Protein 4JPB (pdb70)

GO terms:
  GO:0005515 protein binding (F, IPI)
  GO:0019904 protein domain specific binding (F, IPI)

Foldseek 3Di:
DDKFKWFWADAPHAIATEGPVFFDDKDKDFPVAWDCDPPFIWHADPNRTATEDEQCVLVVHDDDCPDRIWIWTWGDDPHHIHIYTGHDRPGMDMWDFDAPDDVCVPPLQFGGWTQDDVRDIYTYGPPVRSD/DDKFKWWWADQDPAIAIEGPVFFPDKDWPDDADCDPPDDPFWRHWDQDPNDTATEGEVCVLLVHDHDPVQQTMWTWGDDDPHIHTYTGRGTDGMDIDDCVLFAADPPDCRRPQQFPGWHADVNDTYTYGDVVVSVVVPPD/DVVVVVVVVVVVVVVVVVVVVVVVVVVVVVVVVVVVVVVVVVVVVVCVVVVVVVVVVVVVVVVVVVVVVVVVVVCVVVVVVVVD/DVVVVVVVVVVVVVVVVVVVVVVVVVVVVVVVVVVVVVVVVVVVVVVVVVVVVVVVVVVVVVVVVVVVVVVVVVVVVVVVVVVVD

CATH classification: 6.10.250.3200

Sequence (440 aa):
LAIIQALLVKVNNLVYAIPIANIDTILSISKEDIQRVQDRDVIVIRGEVIPVYRLWEVLQIEHKEELEEMEAVIVRVGNRKYGIVVDDLLGQDDIVIKSLGKVFSEVKEFSGAAILGDGSIALIINVSGIVLKEFEVLSFEIDEQALAFDVDNIEMVIEKSDITPVPKSRHFVEGVINLRGRIIPVVNLAKILGISFDEQKMKSIIVARTKDVEVGFLVDRVLGVLRITENQLDLTNVSDKFGKKSKGLVKTDGRLIIYLDIDKIIEEITVQIGETLENIRSIEKLIQNIMRIARETNILALNATIEAARAGEAGKGFMIVANEVQNLSNETNEVTKQIVEKAREILESSQRSLEQIGETLENIRSIEKLIQNIMRIARETNILALNATIEAARAGEAGKGFMIVANEVQNLSNETNEVTKQIVEKAREILESSQRSLEN

B-factor: mean 35.93, std 23.03, range [2.94, 146.17]

Nearest PDB structures (foldseek):
  4jpb-assembly1_W  TM=1.007E+00  e=4.941E-29  Thermotoga maritima MSB8
  3ja6-assembly1_F  TM=9.422E-01  e=1.366E-22  Escherichia coli
  1k0s-assembly1_A  TM=7.980E-01  e=1.127E-19  Thermotoga maritima
  2qdl-assembly2_B  TM=8.939E-01  e=4.971E-13  Caldanaerobacter subterraneus subsp. tengcongensis MB4
  2qdl-assembly1_A  TM=8.879E-01  e=7.482E-13  Caldanaerobacter subterraneus subsp. tengcongensis MB4

InterPro domains:
  IPR002545 CheW-like domain [PF01584] (545-670)
  IPR002545 CheW-like domain [PS50851] (543-671)
  IPR002545 CheW-like domain [SM00260] (533-671)
  IPR003594 Histidine kinase/HSP90-like ATPase domain [PF02518] (403-540)
  IPR003594 Histidine kinase/HSP90-like ATPase domain [SM00387] (398-541)
  IPR004105 Histidine kinase CheA-like, homodimeric domain [PF02895] (293-353)
  IPR004105 Histidine kinase CheA-like, homodimeric domain [SM01231] (293-353)
  IPR004358 Signal transduction histidine kinase-related protein, C-terminal [PR00344] (443-457)
  IPR004358 Signal transduction histidine kinase-related protein, C-terminal [PR00344] (485-495)
  IPR004358 Signal transduction histidine kinase-related protein, C-terminal [PR00344] (501-519)
  IPR004358 Signal transduction histidine kinase-related protein, C-terminal [PR00344] (525-538)
  IPR005467 Histidine kinase domain [PS50109] (291-541)
  IPR008207 Signal transduction histidine kinase, phosphotransfer (Hpt) domain [PF01627] (4-94)
  IPR008207 Signal transduction histidine kinase, phosphotransfer (Hpt) domain [PS50894] (1-102)
  IPR008207 Signal transduction histidine kinase, phosphotransfer (Hpt) domain [SM00073] (2-99)
  IPR008207 Signal transduction histidine kinase, phosphotransfer (Hpt) domain [cd00088] (2-100)
  IPR010808 Chemotaxis protein CheA, P2 response regulator-binding [PF07194] (179-259)
  IPR035891 CheY-binding domain of CheA [SSF55052] (175-259)
  IPR036061 CheW-like domain superfamily [SSF50341] (540-671)
  IPR036097 Signal transduction histidine kinase, dimerisation/phosphoacceptor domain superfamily [SSF47384] (294-354)

Secondary structure (DSSP, 8-state):
--EEEEEEEEETTEEEEEEGGGEEEEEEEEGGG-EE-SSSEEEEETTEEEEEEEHHHHHT-------SEEEEEEEEETTEEEEEEESEEEEEEEEE-B---TTSTT-TTEEEEEE-TTS-EEEEE-GGG--/-HHHHHHHHHHHHHHHHHHHHHHHHHHHHHHHHHHHHHHHHHHHHHHHHHHHHHHHHHHHHHHHHHHHHHHHHHHHHHHHHTT-/-HHHHHHHHHHHHHHHHHHHHHHHHHHHHHHHHHHHHHHHHHHHHHHHHHHHHHHHHHHHHHHHHHHHHHHHHHHHHHHHHHS--/--EEEEEEEESSS-EEEEEGGGEEEEEE----B--TT--TTEEEEEEETTEEEEEEEHHHHHT----GGG--EEEEEEETTEEEEEEESEEEEEEEEETTSEE-----STTGGGEEEEEEETTEEEEEE-HHHHHHHH--

Solvent-accessible surface area: 25467 Å² total; per-residue (Å²): 186,57,88,34,59,0,1,10,0,47,0,67,129,34,20,2,0,0,16,11,79,43,3,29,36,6,32,38,12,23,82,149,81,28,104,167,93,156,101,115,27,11,4,69,39,220,71,73,97,1,29,6,29,25,1,14,114,26,2,130,29,160,33,181,103,48,110,115,87,13,32,0,0,2,0,78,27,68,156,102,47,0,0,1,0,4,42,77,17,84,20,54,58,92,5,52,71,76,92,18,39,91,1,7,73,83,14,117,10,8,59,0,0,0,35,28,83,125,25,45,14,0,1,4,1,45,6,97,8,3,106,167,142,80,49,65,0,11,2,0,45,0,37,152,57,4,0,0,0,15,42,123,24,28,84,91,59,42,139,76,99,115,36,32,58,6,16,92,29,69,132,22,11,52,0,0,11,55,20,211,41,73,22,0,7,0,0,0,0,0,63,20,6,41,25,78,55,55,112,140,106,5,118,15,1,0,0,0,89,15,190,96,15,22,0,0,0,3,0,10,137,56,80,27,84,41,146,5,34,101,120,58,23,34,130,91,116,111,81,111,133,21,53,160,23,43,81,8,24,1,100,46,140,69,114,93,9,34,2,0,21,0,56,61,0,2,91,76,1,17,171,112,131,41,88,26,106,92,10,78,148,32,31,110,154,21,82,90,29,44,102,134,11,55,84,98,61,76,15,25,55,14,32,25,56,5,31,46,18,78,26,44,110,0,29,127,18,86,135,102,10,44,80,71,46,104,76,9,66,91,60,45,80,86,7,68,114,81,33,78,102,46,50,157,65,36,109,79,4,45,96,113,48,150,178,73,124,47,94,16,84,100,14,75,136,38,25,101,159,24,78,109,48,30,118,90,0,46,147,60,39,98,100,17,49,100,59,16,82,77,37,37,62,123,41,41,98,3,30,129,6,81,134,101,29,56,80,75,69,102,78,22,57,73,74,48,78,100,7,61,110,82,30,80,91,42,32,166,56,39,115,93,11,44,114,122,66,136,141,165

Radius of gyration: 34.7 Å; Cα contacts (8 Å, |Δi|>4): 686; chains: 4; bounding box: 84×49×130 Å

Organism: Thermotoga maritima (strain ATCC 43589 / DSM 3109 / JCM 10099 / NBRC 100826 / MSB8) (NCBI:txid243274)

Structure (mmCIF, N/CA/C/O backbone):
data_4JPB
#
_entry.id   4JPB
#
_cell.length_a   213.588
_cell.length_b   213.588
_cell.length_c   208.838
_cell.angle_alpha   90.00
_cell.angle_beta   90.00
_cell.angle_gamma   120.00
#
_symmetry.space_group_name_H-M   'H 3 2'
#
loop_
_entity.id
_entity.type
_entity.pdbx_description
1 polymer 'Chemotaxis protein CheA'
2 polymer 'Chemotaxis protein CheW'
3 polymer 'Methyl-accepting chemotaxis protein'
#
loop_
_atom_site.group_PDB
_atom_site.id
_atom_site.type_symbol
_atom_site.label_atom_id
_atom_site.label_alt_id
_atom_site.label_comp_id
_atom_site.label_asym_id
_atom_site.label_entity_id
_atom_site.label_seq_id
_atom_site.pdbx_PDB_ins_code
_atom_site.Cartn_x
_atom_site.Cartn_y
_atom_site.Cartn_z
_atom_site.occupancy
_atom_site.B_iso_or_equiv
_atom_site.auth_seq_id
_atom_site.auth_comp_id
_atom_site.auth_asym_id
_atom_site.auth_atom_id
_atom_site.pdbx_PDB_model_num
ATOM 1 N N . LEU A 1 189 ? 26.194 43.837 33.674 1.00 84.67 541 LEU A N 1
ATOM 2 C CA . LEU A 1 189 ? 25.923 42.805 32.672 1.00 92.45 541 LEU A CA 1
ATOM 3 C C . LEU A 1 189 ? 26.867 41.589 32.776 1.00 96.64 541 LEU A C 1
ATOM 4 O O . LEU A 1 189 ? 28.003 41.703 33.267 1.00 88.04 541 LEU A O 1
ATOM 9 N N . ALA A 1 190 ? 26.383 40.430 32.323 1.00 84.68 542 ALA A N 1
ATOM 10 C CA . ALA A 1 190 ? 27.174 39.199 32.328 1.00 66.58 542 ALA A CA 1
ATOM 11 C C . ALA A 1 190 ? 27.734 38.903 30.938 1.00 59.66 542 ALA A C 1
ATOM 12 O O . ALA A 1 190 ? 27.041 38.313 30.091 1.00 48.23 542 ALA A O 1
ATOM 14 N N . ILE A 1 191 ? 28.976 39.327 30.700 1.00 54.25 543 ILE A N 1
ATOM 15 C CA . ILE A 1 191 ? 29.664 38.996 29.458 1.00 35.03 543 ILE A CA 1
ATOM 16 C C . ILE A 1 191 ? 30.390 37.668 29.635 1.00 32.97 543 ILE A C 1
ATOM 17 O O . ILE A 1 191 ? 30.635 37.208 30.758 1.00 30.24 543 ILE A O 1
ATOM 22 N N . ILE A 1 192 ? 30.704 37.046 28.510 1.00 26.48 544 ILE A N 1
ATOM 23 C CA . ILE A 1 192 ? 31.280 35.726 28.477 1.00 19.65 544 ILE A CA 1
ATOM 24 C C . ILE A 1 192 ? 31.738 35.551 27.036 1.00 27.85 544 ILE A C 1
ATOM 25 O O . ILE A 1 192 ? 31.057 35.961 26.086 1.00 20.45 544 ILE A O 1
ATOM 30 N N . GLN A 1 193 ? 32.930 35.001 26.869 1.00 28.43 545 GLN A N 1
ATOM 31 C CA . GLN A 1 193 ? 33.413 34.725 25.534 1.00 28.37 545 GLN A CA 1
ATOM 32 C C . GLN A 1 193 ? 33.092 33.269 25.172 1.00 30.32 545 GLN A C 1
ATOM 33 O O . GLN A 1 193 ? 33.189 32.348 26.004 1.00 22.45 545 GLN A O 1
ATOM 39 N N . ALA A 1 194 ? 32.686 33.077 23.925 1.00 24.39 546 ALA A N 1
ATOM 40 C CA . ALA A 1 194 ? 32.102 31.821 23.517 1.00 17.36 546 ALA A CA 1
ATOM 41 C C . ALA A 1 194 ? 32.397 31.533 22.066 1.00 20.64 546 ALA A C 1
ATOM 42 O O . ALA A 1 194 ? 32.555 32.448 21.257 1.00 21.66 546 ALA A O 1
ATOM 44 N N . LEU A 1 195 ? 32.474 30.243 21.749 1.00 18.61 547 LEU A N 1
ATOM 45 C CA . LEU A 1 195 ? 32.598 29.778 20.383 1.00 10.44 547 LEU A CA 1
ATOM 46 C C . LEU A 1 195 ? 31.205 29.775 19.776 1.00 14.19 547 LEU A C 1
ATOM 47 O O . LEU A 1 195 ? 30.296 29.143 20.321 1.00 14.54 547 LEU A O 1
ATOM 52 N N . LEU A 1 196 ? 31.022 30.493 18.670 1.00 17.10 548 LEU A N 1
ATOM 53 C CA . LEU A 1 196 ? 29.770 30.420 17.926 1.00 10.52 548 LEU A CA 1
ATOM 54 C C . LEU A 1 196 ? 29.840 29.253 16.972 1.00 14.19 548 LEU A C 1
ATOM 55 O O . LEU A 1 196 ? 30.796 29.099 16.222 1.00 15.17 548 LEU A O 1
ATOM 60 N N . VAL A 1 197 ? 28.818 28.414 17.023 1.00 18.88 549 VAL A N 1
ATOM 61 C CA . VAL A 1 197 ? 28.801 27.193 16.249 1.00 12.89 549 VAL A CA 1
ATOM 62 C C . VAL A 1 197 ? 27.439 27.037 15.540 1.00 13.94 549 VAL A C 1
ATOM 63 O O . VAL A 1 197 ? 26.431 27.633 15.948 1.00 13.24 549 VAL A O 1
ATOM 67 N N . LYS A 1 198 ? 27.422 26.290 14.443 1.00 16.99 550 LYS A N 1
ATOM 68 C CA . LYS A 1 198 ? 26.208 26.150 13.637 1.00 17.76 550 LYS A CA 1
ATOM 69 C C . LYS A 1 198 ? 25.751 24.691 13.464 1.00 21.90 550 LYS A C 1
ATOM 70 O O . LYS A 1 198 ? 26.575 23.770 13.342 1.00 18.43 550 LYS A O 1
ATOM 76 N N . VAL A 1 199 ? 24.429 24.500 13.477 1.00 23.77 551 VAL A N 1
ATOM 77 C CA . VAL A 1 199 ? 23.779 23.283 12.984 1.00 18.89 551 VAL A CA 1
ATOM 78 C C . VAL A 1 199 ? 22.690 23.725 12.022 1.00 23.05 551 VAL A C 1
ATOM 79 O O . VAL A 1 199 ? 21.786 24.477 12.419 1.00 22.77 551 VAL A O 1
ATOM 83 N N . ASN A 1 200 ? 22.788 23.273 10.768 1.00 23.89 552 ASN A N 1
ATOM 84 C CA . ASN A 1 200 ? 22.018 23.851 9.649 1.00 30.26 552 ASN A CA 1
ATOM 85 C C . ASN A 1 200 ? 22.071 25.379 9.640 1.00 29.01 552 ASN A C 1
ATOM 86 O O . ASN A 1 200 ? 23.080 25.974 9.269 1.00 35.55 552 ASN A O 1
ATOM 91 N N . ASN A 1 201 ? 20.995 26.015 10.067 1.00 24.38 553 ASN A N 1
ATOM 92 C CA . ASN A 1 201 ? 20.970 27.458 10.071 1.00 29.80 553 ASN A CA 1
ATOM 93 C C . ASN A 1 201 ? 20.865 28.020 11.473 1.00 31.05 553 ASN A C 1
ATOM 94 O O . ASN A 1 201 ? 20.743 29.234 11.664 1.00 33.06 553 ASN A O 1
ATOM 99 N N . LEU A 1 202 ? 20.934 27.130 12.454 1.00 22.59 554 LEU A N 1
ATOM 100 C CA . LEU A 1 202 ? 20.765 27.515 13.847 1.00 19.71 554 LEU A CA 1
ATOM 101 C C . LEU A 1 202 ? 22.109 27.805 14.510 1.00 19.90 554 LEU A C 1
ATOM 102 O O . LEU A 1 202 ? 23.129 27.184 14.177 1.00 20.96 554 LEU A O 1
ATOM 107 N N . VAL A 1 203 ? 22.113 28.744 15.451 1.00 15.62 555 VAL A N 1
ATOM 108 C CA . VAL A 1 203 ? 23.366 29.151 16.078 1.00 15.73 555 VAL A CA 1
ATOM 109 C C . VAL A 1 203 ? 23.433 28.799 17.581 1.00 14.31 555 VAL A C 1
ATOM 110 O O . VAL A 1 203 ? 22.586 29.203 18.386 1.00 14.60 555 VAL A O 1
ATOM 114 N N . TYR A 1 204 ? 24.435 28.019 17.955 1.00 10.79 556 TYR A N 1
ATOM 115 C CA . TYR A 1 204 ? 24.602 27.670 19.353 1.00 11.18 556 TYR A CA 1
ATOM 116 C C . TYR A 1 204 ? 25.921 28.252 19.823 1.00 13.26 556 TYR A C 1
ATOM 117 O O . TYR A 1 204 ? 26.860 28.375 19.035 1.00 11.83 556 TYR A O 1
ATOM 126 N N . ALA A 1 205 ? 25.972 28.643 21.095 1.00 14.40 557 ALA A N 1
ATOM 127 C CA . ALA A 1 205 ? 27.149 29.293 21.675 1.00 10.73 557 ALA A CA 1
ATOM 128 C C . ALA A 1 205 ? 27.731 28.454 22.801 1.00 9.95 557 ALA A C 1
ATOM 129 O O . ALA A 1 205 ? 27.091 28.277 23.834 1.00 13.15 557 ALA A O 1
ATOM 131 N N . ILE A 1 206 ? 28.935 27.934 22.610 1.00 7.75 558 ILE A N 1
ATOM 132 C CA . ILE A 1 206 ? 29.594 27.174 23.662 1.00 9.10 558 ILE A CA 1
ATOM 133 C C . ILE A 1 206 ? 30.606 28.063 24.359 1.00 15.11 558 ILE A C 1
ATOM 134 O O . ILE A 1 206 ? 31.596 28.466 23.736 1.00 15.02 558 ILE A O 1
ATOM 139 N N . PRO A 1 207 ? 30.363 28.378 25.648 1.00 17.24 559 PRO A N 1
ATOM 140 C CA . PRO A 1 207 ? 31.240 29.242 26.446 1.00 17.08 559 PRO A CA 1
ATOM 141 C C . PRO A 1 207 ? 32.664 28.731 26.361 1.00 20.47 559 PRO A C 1
ATOM 142 O O . PRO A 1 207 ? 32.857 27.516 26.523 1.00 18.08 559 PRO A O 1
ATOM 146 N N . ILE A 1 208 ? 33.622 29.627 26.090 1.00 23.49 560 ILE A N 1
ATOM 147 C CA . ILE A 1 208 ? 35.004 29.223 25.798 1.00 18.50 560 ILE A CA 1
ATOM 148 C C . ILE A 1 208 ? 35.667 28.594 27.011 1.00 12.82 560 ILE A C 1
ATOM 149 O O . ILE A 1 208 ? 36.544 27.748 26.887 1.00 12.71 560 ILE A O 1
ATOM 154 N N . ALA A 1 209 ? 35.190 28.988 28.184 1.00 10.35 561 ALA A N 1
ATOM 155 C CA . ALA A 1 209 ? 35.629 28.429 29.447 1.00 8.77 561 ALA A CA 1
ATOM 156 C C . ALA A 1 209 ? 35.550 26.903 29.544 1.00 12.50 561 ALA A C 1
ATOM 157 O O . ALA A 1 209 ? 36.118 26.309 30.451 1.00 14.04 561 ALA A O 1
ATOM 159 N N . ASN A 1 210 ? 34.841 26.270 28.613 1.00 20.38 562 ASN A N 1
ATOM 160 C CA . ASN A 1 210 ? 34.552 24.835 28.683 1.00 15.19 562 ASN A CA 1
ATOM 161 C C . ASN A 1 210 ? 35.192 24.042 27.580 1.00 15.50 562 ASN A C 1
ATOM 162 O O . ASN A 1 210 ? 35.266 22.815 27.666 1.00 18.43 562 ASN A O 1
ATOM 167 N N . ILE A 1 211 ? 35.631 24.744 26.537 1.00 15.00 563 ILE A N 1
ATOM 168 C CA . ILE A 1 211 ? 36.339 24.113 25.426 1.00 15.23 563 ILE A CA 1
ATOM 169 C C . ILE A 1 211 ? 37.748 23.671 25.820 1.00 19.16 563 ILE A C 1
ATOM 170 O O . ILE A 1 211 ? 38.461 24.363 26.552 1.00 31.76 563 ILE A O 1
ATOM 175 N N . ASP A 1 212 ? 38.138 22.503 25.348 1.00 14.25 564 ASP A N 1
ATOM 176 C CA . ASP A 1 212 ? 39.457 21.986 25.625 1.00 19.02 564 ASP A CA 1
ATOM 177 C C . ASP A 1 212 ? 40.282 22.188 24.374 1.00 19.60 564 ASP A C 1
ATOM 178 O O . ASP A 1 212 ? 41.389 22.704 24.430 1.00 37.78 564 ASP A O 1
ATOM 183 N N . THR A 1 213 ? 39.737 21.786 23.236 1.00 14.10 565 THR A N 1
ATOM 184 C CA . THR A 1 213 ? 40.381 22.040 21.957 1.00 15.88 565 THR A CA 1
ATOM 185 C C . THR A 1 213 ? 39.363 22.013 20.830 1.00 13.71 565 THR A C 1
ATOM 186 O O . THR A 1 213 ? 38.185 21.922 21.080 1.00 18.16 565 THR A O 1
ATOM 190 N N . ILE A 1 214 ? 39.815 22.123 19.590 1.00 13.12 566 ILE A N 1
ATOM 191 C CA . ILE A 1 214 ? 38.930 22.046 18.441 1.00 9.62 566 ILE A CA 1
ATOM 192 C C . ILE A 1 214 ? 39.660 21.272 17.363 1.00 16.32 566 ILE A C 1
ATOM 193 O O . ILE A 1 214 ? 40.643 21.762 16.818 1.00 19.06 566 ILE A O 1
ATOM 198 N N . LEU A 1 215 ? 39.225 20.049 17.074 1.00 19.04 567 LEU A N 1
ATOM 199 C CA . LEU A 1 215 ? 39.875 19.283 16.012 1.00 19.83 567 LEU A CA 1
ATOM 200 C C . LEU A 1 215 ? 39.002 19.081 14.800 1.00 22.17 567 LEU A C 1
ATOM 201 O O . LEU A 1 215 ? 37.857 19.512 14.757 1.00 25.01 567 LEU A O 1
ATOM 206 N N . SER A 1 216 ? 39.571 18.431 13.801 1.00 24.12 568 SER A N 1
ATOM 207 C CA . SER A 1 216 ? 38.829 18.086 12.618 1.00 29.06 568 SER A CA 1
ATOM 208 C C . SER A 1 216 ? 38.978 16.584 12.517 1.00 36.44 568 SER A C 1
ATOM 209 O O . SER A 1 216 ? 40.043 16.094 12.148 1.00 41.84 568 SER A O 1
ATOM 212 N N . ILE A 1 217 ? 37.933 15.850 12.894 1.00 41.22 569 ILE A N 1
ATOM 213 C CA . ILE A 1 217 ? 37.962 14.398 12.757 1.00 40.29 569 ILE A CA 1
ATOM 214 C C . ILE A 1 217 ? 37.302 13.897 11.487 1.00 38.43 569 ILE A C 1
ATOM 215 O O . ILE A 1 217 ? 36.487 14.578 10.856 1.00 30.79 569 ILE A O 1
ATOM 220 N N . SER A 1 218 ? 37.694 12.686 11.126 1.00 42.83 570 SER A N 1
ATOM 221 C CA . SER A 1 218 ? 37.257 12.064 9.898 1.00 50.56 570 SER A CA 1
ATOM 222 C C . SER A 1 218 ? 36.539 10.773 10.244 1.00 48.86 570 SER A C 1
ATOM 223 O O . SER A 1 218 ? 37.057 9.983 11.043 1.00 45.49 570 SER A O 1
ATOM 226 N N . LYS A 1 219 ? 35.353 10.582 9.655 1.00 47.39 571 LYS A N 1
ATOM 227 C CA . LYS A 1 219 ? 34.493 9.427 9.900 1.00 43.53 571 LYS A CA 1
ATOM 228 C C . LYS A 1 219 ? 35.351 8.193 10.054 1.00 39.88 571 LYS A C 1
ATOM 229 O O . LYS A 1 219 ? 35.226 7.433 11.013 1.00 34.86 571 LYS A O 1
ATOM 235 N N . GLU A 1 220 ? 36.270 8.060 9.112 1.00 40.70 572 GLU A N 1
ATOM 236 C CA . GLU A 1 220 ? 37.185 6.942 9.025 1.00 44.89 572 GLU A CA 1
ATOM 237 C C . GLU A 1 220 ? 37.717 6.402 10.351 1.00 39.91 572 GLU A C 1
ATOM 238 O O . GLU A 1 220 ? 37.967 5.205 10.461 1.00 56.31 572 GLU A O 1
ATOM 244 N N . ASP A 1 221 ? 37.902 7.247 11.358 1.00 33.04 573 ASP A N 1
ATOM 245 C CA . ASP A 1 221 ? 38.485 6.721 12.594 1.00 37.46 573 ASP A CA 1
ATOM 246 C C . ASP A 1 221 ? 37.708 6.981 13.881 1.00 31.73 573 ASP A C 1
ATOM 247 O O . ASP A 1 221 ? 38.289 7.036 14.971 1.00 30.04 573 ASP A O 1
ATOM 252 N N . ILE A 1 222 ? 36.391 7.107 13.755 1.00 30.67 574 ILE A N 1
ATOM 253 C CA . ILE A 1 222 ? 35.528 6.932 14.914 1.00 23.30 574 ILE A CA 1
ATOM 254 C C . ILE A 1 222 ? 35.361 5.434 15.174 1.00 25.46 574 ILE A C 1
ATOM 255 O O . ILE A 1 222 ? 35.329 4.628 14.233 1.00 24.80 574 ILE A O 1
ATOM 260 N N . GLN A 1 223 ? 35.286 5.065 16.449 1.00 22.13 575 GLN A N 1
ATOM 261 C CA . GLN A 1 223 ? 35.139 3.669 16.845 1.00 23.37 575 GLN A CA 1
ATOM 262 C C . GLN A 1 223 ? 33.873 3.462 17.674 1.00 28.57 575 GLN A C 1
ATOM 263 O O . GLN A 1 223 ? 33.540 4.294 18.520 1.00 26.01 575 GLN A O 1
ATOM 269 N N . ARG A 1 224 ? 33.165 2.359 17.425 1.00 32.74 576 ARG A N 1
ATOM 270 C CA . ARG A 1 224 ? 31.958 2.058 18.180 1.00 21.87 576 ARG A CA 1
ATOM 271 C C . ARG A 1 224 ? 32.412 1.371 19.438 1.00 18.64 576 ARG A C 1
ATOM 272 O O . ARG A 1 224 ? 33.187 0.421 19.384 1.00 17.85 576 ARG A O 1
ATOM 280 N N . VAL A 1 225 ? 31.979 1.875 20.582 1.00 16.16 577 VAL A N 1
ATOM 281 C CA . VAL A 1 225 ? 32.359 1.216 21.813 1.00 20.87 577 VAL A CA 1
ATOM 282 C C . VAL A 1 225 ? 31.208 0.400 22.399 1.00 40.18 577 VAL A C 1
ATOM 283 O O . VAL A 1 225 ? 31.182 -0.815 22.200 1.00 59.44 577 VAL A O 1
ATOM 287 N N . GLN A 1 226 ? 30.239 0.974 23.086 1.00 24.25 578 GLN A N 1
ATOM 288 C CA . GLN A 1 226 ? 29.141 0.076 23.394 1.00 20.60 578 GLN A CA 1
ATOM 289 C C . GLN A 1 226 ? 28.004 0.533 22.528 1.00 24.95 578 GLN A C 1
ATOM 290 O O . GLN A 1 226 ? 27.886 0.114 21.372 1.00 22.91 578 GLN A O 1
ATOM 296 N N . ASP A 1 227 ? 27.198 1.429 23.078 1.00 27.81 579 ASP A N 1
ATOM 297 C CA . ASP A 1 227 ? 26.202 2.147 22.308 1.00 24.93 579 ASP A CA 1
ATOM 298 C C . ASP A 1 227 ? 26.759 3.495 21.829 1.00 27.57 579 ASP A C 1
ATOM 299 O O . ASP A 1 227 ? 26.196 4.092 20.919 1.00 28.77 579 ASP A O 1
ATOM 304 N N . ARG A 1 228 ? 27.879 3.943 22.418 1.00 34.39 580 ARG A N 1
ATOM 305 C CA . ARG A 1 228 ? 28.508 5.255 22.115 1.00 29.11 580 ARG A CA 1
ATOM 306 C C . ARG A 1 228 ? 29.630 5.186 21.077 1.00 20.08 580 ARG A C 1
ATOM 307 O O . ARG A 1 228 ? 30.282 4.157 20.949 1.00 26.03 580 ARG A O 1
ATOM 322 N N . ASP A 1 229 ? 29.842 6.282 20.347 1.00 18.80 581 ASP A N 1
ATOM 323 C CA . ASP A 1 229 ? 30.960 6.430 19.395 1.00 23.81 581 ASP A CA 1
ATOM 324 C C . ASP A 1 229 ? 32.131 7.199 20.028 1.00 21.00 581 ASP A C 1
ATOM 325 O O . ASP A 1 229 ? 31.924 8.210 20.693 1.00 21.55 581 ASP A O 1
ATOM 330 N N . VAL A 1 230 ? 33.362 6.759 19.794 1.00 21.82 582 VAL A N 1
ATOM 331 C CA . VAL A 1 230 ? 34.529 7.462 20.344 1.00 18.91 582 VAL A CA 1
ATOM 332 C C . VAL A 1 230 ? 35.613 7.756 19.306 1.00 17.44 582 VAL A C 1
ATOM 333 O O . VAL A 1 230 ? 35.729 7.055 18.306 1.00 18.41 582 VAL A O 1
ATOM 337 N N . ILE A 1 231 ? 36.386 8.816 19.539 1.00 19.91 583 ILE A N 1
ATOM 338 C CA . ILE A 1 231 ? 37.718 8.941 18.944 1.00 19.98 583 ILE A CA 1
ATOM 339 C C . ILE A 1 231 ? 38.731 8.812 20.044 1.00 22.34 583 ILE A C 1
ATOM 340 O O . ILE A 1 231 ? 38.478 9.170 21.199 1.00 21.29 583 ILE A O 1
ATOM 345 N N . VAL A 1 232 ? 39.886 8.281 19.688 1.00 24.93 584 VAL A N 1
ATOM 346 C CA . VAL A 1 232 ? 40.982 8.262 20.625 1.00 28.00 584 VAL A CA 1
ATOM 347 C C . VAL A 1 232 ? 42.049 9.176 20.060 1.00 30.60 584 VAL A C 1
ATOM 348 O O . VAL A 1 232 ? 42.501 8.983 18.931 1.00 28.56 584 VAL A O 1
ATOM 352 N N . ILE A 1 233 ? 42.395 10.220 20.812 1.00 34.93 585 ILE A N 1
ATOM 353 C CA . ILE A 1 233 ? 43.478 11.118 20.395 1.00 50.08 585 ILE A CA 1
ATOM 354 C C . ILE A 1 233 ? 44.558 11.244 21.470 1.00 45.22 585 ILE A C 1
ATOM 355 O O . ILE A 1 233 ? 44.298 11.685 22.608 1.00 35.15 585 ILE A O 1
ATOM 360 N N . ARG A 1 234 ? 45.765 10.834 21.074 1.00 41.31 586 ARG A N 1
ATOM 361 C CA . ARG A 1 234 ? 46.886 10.645 21.990 1.00 54.39 586 ARG A CA 1
ATOM 362 C C . ARG A 1 234 ? 46.450 9.770 23.153 1.00 47.71 586 ARG A C 1
ATOM 363 O O . ARG A 1 234 ? 46.481 10.194 24.321 1.00 42.34 586 ARG A O 1
ATOM 371 N N . GLY A 1 235 ? 46.007 8.561 22.816 1.00 34.28 587 GLY A N 1
ATOM 372 C CA . GLY A 1 235 ? 45.679 7.561 23.815 1.00 40.14 587 GLY A CA 1
ATOM 373 C C . GLY A 1 235 ? 44.537 7.942 24.737 1.00 39.79 587 GLY A C 1
ATOM 374 O O . GLY A 1 235 ? 44.171 7.174 25.628 1.00 42.13 587 GLY A O 1
ATOM 375 N N . GLU A 1 236 ? 43.972 9.127 24.527 1.00 43.42 588 GLU A N 1
ATOM 376 C CA . GLU A 1 236 ? 42.849 9.578 25.326 1.00 34.06 588 GLU A CA 1
ATOM 377 C C . GLU A 1 236 ? 41.580 9.224 24.584 1.00 35.49 588 GLU A C 1
ATOM 378 O O . GLU A 1 236 ? 41.446 9.528 23.394 1.00 30.90 588 GLU A O 1
ATOM 384 N N . VAL A 1 237 ? 40.665 8.566 25.295 1.00 35.53 589 VAL A N 1
ATOM 385 C CA . VAL A 1 237 ? 39.396 8.100 24.742 1.00 25.62 589 VAL A CA 1
ATOM 386 C C . VAL A 1 237 ? 38.268 9.110 24.985 1.00 23.70 589 VAL A C 1
ATOM 387 O O . VAL A 1 237 ? 37.855 9.368 26.122 1.00 19.97 589 VAL A O 1
ATOM 391 N N . ILE A 1 238 ? 37.788 9.695 23.899 1.00 19.64 590 ILE A N 1
ATOM 392 C CA . ILE A 1 238 ? 36.806 10.758 23.978 1.00 16.17 590 ILE A CA 1
ATOM 393 C C . ILE A 1 238 ? 35.574 10.335 23.197 1.00 22.14 590 ILE A C 1
ATOM 394 O O . ILE A 1 238 ? 35.662 10.110 21.989 1.00 28.98 590 ILE A O 1
ATOM 399 N N . PRO A 1 239 ? 34.424 10.202 23.879 1.00 17.19 591 PRO A N 1
ATOM 400 C CA . PRO A 1 239 ? 33.133 9.944 23.234 1.00 13.46 591 PRO A CA 1
ATOM 401 C C . PRO A 1 239 ? 32.628 11.118 22.403 1.00 12.64 591 PRO A C 1
ATOM 402 O O . PRO A 1 239 ? 32.534 12.209 22.925 1.00 12.24 591 PRO A O 1
ATOM 406 N N . VAL A 1 240 ? 32.285 10.904 21.137 1.00 13.11 592 VAL A N 1
ATOM 407 C CA . VAL A 1 240 ? 31.736 12.003 20.334 1.00 15.91 592 VAL A CA 1
ATOM 408 C C . VAL A 1 240 ? 30.199 11.963 20.206 1.00 16.35 592 VAL A C 1
ATOM 409 O O . VAL A 1 240 ? 29.609 10.885 20.104 1.00 22.66 592 VAL A O 1
ATOM 413 N N . TYR A 1 241 ? 29.570 13.144 20.240 1.00 12.39 593 TYR A N 1
ATOM 414 C CA . TYR A 1 241 ? 28.112 13.325 20.188 1.00 9.12 593 TYR A CA 1
ATOM 415 C C . TYR A 1 241 ? 27.811 14.242 19.016 1.00 9.76 593 TYR A C 1
ATOM 416 O O . TYR A 1 241 ? 28.387 15.310 18.937 1.00 10.84 593 TYR A O 1
ATOM 425 N N . ARG A 1 242 ? 26.943 13.861 18.088 1.00 10.34 594 ARG A N 1
ATOM 426 C CA . ARG A 1 242 ? 26.595 14.810 17.035 1.00 8.17 594 ARG A CA 1
ATOM 427 C C . ARG A 1 242 ? 25.632 15.809 17.644 1.00 10.56 594 ARG A C 1
ATOM 428 O O . ARG A 1 242 ? 24.821 15.452 18.478 1.00 11.17 594 ARG A O 1
ATOM 436 N N . LEU A 1 243 ? 25.743 17.079 17.292 1.00 12.38 595 LEU A N 1
ATOM 437 C CA . LEU A 1 243 ? 25.008 18.073 18.061 1.00 8.04 595 LEU A CA 1
ATOM 438 C C . LEU A 1 243 ? 23.565 18.023 17.655 1.00 11.07 595 LEU A C 1
ATOM 439 O O . LEU A 1 243 ? 22.694 18.262 18.482 1.00 14.81 595 LEU A O 1
ATOM 444 N N . TRP A 1 244 ? 23.312 17.697 16.387 1.00 14.34 596 TRP A N 1
ATOM 445 C CA . TRP A 1 244 ? 21.942 17.599 15.878 1.00 16.82 596 TRP A CA 1
ATOM 446 C C . TRP A 1 244 ? 21.234 16.393 16.491 1.00 16.37 596 TRP A C 1
ATOM 447 O O . TRP A 1 244 ? 20.059 16.455 16.826 1.00 16.68 596 TRP A O 1
ATOM 458 N N . GLU A 1 245 ? 21.958 15.299 16.662 1.00 14.08 597 GLU A N 1
ATOM 459 C CA . GLU A 1 245 ? 21.383 14.167 17.355 1.00 13.62 597 GLU A CA 1
ATOM 460 C C . GLU A 1 245 ? 21.123 14.480 18.816 1.00 14.57 597 GLU A C 1
ATOM 461 O O . GLU A 1 245 ? 20.127 14.047 19.372 1.00 29.53 597 GLU A O 1
ATOM 467 N N . VAL A 1 246 ? 21.996 15.248 19.441 1.00 14.87 598 VAL A N 1
ATOM 468 C CA . VAL A 1 246 ? 21.819 15.553 20.849 1.00 13.94 598 VAL A CA 1
ATOM 469 C C . VAL A 1 246 ? 20.587 16.434 21.038 1.00 14.95 598 VAL A C 1
ATOM 470 O O . VAL A 1 246 ? 19.893 16.315 22.043 1.00 23.44 598 VAL A O 1
ATOM 474 N N . LEU A 1 247 ? 20.297 17.284 20.058 1.00 13.08 599 LEU A N 1
ATOM 475 C CA . LEU A 1 247 ? 19.194 18.242 20.172 1.00 15.88 599 LEU A CA 1
ATOM 476 C C . LEU A 1 247 ? 17.963 17.809 19.380 1.00 18.86 599 LEU A C 1
ATOM 477 O O . LEU A 1 247 ? 16.953 18.515 19.354 1.00 17.72 599 LEU A O 1
ATOM 482 N N . GLN A 1 248 ? 18.058 16.640 18.750 1.00 20.73 600 GLN A N 1
ATOM 483 C CA . GLN A 1 248 ? 17.045 16.153 17.811 1.00 20.14 600 GLN A CA 1
ATOM 484 C C . GLN A 1 248 ? 16.681 17.239 16.832 1.00 15.27 600 GLN A C 1
ATOM 485 O O . GLN A 1 248 ? 15.679 17.922 16.995 1.00 18.21 600 GLN A O 1
ATOM 491 N N . ILE A 1 249 ? 17.538 17.415 15.838 1.00 16.50 601 ILE A N 1
ATOM 492 C CA . ILE A 1 249 ? 17.298 18.345 14.760 1.00 18.15 601 ILE A CA 1
ATOM 493 C C . ILE A 1 249 ? 17.442 17.585 13.467 1.00 30.55 601 ILE A C 1
ATOM 494 O O . ILE A 1 249 ? 18.351 16.775 13.322 1.00 35.19 601 ILE A O 1
ATOM 499 N N . GLU A 1 250 ? 16.526 17.813 12.535 1.00 44.17 602 GLU A N 1
ATOM 500 C CA . GLU A 1 250 ? 16.610 17.132 11.256 1.00 52.17 602 GLU A CA 1
ATOM 501 C C . GLU A 1 250 ? 17.833 17.627 10.508 1.00 49.21 602 GLU A C 1
ATOM 502 O O . GLU A 1 250 ? 18.127 18.831 10.504 1.00 42.88 602 GLU A O 1
ATOM 508 N N . HIS A 1 251 ? 18.534 16.676 9.893 1.00 45.15 603 HIS A N 1
ATOM 509 C CA . HIS A 1 251 ? 19.871 16.891 9.368 1.00 48.83 603 HIS A CA 1
ATOM 510 C C . HIS A 1 251 ? 20.386 15.540 8.867 1.00 55.30 603 HIS A C 1
ATOM 511 O O . HIS A 1 251 ? 20.119 14.516 9.507 1.00 49.42 603 HIS A O 1
ATOM 518 N N . LYS A 1 252 ? 21.103 15.514 7.737 1.00 52.70 604 LYS A N 1
ATOM 519 C CA . LYS A 1 252 ? 21.574 14.226 7.201 1.00 66.07 604 LYS A CA 1
ATOM 520 C C . LYS A 1 252 ? 23.010 14.157 6.689 1.00 67.42 604 LYS A C 1
ATOM 521 O O . LYS A 1 252 ? 23.719 13.179 6.964 1.00 64.80 604 LYS A O 1
ATOM 527 N N . GLU A 1 253 ? 23.420 15.168 5.925 1.00 76.45 605 GLU A N 1
ATOM 528 C CA . GLU A 1 253 ? 24.756 15.175 5.312 1.00 89.19 605 GLU A CA 1
ATOM 529 C C . GLU A 1 253 ? 25.896 14.958 6.327 1.00 87.75 605 GLU A C 1
ATOM 530 O O . GLU A 1 253 ? 26.506 15.903 6.835 1.00 85.96 605 GLU A O 1
ATOM 536 N N . GLU A 1 254 ? 26.176 13.700 6.639 1.00 74.25 606 GLU A N 1
ATOM 537 C CA . GLU A 1 254 ? 27.242 13.432 7.589 1.00 77.90 606 GLU A CA 1
ATOM 538 C C . GLU A 1 254 ? 28.566 13.242 6.837 1.00 83.11 606 GLU A C 1
ATOM 539 O O . GLU A 1 254 ? 28.943 12.120 6.493 1.00 91.10 606 GLU A O 1
ATOM 545 N N . LEU A 1 255 ? 29.261 14.352 6.584 1.00 77.27 607 LEU A N 1
ATOM 546 C CA . LEU A 1 255 ? 30.450 14.355 5.720 1.00 78.26 607 LEU A CA 1
ATOM 547 C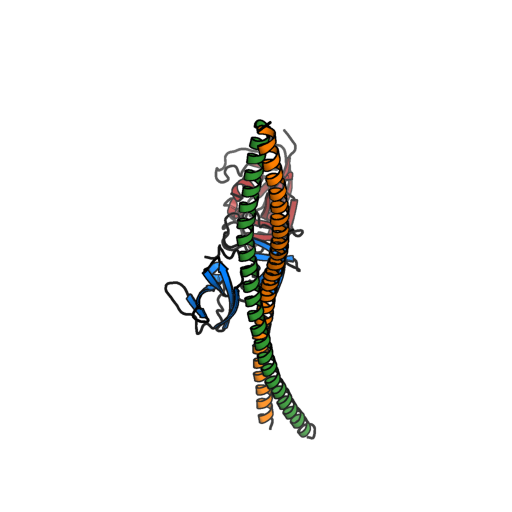 C . LEU A 1 255 ? 31.579 13.438 6.221 1.00 78.43 607 LEU A C 1
ATOM 548 O O . LEU A 1 255 ? 31.515 12.910 7.339 1.00 77.39 607 LEU A O 1
ATOM 553 N N . GLU A 1 256 ? 32.599 13.233 5.386 1.00 68.22 608 GLU A N 1
ATOM 554 C CA . GLU A 1 256 ? 33.684 12.311 5.723 1.00 65.19 608 GLU A CA 1
ATOM 555 C C . GLU A 1 256 ? 34.674 12.984 6.663 1.00 65.49 608 GLU A C 1
ATOM 556 O O . GLU A 1 256 ? 35.294 12.335 7.504 1.00 61.44 608 GLU A O 1
ATOM 562 N N . GLU A 1 257 ? 34.820 14.294 6.500 1.00 63.14 609 GLU A N 1
ATOM 563 C CA . GLU A 1 257 ? 35.594 15.109 7.419 1.00 48.47 609 GLU A CA 1
ATOM 564 C C . GLU A 1 257 ? 34.60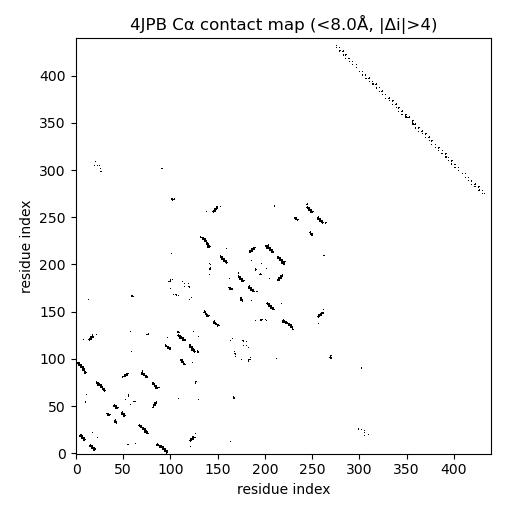3 16.048 8.092 1.00 50.14 609 GLU A C 1
ATOM 565 O O . GLU A 1 257 ? 33.719 16.604 7.434 1.00 52.42 609 GLU A O 1
ATOM 571 N N . MET A 1 258 ? 34.736 16.211 9.403 1.00 42.87 610 MET A N 1
ATOM 572 C CA . MET A 1 258 ? 33.786 17.012 10.172 1.00 38.24 610 MET A CA 1
ATOM 573 C C . MET A 1 258 ? 34.518 17.747 11.284 1.00 35.73 610 MET A C 1
ATOM 574 O O . MET A 1 258 ? 35.518 17.256 11.808 1.00 36.20 610 MET A O 1
ATOM 579 N N . GLU A 1 259 ? 34.028 18.928 11.640 1.00 33.65 611 GLU A N 1
ATOM 580 C CA . GLU A 1 259 ? 34.676 19.721 12.681 1.00 28.94 611 GLU A CA 1
ATOM 581 C C . GLU A 1 259 ? 34.050 19.417 14.050 1.00 19.98 611 GLU A C 1
ATOM 582 O O . GLU A 1 259 ? 32.837 19.279 14.158 1.00 21.63 611 GLU A O 1
ATOM 588 N N . ALA A 1 260 ? 34.865 19.301 15.094 1.00 16.60 612 ALA A N 1
ATOM 589 C CA . ALA A 1 260 ? 34.347 18.903 16.406 1.00 13.95 612 ALA A CA 1
ATOM 590 C C . ALA A 1 260 ? 34.979 19.637 17.590 1.00 14.22 612 ALA A C 1
ATOM 591 O O . ALA A 1 260 ? 36.181 19.573 17.788 1.00 20.26 612 ALA A O 1
ATOM 593 N N . VAL A 1 261 ? 34.160 20.302 18.391 1.00 10.37 613 VAL A N 1
ATOM 594 C CA . VAL A 1 261 ? 34.590 20.909 19.648 1.00 6.61 613 VAL A CA 1
ATOM 595 C C . VAL A 1 261 ? 34.735 19.912 20.809 1.00 7.50 613 VAL A C 1
ATOM 596 O O . VAL A 1 261 ? 33.777 19.270 21.177 1.00 10.65 613 VAL A O 1
ATOM 600 N N . ILE A 1 262 ? 35.907 19.775 21.411 1.00 7.95 614 ILE A N 1
ATOM 601 C CA . ILE A 1 262 ? 36.007 18.953 22.620 1.00 8.98 614 ILE A CA 1
ATOM 602 C C . ILE A 1 262 ? 35.726 19.786 23.857 1.00 11.88 614 ILE A C 1
ATOM 603 O O . ILE A 1 262 ? 36.331 20.829 24.048 1.00 16.59 614 ILE A O 1
ATOM 608 N N . VAL A 1 263 ? 34.821 19.348 24.715 1.00 10.05 615 VAL A N 1
ATOM 609 C CA . VAL A 1 263 ? 34.526 20.140 25.896 1.00 10.26 615 VAL A CA 1
ATOM 610 C C . VAL A 1 263 ? 34.866 19.325 27.101 1.00 12.62 615 VAL A C 1
ATOM 611 O O . VAL A 1 263 ? 35.241 18.175 26.967 1.00 13.33 615 VAL A O 1
ATOM 615 N N . ARG A 1 264 ? 34.731 19.914 28.280 1.00 14.05 616 ARG A N 1
ATOM 616 C CA . ARG A 1 264 ? 35.215 19.276 29.493 1.00 18.98 616 ARG A CA 1
ATOM 617 C C . ARG A 1 264 ? 34.246 19.584 30.613 1.00 22.13 616 ARG A C 1
ATOM 618 O O . ARG A 1 264 ? 33.974 20.753 30.894 1.00 24.24 616 ARG A O 1
ATOM 626 N N . VAL A 1 265 ? 33.697 18.536 31.226 1.00 25.61 617 VAL A N 1
ATOM 627 C CA . VAL A 1 265 ? 32.858 18.691 32.416 1.00 27.29 617 VAL A CA 1
ATOM 628 C C . VAL A 1 265 ? 33.481 17.984 33.626 1.00 39.33 617 VAL A C 1
ATOM 629 O O . VAL A 1 265 ? 33.520 16.749 33.732 1.00 37.54 617 VAL A O 1
ATOM 633 N N . GLY A 1 266 ? 33.993 18.796 34.541 1.00 46.25 618 GLY A N 1
ATOM 634 C CA . GLY A 1 266 ? 34.876 18.289 35.567 1.00 49.85 618 GLY A CA 1
ATOM 635 C C . GLY A 1 266 ? 36.100 17.650 34.932 1.00 49.99 618 GLY A C 1
ATOM 636 O O . GLY A 1 266 ? 36.937 18.323 34.312 1.00 42.43 618 GLY A O 1
ATOM 637 N N . ASN A 1 267 ? 36.166 16.330 35.058 1.00 44.52 619 ASN A N 1
ATOM 638 C CA . ASN A 1 267 ? 37.375 15.570 34.796 1.00 41.79 619 ASN A CA 1
ATOM 639 C C . ASN A 1 267 ? 37.152 14.619 33.657 1.00 44.84 619 ASN A C 1
ATOM 640 O O . ASN A 1 267 ? 38.061 13.904 33.238 1.00 44.68 619 ASN A O 1
ATOM 645 N N . ARG A 1 268 ? 35.918 14.586 33.176 1.00 45.37 620 ARG A N 1
ATOM 646 C CA . ARG A 1 268 ? 35.623 13.866 31.953 1.00 39.76 620 ARG A CA 1
ATOM 647 C C . ARG A 1 268 ? 35.436 14.901 30.848 1.00 32.05 620 ARG A C 1
ATOM 648 O O . ARG A 1 268 ? 34.898 15.989 31.074 1.00 25.56 620 ARG A O 1
ATOM 656 N N . LYS A 1 269 ? 35.932 14.579 29.663 1.00 25.38 621 LYS A N 1
ATOM 657 C CA . LYS A 1 269 ? 35.793 15.474 28.525 1.00 22.90 621 LYS A CA 1
ATOM 658 C C . LYS A 1 269 ? 35.187 14.678 27.380 1.00 26.03 621 LYS A C 1
ATOM 659 O O . LYS A 1 269 ? 35.331 13.452 27.341 1.00 28.36 621 LYS A O 1
ATOM 665 N N . TYR A 1 270 ? 34.519 15.361 26.450 1.00 18.81 622 TYR A N 1
ATOM 666 C CA . TYR A 1 270 ? 33.846 14.665 25.365 1.00 13.95 622 TYR A CA 1
ATOM 667 C C . TYR A 1 270 ? 33.585 15.526 24.118 1.00 11.59 622 TYR A C 1
ATOM 668 O O . TYR A 1 270 ? 33.338 16.712 24.233 1.00 13.29 622 TYR A O 1
ATOM 677 N N . GLY A 1 271 ? 33.616 14.923 22.930 1.00 9.78 623 GLY A N 1
ATOM 678 C CA . GLY A 1 271 ? 33.500 15.674 21.688 1.00 8.64 623 GLY A CA 1
ATOM 679 C C . GLY A 1 271 ? 32.104 16.093 21.274 1.00 7.79 623 GLY A C 1
ATOM 680 O O . GLY A 1 271 ? 31.147 15.528 21.706 1.00 13.51 623 GLY A O 1
ATOM 681 N N . ILE A 1 272 ? 31.981 17.101 20.433 1.00 6.27 624 ILE A N 1
ATOM 682 C CA . ILE A 1 272 ? 30.681 17.550 19.973 1.00 5.28 624 ILE A CA 1
ATOM 683 C C . ILE A 1 272 ? 30.810 17.963 18.515 1.00 10.87 624 ILE A C 1
ATOM 684 O O . ILE A 1 272 ? 31.318 19.039 18.207 1.00 12.03 624 ILE A O 1
ATOM 689 N N . VAL A 1 273 ? 30.379 17.099 17.603 1.00 13.83 625 VAL A N 1
ATOM 690 C CA . VAL A 1 273 ? 30.496 17.394 16.180 1.00 9.95 625 VAL A CA 1
ATOM 691 C C . VAL A 1 273 ? 29.502 18.464 15.782 1.00 9.47 625 VAL A C 1
ATOM 692 O O . VAL A 1 273 ? 28.383 18.465 16.259 1.00 10.48 625 VAL A O 1
ATOM 696 N N . VAL A 1 274 ? 29.921 19.395 14.938 1.00 10.11 626 VAL A N 1
ATOM 697 C CA . VAL A 1 274 ? 29.018 20.433 14.451 1.00 13.73 626 VAL A CA 1
ATOM 698 C C . VAL A 1 274 ? 29.145 20.602 12.936 1.00 16.99 626 VAL A C 1
ATOM 699 O O . VAL A 1 274 ? 29.953 19.920 12.285 1.00 17.42 626 VAL A O 1
ATOM 703 N N . ASP A 1 275 ? 28.341 21.503 12.375 1.00 15.04 627 ASP A N 1
ATOM 704 C CA . ASP A 1 275 ? 28.322 21.711 10.927 1.00 21.55 627 ASP A CA 1
ATOM 705 C C . ASP A 1 275 ? 29.331 22.756 10.521 1.00 28.58 627 ASP A C 1
ATOM 706 O O . ASP A 1 275 ? 30.185 22.527 9.659 1.00 41.76 627 ASP A O 1
ATOM 711 N N . ASP A 1 276 ? 29.222 23.914 11.153 1.00 25.53 628 ASP A N 1
ATOM 712 C CA . ASP A 1 276 ? 30.120 25.016 10.868 1.00 29.41 628 ASP A CA 1
ATOM 713 C C . ASP A 1 276 ? 30.735 25.616 12.128 1.00 32.78 628 ASP A C 1
ATOM 714 O O . ASP A 1 276 ? 30.089 25.684 13.181 1.00 25.90 628 ASP A O 1
ATOM 719 N N . LEU A 1 277 ? 31.994 26.041 12.005 1.00 40.06 629 LEU A N 1
ATOM 720 C CA . LEU A 1 277 ? 32.708 26.704 13.086 1.00 21.11 629 LEU A CA 1
ATOM 721 C C . LEU A 1 277 ? 32.665 28.235 12.949 1.00 23.00 629 LEU A C 1
ATOM 722 O O . LEU A 1 277 ? 33.678 28.861 12.643 1.00 34.47 629 LEU A O 1
ATOM 727 N N . LEU A 1 278 ? 31.497 28.825 13.182 1.00 15.28 630 LEU A N 1
ATOM 728 C CA . LEU A 1 278 ? 31.272 30.262 13.009 1.00 17.02 630 LEU A CA 1
ATOM 729 C C . LEU A 1 278 ? 32.367 31.260 13.456 1.00 18.88 630 LEU A C 1
ATOM 730 O O . LEU A 1 278 ? 32.724 32.158 12.698 1.00 17.47 630 LEU A O 1
ATOM 735 N N . GLY A 1 279 ? 32.863 31.127 14.686 1.00 17.69 631 GLY A N 1
ATOM 736 C CA . GLY A 1 279 ? 33.872 32.036 15.219 1.00 17.92 631 GLY A CA 1
ATOM 737 C C . GLY A 1 279 ? 33.799 32.286 16.724 1.00 19.13 631 GLY A C 1
ATOM 738 O O . GLY A 1 279 ? 32.821 31.945 17.371 1.00 20.10 631 GLY A O 1
ATOM 739 N N . GLN A 1 280 ? 34.841 32.888 17.292 1.00 28.22 632 GLN A N 1
ATOM 740 C CA . GLN A 1 280 ? 34.867 33.207 18.722 1.00 24.95 632 GLN A CA 1
ATOM 741 C C . GLN A 1 280 ? 34.121 34.508 18.902 1.00 24.26 632 GLN A C 1
ATOM 742 O O . GLN A 1 280 ? 34.144 35.347 18.011 1.00 31.48 632 GLN A O 1
ATOM 748 N N . ASP A 1 281 ? 33.470 34.700 20.040 1.00 20.44 633 ASP A N 1
ATOM 749 C CA . ASP A 1 281 ? 32.779 35.965 20.244 1.00 23.86 633 ASP A CA 1
ATOM 750 C C . ASP A 1 281 ? 32.389 36.299 21.693 1.00 30.58 633 ASP A C 1
ATOM 751 O O . ASP A 1 281 ? 32.345 35.441 22.580 1.00 27.89 633 ASP A O 1
ATOM 756 N N . ASP A 1 282 ? 32.132 37.583 21.913 1.00 36.67 634 ASP A N 1
ATOM 757 C CA . ASP A 1 282 ? 31.761 38.101 23.216 1.00 34.72 634 ASP A CA 1
ATOM 758 C C . ASP A 1 282 ? 30.278 38.368 23.188 1.00 31.91 634 ASP A C 1
ATOM 759 O O . ASP A 1 282 ? 29.801 39.179 22.399 1.00 33.48 634 ASP A O 1
ATOM 764 N N . ILE A 1 283 ? 29.543 37.665 24.037 1.00 28.11 635 ILE A N 1
ATOM 765 C CA . ILE A 1 283 ? 28.091 37.761 24.025 1.00 23.56 635 ILE A CA 1
ATOM 766 C C . ILE A 1 283 ? 27.583 38.115 25.422 1.00 21.48 635 ILE A C 1
ATOM 767 O O . ILE A 1 283 ? 28.265 37.890 26.424 1.00 19.51 635 ILE A O 1
ATOM 772 N N . VAL A 1 284 ? 26.388 38.687 25.486 1.00 22.95 636 VAL A N 1
ATOM 773 C CA . VAL A 1 284 ? 25.737 38.909 26.776 1.00 25.76 636 VAL A CA 1
ATOM 774 C C . VAL A 1 284 ? 24.667 37.859 27.067 1.00 25.65 636 VAL A C 1
ATOM 775 O O . VAL A 1 284 ? 23.649 37.807 26.376 1.00 24.20 636 VAL A O 1
ATOM 779 N N . ILE A 1 285 ? 24.898 37.030 28.084 1.00 24.80 637 ILE A N 1
ATOM 780 C CA . ILE A 1 285 ? 23.932 36.014 28.484 1.00 21.20 637 ILE A CA 1
ATOM 781 C C . ILE A 1 285 ? 22.627 36.636 28.930 1.00 27.01 637 ILE A C 1
ATOM 782 O O . ILE A 1 285 ? 22.593 37.338 29.936 1.00 27.69 637 ILE A O 1
ATOM 787 N N . LYS A 1 286 ? 21.553 36.367 28.198 1.00 25.95 638 LYS A N 1
ATOM 788 C CA . LYS A 1 286 ? 20.223 36.729 28.648 1.00 17.20 638 LYS A CA 1
ATOM 789 C C . LYS A 1 286 ? 19.501 35.435 29.002 1.00 22.95 638 LYS A C 1
ATOM 790 O O . LYS A 1 286 ? 19.746 34.391 28.386 1.00 20.12 638 LYS A O 1
ATOM 796 N N . SER A 1 287 ? 18.644 35.484 30.019 1.00 24.42 639 SER A N 1
ATOM 797 C CA . SER A 1 287 ? 17.921 34.291 30.436 1.00 21.64 639 SER A CA 1
ATOM 798 C C . SER A 1 287 ? 16.729 34.115 29.538 1.00 23.27 639 SER A C 1
ATOM 799 O O . SER A 1 287 ? 16.068 35.095 29.201 1.00 28.77 639 SER A O 1
ATOM 802 N N . LEU A 1 288 ? 16.429 32.879 29.149 1.00 23.21 640 LEU A N 1
ATOM 803 C CA . LEU A 1 288 ? 15.300 32.693 28.239 1.00 26.13 640 LEU A CA 1
ATOM 804 C C . LEU A 1 288 ? 14.009 32.361 28.966 1.00 25.56 640 LEU A C 1
ATOM 805 O O . LEU A 1 288 ? 13.097 31.759 28.400 1.00 26.17 640 LEU A O 1
ATOM 810 N N . GLY A 1 289 ? 13.940 32.785 30.224 1.00 23.60 641 GLY A N 1
ATOM 811 C CA . GLY A 1 289 ? 12.668 32.916 30.905 1.00 29.66 641 GLY A CA 1
ATOM 812 C C . GLY A 1 289 ? 12.032 31.693 31.543 1.00 34.16 641 GLY A C 1
ATOM 813 O O . GLY A 1 289 ? 12.598 30.587 31.583 1.00 32.21 641 GLY A O 1
ATOM 814 N N . LYS A 1 290 ? 10.823 31.900 32.046 1.00 29.04 642 LYS A N 1
ATOM 815 C CA . LYS A 1 290 ? 10.234 30.915 32.923 1.00 29.51 642 LYS A CA 1
ATOM 816 C C . LYS A 1 290 ? 9.591 29.769 32.162 1.00 28.15 642 LYS A C 1
ATOM 817 O O . LYS A 1 290 ? 9.239 28.761 32.765 1.00 33.08 642 LYS A O 1
ATOM 823 N N . VAL A 1 291 ? 9.427 29.909 30.848 1.00 23.55 643 VAL A N 1
ATOM 824 C CA . VAL A 1 291 ? 8.760 28.841 30.103 1.00 25.19 643 VAL A CA 1
ATOM 825 C C . VAL A 1 291 ? 9.753 27.775 29.665 1.00 25.96 643 VAL A C 1
ATOM 826 O O . VAL A 1 291 ? 9.359 26.681 29.244 1.00 31.69 643 VAL A O 1
ATOM 830 N N . PHE A 1 292 ? 11.043 28.072 29.798 1.00 21.66 644 PHE A N 1
ATOM 831 C CA . PHE A 1 292 ? 12.051 27.078 29.452 1.00 20.49 644 PHE A CA 1
ATOM 832 C C . PHE A 1 292 ? 12.752 26.488 30.673 1.00 25.26 644 PHE A C 1
ATOM 833 O O . PHE A 1 292 ? 13.724 25.737 30.527 1.00 23.41 644 PHE A O 1
ATOM 841 N N . SER A 1 293 ? 12.224 26.824 31.857 1.00 27.34 645 SER A N 1
ATOM 842 C CA . SER A 1 293 ? 12.642 26.300 33.169 1.00 21.85 645 SER A CA 1
ATOM 843 C C . SER A 1 293 ? 13.252 24.905 33.159 1.00 26.40 645 SER A C 1
ATOM 844 O O . SER A 1 293 ? 14.187 24.634 33.893 1.00 33.20 645 SER A O 1
ATOM 847 N N . GLU A 1 294 ? 12.714 24.021 32.328 1.00 29.70 646 GLU A N 1
ATOM 848 C CA . GLU A 1 294 ? 13.086 22.614 32.350 1.00 26.41 646 GLU A CA 1
ATOM 849 C C 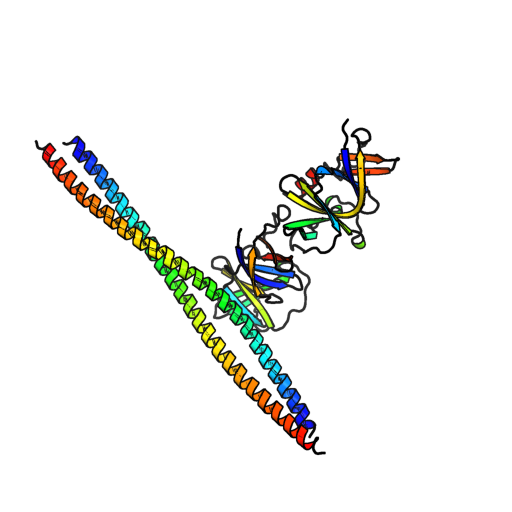. GLU A 1 294 ? 14.167 22.237 31.345 1.00 30.84 646 GLU A C 1
ATOM 850 O O . GLU A 1 294 ? 14.636 21.099 31.356 1.00 37.75 646 GLU A O 1
ATOM 856 N N . VAL A 1 295 ? 14.537 23.143 30.442 1.00 29.23 647 VAL A N 1
ATOM 857 C CA . VAL A 1 295 ? 15.440 22.733 29.360 1.00 32.01 647 VAL A CA 1
ATOM 858 C C . VAL A 1 295 ? 16.888 22.687 29.840 1.00 34.66 647 VAL A C 1
ATOM 859 O O . VAL A 1 295 ? 17.546 23.724 29.915 1.00 34.32 647 VAL A O 1
ATOM 863 N N . LYS A 1 296 ? 17.383 21.492 30.159 1.00 36.76 648 LYS A N 1
ATOM 864 C CA . LYS A 1 296 ? 18.709 21.346 30.767 1.00 31.64 648 LYS A CA 1
ATOM 865 C C . LYS A 1 296 ? 19.830 21.597 29.742 1.00 29.78 648 LYS A C 1
ATOM 866 O O . LYS A 1 296 ? 20.930 22.038 30.093 1.00 21.70 648 LYS A O 1
ATOM 872 N N . GLU A 1 297 ? 19.515 21.334 28.473 1.00 30.28 649 GLU A N 1
ATOM 873 C CA . GLU A 1 297 ? 20.451 21.474 27.360 1.00 22.39 649 GLU A CA 1
ATOM 874 C C . GLU A 1 297 ? 20.979 22.891 27.137 1.00 17.51 649 GLU A C 1
ATOM 875 O O . GLU A 1 297 ? 22.045 23.058 26.569 1.00 18.53 649 GLU A O 1
ATOM 881 N N . PHE A 1 298 ? 20.236 23.908 27.547 1.00 13.22 650 PHE A N 1
ATOM 882 C CA . PHE A 1 298 ? 20.705 25.262 27.364 1.00 10.24 650 PHE A CA 1
ATOM 883 C C . PHE A 1 298 ? 20.807 25.966 28.693 1.00 15.70 650 PHE A C 1
ATOM 884 O O . PHE A 1 298 ? 20.442 25.407 29.727 1.00 21.98 650 PHE A O 1
ATOM 892 N N . SER A 1 299 ? 21.308 27.197 28.663 1.00 16.22 651 SER A N 1
ATOM 893 C CA . SER A 1 299 ? 21.516 27.969 29.881 1.00 17.33 651 SER A CA 1
ATOM 894 C C . SER A 1 299 ? 21.338 29.427 29.586 1.00 13.43 651 SER A C 1
ATOM 895 O O . SER A 1 299 ? 21.724 30.269 30.380 1.00 16.82 651 SER A O 1
ATOM 898 N N . GLY A 1 300 ? 20.738 29.717 28.440 1.00 13.26 652 GLY A N 1
ATOM 899 C CA . GLY A 1 300 ? 20.385 31.079 28.095 1.00 11.42 652 GLY A CA 1
ATOM 900 C C . GLY A 1 300 ? 20.623 31.344 26.624 1.00 12.51 652 GLY A C 1
ATOM 901 O O . GLY A 1 300 ? 21.192 30.516 25.894 1.00 12.12 652 GLY A O 1
ATOM 902 N N . ALA A 1 301 ? 20.188 32.515 26.187 1.00 12.77 653 ALA A N 1
ATOM 903 C CA . ALA A 1 301 ? 20.401 32.929 24.815 1.00 13.63 653 ALA A CA 1
ATOM 904 C C . ALA A 1 301 ? 21.159 34.243 24.761 1.00 18.29 653 ALA A C 1
ATOM 905 O O . ALA A 1 301 ? 21.220 34.990 25.735 1.00 20.07 653 ALA A O 1
ATOM 907 N N . ALA A 1 302 ? 21.723 34.518 23.597 1.00 17.58 654 ALA A N 1
ATOM 908 C CA . ALA A 1 302 ? 22.405 35.768 23.352 1.00 18.16 654 ALA A CA 1
ATOM 909 C C . ALA A 1 302 ? 21.801 36.417 22.118 1.00 19.95 654 ALA A C 1
ATOM 910 O O . ALA A 1 302 ? 21.388 35.720 21.183 1.00 17.77 654 ALA A O 1
ATOM 912 N N . ILE A 1 303 ? 21.746 37.746 22.103 1.00 20.44 655 ILE A N 1
ATOM 913 C CA . ILE A 1 303 ? 21.463 38.427 20.846 1.00 19.97 655 ILE A CA 1
ATOM 914 C C . ILE A 1 303 ? 22.762 38.857 20.170 1.00 20.24 655 ILE A C 1
ATOM 915 O O . ILE A 1 303 ? 23.558 39.590 20.738 1.00 26.93 655 ILE A O 1
ATOM 920 N N . LEU A 1 304 ? 22.976 38.360 18.961 1.00 20.04 656 LEU A N 1
ATOM 921 C CA . LEU A 1 304 ? 24.196 38.625 18.229 1.00 21.33 656 LEU A CA 1
ATOM 922 C C . LEU A 1 304 ? 24.235 40.047 17.636 1.00 36.79 656 LEU A C 1
ATOM 923 O O . LEU A 1 304 ? 23.419 40.914 17.997 1.00 32.87 656 LEU A O 1
ATOM 928 N N . GLY A 1 305 ? 25.197 40.281 16.741 1.00 37.42 657 GLY A N 1
ATOM 929 C CA . GLY A 1 305 ? 25.368 41.582 16.120 1.00 27.16 657 GLY A CA 1
ATOM 930 C C . GLY A 1 305 ? 24.168 41.962 15.283 1.00 34.83 657 GLY A C 1
ATOM 931 O O . GLY A 1 305 ? 23.538 42.996 15.514 1.00 40.39 657 GLY A O 1
ATOM 932 N N . ASP A 1 306 ? 23.837 41.108 14.318 1.00 37.20 658 ASP A N 1
ATOM 933 C CA . ASP A 1 306 ? 22.689 41.334 13.437 1.00 35.44 658 ASP A CA 1
ATOM 934 C C . ASP A 1 306 ? 21.352 41.074 14.107 1.00 34.95 658 ASP A C 1
ATOM 935 O O . ASP A 1 306 ? 20.340 40.954 13.418 1.00 35.86 658 ASP A O 1
ATOM 940 N N . GLY A 1 307 ? 21.347 40.969 15.435 1.00 34.67 659 GLY A N 1
ATOM 941 C CA . GLY A 1 307 ? 20.118 40.745 16.178 1.00 31.80 659 GLY A CA 1
ATOM 942 C C . GLY A 1 307 ? 19.542 39.338 16.078 1.00 29.89 659 GLY A C 1
ATOM 943 O O . GLY A 1 307 ? 18.402 39.103 16.495 1.00 25.65 659 GLY A O 1
ATOM 944 N N . SER A 1 308 ? 20.310 38.404 15.518 1.00 28.62 660 SER A N 1
ATOM 945 C CA . SER A 1 308 ? 19.879 37.012 15.456 1.00 25.32 660 SER A CA 1
ATOM 946 C C . SER A 1 308 ? 20.112 36.360 16.824 1.00 26.50 660 SER A C 1
ATOM 947 O O . SER A 1 308 ? 20.845 36.908 17.653 1.00 25.32 660 SER A O 1
ATOM 950 N N . ILE A 1 309 ? 19.499 35.202 17.074 1.00 23.45 661 ILE A N 1
ATOM 951 C CA . ILE A 1 309 ? 19.654 34.573 18.381 1.00 15.90 661 ILE A CA 1
ATOM 952 C C . ILE A 1 309 ? 20.654 33.432 18.362 1.00 15.80 661 ILE A C 1
ATOM 953 O O . ILE A 1 309 ? 20.741 32.674 17.393 1.00 17.08 661 ILE A O 1
ATOM 958 N N . ALA A 1 310 ? 21.421 33.323 19.436 1.00 11.91 662 ALA A N 1
ATOM 959 C CA . ALA A 1 310 ? 22.158 32.110 19.701 1.00 10.25 662 ALA A CA 1
ATOM 960 C C . ALA A 1 310 ? 21.700 31.622 21.056 1.00 15.12 662 ALA A C 1
ATOM 961 O O . ALA A 1 310 ? 21.426 32.428 21.945 1.00 16.73 662 ALA A O 1
ATOM 963 N N . LEU A 1 311 ? 21.584 30.310 21.211 1.00 12.03 663 LEU A N 1
ATOM 964 C CA . LEU A 1 311 ? 21.255 29.759 22.505 1.00 9.45 663 LEU A CA 1
ATOM 965 C C . LEU A 1 311 ? 22.559 29.229 23.039 1.00 11.38 663 LEU A C 1
ATOM 966 O O . LEU A 1 311 ? 23.375 28.717 22.264 1.00 11.65 663 LEU A O 1
ATOM 971 N N . ILE A 1 312 ? 22.781 29.354 24.345 1.00 10.70 664 ILE A N 1
ATOM 972 C CA . ILE A 1 312 ? 24.067 28.942 24.907 1.00 13.33 664 IL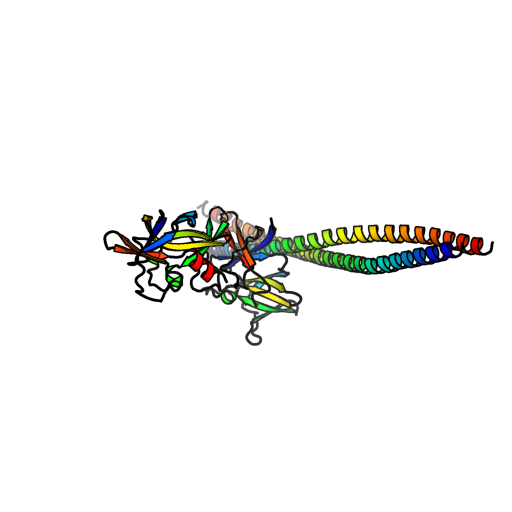E A CA 1
ATOM 973 C C . ILE A 1 312 ? 24.003 27.496 25.377 1.00 11.83 664 ILE A C 1
ATOM 974 O O . ILE A 1 312 ? 23.194 27.183 26.243 1.00 15.79 664 ILE A O 1
ATOM 979 N N . ILE A 1 313 ? 24.829 26.621 24.798 1.00 8.27 665 ILE A N 1
ATOM 980 C CA . ILE A 1 313 ? 24.933 25.242 25.275 1.00 8.55 665 ILE A CA 1
ATOM 981 C C . ILE A 1 313 ? 25.321 25.204 26.747 1.00 11.76 665 ILE A C 1
ATOM 982 O O . ILE A 1 313 ? 26.215 25.920 27.188 1.00 14.41 665 ILE A O 1
ATOM 987 N N . ASN A 1 314 ? 24.632 24.374 27.513 1.00 14.05 666 ASN A N 1
ATOM 988 C CA . ASN A 1 314 ? 25.042 24.074 28.867 1.00 15.44 666 ASN A CA 1
ATOM 989 C C . ASN A 1 314 ? 25.774 22.750 28.824 1.00 14.40 666 ASN A C 1
ATOM 990 O O . ASN A 1 314 ? 25.162 21.697 28.875 1.00 15.98 666 ASN A O 1
ATOM 995 N N . VAL A 1 315 ? 27.091 22.817 28.744 1.00 17.05 667 VAL A N 1
ATOM 996 C CA . VAL A 1 315 ? 27.915 21.636 28.538 1.00 17.10 667 VAL A CA 1
ATOM 997 C C . VAL A 1 315 ? 27.642 20.517 29.527 1.00 18.48 667 VAL A C 1
ATOM 998 O O . VAL A 1 315 ? 27.722 19.350 29.178 1.00 22.87 667 VAL A O 1
ATOM 1002 N N . SER A 1 316 ? 27.300 20.868 30.757 1.00 21.32 668 SER A N 1
ATOM 1003 C CA . SER A 1 316 ? 26.961 19.860 31.765 1.00 20.59 668 SER A CA 1
ATOM 1004 C C . SER A 1 316 ? 25.477 19.452 31.722 1.00 22.56 668 SER A C 1
ATOM 1005 O O . SER A 1 316 ? 24.908 19.060 32.742 1.00 23.87 668 SER A O 1
ATOM 1008 N N . GLY A 1 317 ? 24.861 19.546 30.542 1.00 23.71 669 GLY A N 1
ATOM 1009 C CA . GLY A 1 317 ? 23.459 19.197 30.360 1.00 20.53 669 GLY A CA 1
ATOM 1010 C C . GLY A 1 317 ? 23.171 18.607 28.987 1.00 23.40 669 GLY A C 1
ATOM 1011 O O . GLY A 1 317 ? 22.033 18.595 28.534 1.00 30.18 669 GLY A O 1
ATOM 1012 N N . ILE A 1 318 ? 24.210 18.103 28.333 1.00 24.44 670 ILE A N 1
ATOM 1013 C CA . ILE A 1 318 ? 24.135 17.614 26.961 1.00 28.91 670 ILE A CA 1
ATOM 1014 C C . ILE A 1 318 ? 24.579 16.147 27.011 1.00 38.00 670 ILE A C 1
ATOM 1015 O O . ILE A 1 318 ? 25.212 15.614 26.090 1.00 30.80 670 ILE A O 1
ATOM 1020 N N . VAL A 1 319 ? 24.237 15.505 28.129 1.00 50.63 671 VAL A N 1
ATOM 1021 C CA . VAL A 1 319 ? 24.645 14.121 28.433 1.00 69.07 671 VAL A CA 1
ATOM 1022 C C . VAL A 1 319 ? 26.188 13.974 28.383 1.00 66.18 671 VAL A C 1
ATOM 1023 O O . VAL A 1 319 ? 26.931 14.899 28.003 1.00 47.89 671 VAL A O 1
ATOM 1028 N N . LEU B 2 12 ? -21.315 47.436 38.123 1.00 103.23 8 LEU W N 1
ATOM 1029 C CA . LEU B 2 12 ? -20.508 46.945 37.010 1.00 104.29 8 LEU W CA 1
ATOM 1030 C C . LEU B 2 12 ? -19.074 47.492 37.054 1.00 101.31 8 LEU W C 1
ATOM 1031 O O . LEU B 2 12 ? -18.481 47.620 38.130 1.00 92.07 8 LEU W O 1
ATOM 1036 N N . LYS B 2 13 ? -18.547 47.790 35.866 1.00 98.80 9 LYS W N 1
ATOM 1037 C CA . LYS B 2 13 ? -17.233 48.391 35.641 1.00 89.64 9 LYS W CA 1
ATOM 1038 C C . LYS B 2 13 ? -16.991 48.344 34.134 1.00 95.54 9 LYS W C 1
ATOM 1039 O O . LYS B 2 13 ? -17.484 47.437 33.459 1.00 96.60 9 LYS W O 1
ATOM 1045 N N . GLU B 2 14 ? -16.252 49.314 33.598 1.00 96.71 10 GLU W N 1
ATOM 1046 C CA . GLU B 2 14 ? -15.892 49.291 32.177 1.00 89.94 10 GLU W CA 1
ATOM 1047 C C . GLU B 2 14 ? -14.646 48.455 31.898 1.00 89.18 10 GLU W C 1
ATOM 1048 O O . GLU B 2 14 ? -13.583 48.677 32.480 1.00 90.28 10 GLU W O 1
ATOM 1054 N N . PHE B 2 15 ? -14.791 47.487 31.000 1.00 83.77 11 PHE W N 1
ATOM 1055 C CA . PHE B 2 15 ? -13.707 46.575 30.669 1.00 72.74 11 PHE W CA 1
ATOM 1056 C C . PHE B 2 15 ? -13.265 46.766 29.226 1.00 63.70 11 PHE W C 1
ATOM 1057 O O . PHE B 2 15 ? -14.095 46.903 28.321 1.00 60.17 11 PHE W O 1
ATOM 1065 N N . GLU B 2 16 ? -11.955 46.771 29.015 1.00 53.65 12 GLU W N 1
ATOM 1066 C CA . GLU B 2 16 ? -11.403 46.810 27.671 1.00 46.22 12 GLU W CA 1
ATOM 1067 C C . GLU B 2 16 ? -10.622 45.516 27.405 1.00 43.30 12 GLU W C 1
ATOM 1068 O O . GLU B 2 16 ? -9.750 45.135 28.194 1.00 42.79 12 GLU W O 1
ATOM 1074 N N . VAL B 2 17 ? -10.954 44.830 26.310 1.00 37.79 13 VAL W N 1
ATOM 1075 C CA . VAL B 2 17 ? -10.292 43.574 25.945 1.00 33.00 13 VAL W CA 1
ATOM 1076 C C . VAL B 2 17 ? -9.880 43.551 24.475 1.00 32.20 13 VAL W C 1
ATOM 1077 O O . VAL B 2 17 ? -10.409 44.301 23.659 1.00 32.91 13 VAL W O 1
ATOM 1081 N N . LEU B 2 18 ? -8.939 42.670 24.145 1.00 31.04 14 LEU W N 1
ATOM 1082 C CA . LEU B 2 18 ? -8.482 42.502 22.768 1.00 24.40 14 LEU W CA 1
ATOM 1083 C C . LEU B 2 18 ? -9.022 41.207 22.177 1.00 23.10 14 LEU W C 1
ATOM 1084 O O . LEU B 2 18 ? -8.747 40.134 22.681 1.00 19.88 14 LEU W O 1
ATOM 1089 N N . SER B 2 19 ? -9.793 41.302 21.105 1.00 22.75 15 SER W N 1
ATOM 1090 C CA . SER B 2 19 ? -10.381 40.108 20.529 1.00 17.87 15 SER W CA 1
ATOM 1091 C C . SER B 2 19 ? -9.605 39.680 19.309 1.00 19.31 15 SER W C 1
ATOM 1092 O O . SER B 2 19 ? -9.181 40.505 18.507 1.00 21.86 15 SER W O 1
ATOM 1095 N N . PHE B 2 20 ? -9.423 38.371 19.192 1.00 21.71 16 PHE W N 1
ATOM 1096 C CA . PHE B 2 20 ? -8.686 37.756 18.099 1.00 19.37 16 PHE W CA 1
ATOM 1097 C C . PHE B 2 20 ? -9.340 36.419 17.754 1.00 24.57 16 PHE W C 1
ATOM 1098 O O . PHE B 2 20 ? -10.283 35.964 18.411 1.00 22.88 16 PHE W O 1
ATOM 1106 N N . GLU B 2 21 ? -8.818 35.779 16.723 1.00 29.36 17 GLU W N 1
ATOM 1107 C CA . GLU B 2 21 ? -9.445 34.600 16.160 1.00 29.09 17 GLU W CA 1
ATOM 1108 C C . GLU B 2 21 ? -8.394 33.492 16.084 1.00 30.36 17 GLU W C 1
ATOM 1109 O O . GLU B 2 21 ? -7.282 33.728 15.631 1.00 33.13 17 GLU W O 1
ATOM 1115 N N . ILE B 2 22 ? -8.706 32.296 16.560 1.00 30.87 18 ILE W N 1
ATOM 1116 C CA . ILE B 2 22 ? -7.863 31.152 16.237 1.00 28.16 18 ILE W CA 1
ATOM 1117 C C . ILE B 2 22 ? -8.710 30.210 15.416 1.00 36.30 18 ILE W C 1
ATOM 1118 O O . ILE B 2 22 ? -9.101 29.147 15.907 1.00 31.15 18 ILE W O 1
ATOM 1123 N N . ASP B 2 23 ? -9.020 30.631 14.188 1.00 44.74 19 ASP W N 1
ATOM 1124 C CA . ASP B 2 23 ? -9.727 29.801 13.212 1.00 49.04 19 ASP W CA 1
ATOM 1125 C C . ASP B 2 23 ? -11.143 29.465 13.670 1.00 43.87 19 ASP W C 1
ATOM 1126 O O . ASP B 2 23 ? -11.325 28.632 14.554 1.00 53.02 19 ASP W O 1
ATOM 1131 N N . GLU B 2 24 ? -12.140 30.127 13.087 1.00 37.57 20 GLU W N 1
ATOM 1132 C CA . GLU B 2 24 ? -13.549 29.832 13.369 1.00 44.21 20 GLU W CA 1
ATOM 1133 C C . GLU B 2 24 ? -13.953 30.026 14.843 1.00 44.53 20 GLU W C 1
ATOM 1134 O O . GLU B 2 24 ? -15.124 29.886 15.196 1.00 60.65 20 GLU W O 1
ATOM 1140 N N . GLN B 2 25 ? -12.997 30.350 15.702 1.00 34.64 21 GLN W N 1
ATOM 1141 C CA . GLN B 2 25 ? -13.296 30.561 17.111 1.00 28.82 21 GLN W CA 1
ATOM 1142 C C . GLN B 2 25 ? -12.689 31.880 17.608 1.00 37.47 21 GLN W C 1
ATOM 1143 O O . GLN B 2 25 ? -11.503 32.156 17.387 1.00 34.25 21 GLN W O 1
ATOM 1149 N N . ALA B 2 26 ? -13.510 32.704 18.260 1.00 34.01 22 ALA W N 1
ATOM 1150 C CA . ALA B 2 26 ? -13.073 34.031 18.676 1.00 22.94 22 ALA W CA 1
ATOM 1151 C C . ALA B 2 26 ? -12.871 34.125 20.183 1.00 24.60 22 ALA W C 1
ATOM 1152 O O . ALA B 2 26 ? -13.710 33.674 20.968 1.00 20.77 22 ALA W O 1
ATOM 1154 N N . LEU B 2 27 ? -11.739 34.714 20.568 1.00 22.58 23 LEU W N 1
ATOM 1155 C CA . LEU B 2 27 ? -11.337 34.815 21.964 1.00 19.05 23 LEU W CA 1
ATOM 1156 C C . LEU B 2 27 ? -10.869 36.229 22.275 1.00 20.64 23 LEU W C 1
ATOM 1157 O O . LEU B 2 27 ? -10.739 37.051 21.371 1.00 22.52 23 LEU W O 1
ATOM 1162 N N . ALA B 2 28 ? -10.612 36.513 23.550 1.00 21.57 24 ALA W N 1
ATOM 1163 C CA . ALA B 2 28 ? -10.094 37.822 23.944 1.00 22.96 24 ALA W CA 1
ATOM 1164 C C . ALA B 2 28 ? -9.464 37.786 25.328 1.00 26.21 24 ALA W C 1
ATOM 1165 O O . ALA B 2 28 ? -9.892 36.993 26.172 1.00 27.14 24 ALA W O 1
ATOM 1167 N N . PHE B 2 29 ? -8.446 38.620 25.561 1.00 23.25 25 PHE W N 1
ATOM 1168 C CA . PHE B 2 29 ? -8.021 38.903 26.939 1.00 28.23 25 PHE W CA 1
ATOM 1169 C C . PHE B 2 29 ? -7.806 40.371 27.306 1.00 30.83 25 PHE W C 1
ATOM 1170 O O . PHE B 2 29 ? -7.712 41.234 26.437 1.00 25.12 25 PHE W O 1
ATOM 1178 N N . ASP B 2 30 ? -7.746 40.616 28.618 1.00 38.93 26 ASP W N 1
ATOM 1179 C CA . ASP B 2 30 ? -7.785 41.960 29.203 1.00 42.20 26 ASP W CA 1
ATOM 1180 C C . ASP B 2 30 ? -6.659 42.814 28.669 1.00 40.72 26 ASP W C 1
ATOM 1181 O O . ASP B 2 30 ? -5.501 42.412 28.695 1.00 35.49 26 ASP W O 1
ATOM 1186 N N . VAL B 2 31 ? -7.003 44.010 28.211 1.00 38.61 27 VAL W N 1
ATOM 1187 C CA . VAL B 2 31 ? -6.067 44.803 27.443 1.00 34.79 27 VAL W CA 1
ATOM 1188 C C . VAL B 2 31 ? -4.893 45.321 28.274 1.00 38.47 27 VAL W C 1
ATOM 1189 O O . VAL B 2 31 ? -3.840 45.639 27.725 1.00 42.09 27 VAL W O 1
ATOM 1193 N N . ASP B 2 32 ? -5.060 45.375 29.594 1.00 39.42 28 ASP W N 1
ATOM 1194 C CA . ASP B 2 32 ? -4.008 45.886 30.477 1.00 40.51 28 ASP W CA 1
ATOM 1195 C C . ASP B 2 32 ? -2.723 45.074 30.414 1.00 37.67 28 ASP W C 1
ATOM 1196 O O . ASP B 2 32 ? -1.652 45.569 30.768 1.00 39.39 28 ASP W O 1
ATOM 1201 N N . ASN B 2 33 ? -2.843 43.827 29.971 1.00 36.30 29 ASN W N 1
ATOM 1202 C CA . ASN B 2 33 ? -1.715 42.909 29.927 1.00 31.50 29 ASN W CA 1
ATOM 1203 C C . ASN B 2 33 ? -0.946 42.930 28.608 1.00 34.06 29 ASN W C 1
ATOM 1204 O O . ASN B 2 33 ? 0.189 42.476 28.556 1.00 42.64 29 ASN W O 1
ATOM 1209 N N . ILE B 2 34 ? -1.551 43.450 27.546 1.00 29.41 30 ILE W N 1
ATOM 1210 C CA . ILE B 2 34 ? -0.881 43.505 26.251 1.00 26.44 30 ILE W CA 1
ATOM 1211 C C . ILE B 2 34 ? 0.210 44.568 26.193 1.00 32.80 30 ILE W C 1
ATOM 1212 O O . ILE B 2 34 ? -0.005 45.691 26.627 1.00 44.59 30 ILE W O 1
ATOM 1217 N N . GLU B 2 35 ? 1.368 44.226 25.634 1.00 33.80 31 GLU W N 1
ATOM 1218 C CA . GLU B 2 35 ? 2.396 45.217 25.331 1.00 30.94 31 GLU W CA 1
ATOM 1219 C C . GLU B 2 35 ? 2.210 45.680 23.901 1.00 36.00 31 GLU W C 1
ATOM 1220 O O . GLU B 2 35 ? 2.066 46.871 23.639 1.00 54.74 31 GLU W O 1
ATOM 1226 N N . MET B 2 36 ? 2.204 44.735 22.971 1.00 29.83 32 MET W N 1
ATOM 1227 C CA . MET B 2 36 ? 2.002 45.067 21.567 1.00 31.07 32 MET W CA 1
ATOM 1228 C C . MET B 2 36 ? 1.633 43.846 20.751 1.00 25.04 32 MET W C 1
ATOM 1229 O O . MET B 2 36 ? 1.910 42.724 21.150 1.00 25.21 32 MET W O 1
ATOM 1234 N N . VAL B 2 37 ? 1.015 44.076 19.599 1.00 24.21 33 VAL W N 1
ATOM 1235 C CA . VAL B 2 37 ? 0.700 43.004 18.666 1.00 17.45 33 VAL W CA 1
ATOM 1236 C C . VAL B 2 37 ? 1.546 43.124 17.405 1.00 18.13 33 VAL W C 1
ATOM 1237 O O . VAL B 2 37 ? 1.345 44.013 16.580 1.00 20.95 33 VAL W O 1
ATOM 1241 N N . ILE B 2 38 ? 2.498 42.213 17.262 1.00 17.97 34 ILE W N 1
ATOM 1242 C CA . ILE B 2 38 ? 3.389 42.205 16.112 1.00 19.49 34 ILE W CA 1
ATOM 1243 C C . ILE B 2 38 ? 2.999 41.115 15.117 1.00 22.39 34 ILE W C 1
ATOM 1244 O O . ILE B 2 38 ? 2.188 40.234 15.427 1.00 23.99 34 ILE W O 1
ATOM 1249 N N . GLU B 2 39 ? 3.573 41.188 13.919 1.00 23.15 35 GLU W N 1
ATOM 1250 C CA . GLU B 2 39 ? 3.319 40.200 12.878 1.00 27.37 35 GLU W CA 1
ATOM 1251 C C . GLU B 2 39 ? 4.271 39.024 13.044 1.00 29.22 35 GLU W C 1
ATOM 1252 O O . GLU B 2 39 ? 5.463 39.224 13.294 1.00 26.37 35 GLU W O 1
ATOM 1258 N N . LYS B 2 40 ? 3.757 37.799 12.919 1.00 33.06 36 LYS W N 1
ATOM 1259 C CA . LYS B 2 40 ? 4.630 36.629 13.027 1.00 28.46 36 LYS W CA 1
ATOM 1260 C C . LYS B 2 40 ? 5.584 36.682 11.889 1.00 30.93 36 LYS W C 1
ATOM 1261 O O . LYS B 2 40 ? 5.190 36.561 10.735 1.00 35.60 36 LYS W O 1
ATOM 1267 N N . SER B 2 41 ? 6.847 36.877 12.223 1.00 36.24 37 SER W N 1
ATOM 1268 C CA . SER B 2 41 ? 7.860 36.991 11.211 1.00 40.82 37 SER W CA 1
ATOM 1269 C C . SER B 2 41 ? 8.773 35.796 11.319 1.00 42.01 37 SER W C 1
ATOM 1270 O O . SER B 2 41 ? 8.735 34.882 10.498 1.00 50.60 37 SER W O 1
ATOM 1273 N N . ASP B 2 42 ? 9.577 35.793 12.366 1.00 41.72 38 ASP W N 1
ATOM 1274 C CA . ASP B 2 42 ? 10.697 34.888 12.411 1.00 46.44 38 ASP W CA 1
ATOM 1275 C C . ASP B 2 42 ? 10.853 34.358 13.822 1.00 41.87 38 ASP W C 1
ATOM 1276 O O . ASP B 2 42 ? 11.012 35.138 14.767 1.00 49.34 38 ASP W O 1
ATOM 1281 N N . ILE B 2 43 ? 10.793 33.039 13.977 1.00 27.82 39 ILE W N 1
ATOM 1282 C CA . ILE B 2 43 ? 10.892 32.468 15.311 1.00 24.76 39 ILE W CA 1
ATOM 1283 C C . ILE B 2 43 ? 12.048 31.477 15.396 1.00 22.52 39 ILE W C 1
ATOM 1284 O O . ILE B 2 43 ? 12.208 30.629 14.518 1.00 21.29 39 ILE W O 1
ATOM 1289 N N . THR B 2 44 ? 12.858 31.599 16.447 1.00 18.56 40 THR W N 1
ATOM 1290 C CA . THR B 2 44 ? 13.988 30.690 16.662 1.00 15.85 40 THR W CA 1
ATOM 1291 C C . THR B 2 44 ? 13.584 29.510 17.540 1.00 13.18 40 THR W C 1
ATOM 1292 O O . THR B 2 44 ? 13.144 29.696 18.674 1.00 14.99 40 THR W O 1
ATOM 1296 N N . PRO B 2 45 ? 13.724 28.292 17.023 1.00 7.72 41 PRO W N 1
ATOM 1297 C CA . PRO B 2 45 ? 13.350 27.117 17.805 1.00 6.72 41 PRO W CA 1
ATOM 1298 C C . PRO B 2 45 ? 14.200 26.961 19.035 1.00 8.30 41 PRO W C 1
ATOM 1299 O O . PRO B 2 45 ? 15.359 27.327 19.011 1.00 14.68 41 PRO W O 1
ATOM 1303 N N . VAL B 2 46 ? 13.632 26.408 20.091 1.00 7.02 42 VAL W N 1
ATOM 1304 C CA . VAL B 2 46 ? 14.390 26.057 21.268 1.00 6.01 42 VAL W CA 1
ATOM 1305 C C . VAL B 2 46 ? 14.236 24.562 21.463 1.00 8.22 42 VAL W C 1
ATOM 1306 O O . VAL B 2 46 ? 13.287 24.128 22.093 1.00 14.84 42 VAL W O 1
ATOM 1310 N N . PRO B 2 47 ? 15.144 23.764 20.890 1.00 6.03 43 PRO W N 1
ATOM 1311 C CA . PRO B 2 47 ? 15.115 22.308 21.005 1.00 7.48 43 PRO W CA 1
ATOM 1312 C C . PRO B 2 47 ? 14.804 21.775 22.400 1.00 10.97 43 PRO W C 1
ATOM 1313 O O . PRO B 2 47 ? 15.168 22.375 23.405 1.00 10.56 43 PRO W O 1
ATOM 1317 N N . LYS B 2 48 ? 14.106 20.646 22.432 1.00 15.79 44 LYS W N 1
ATOM 1318 C CA . LYS B 2 48 ? 13.834 19.903 23.660 1.00 16.78 44 LYS W CA 1
ATOM 1319 C C . LYS B 2 48 ? 12.979 20.680 24.659 1.00 17.73 44 LYS W C 1
ATOM 1320 O O . LYS B 2 48 ? 13.090 20.523 25.874 1.00 23.73 44 LYS W O 1
ATOM 1326 N N . SER B 2 49 ? 12.094 21.505 24.126 1.00 17.23 45 SER W N 1
ATOM 1327 C CA . SER B 2 49 ? 11.193 22.291 24.961 1.00 24.52 45 SER W CA 1
ATOM 1328 C C . SER B 2 49 ? 9.790 21.767 24.745 1.00 27.76 45 SER W C 1
ATOM 1329 O O . SER B 2 49 ? 9.564 20.975 23.820 1.00 28.61 45 SER W O 1
ATOM 1332 N N . ARG B 2 50 ? 8.853 22.225 25.575 1.00 22.84 46 ARG W N 1
ATOM 1333 C CA . ARG B 2 50 ? 7.470 21.770 25.484 1.00 18.97 46 ARG W CA 1
ATOM 1334 C C . ARG B 2 50 ? 6.878 21.892 24.083 1.00 21.81 46 ARG W C 1
ATOM 1335 O O . ARG B 2 50 ? 7.370 22.673 23.247 1.00 21.49 46 ARG W O 1
ATOM 1343 N N . HIS B 2 51 ? 5.842 21.091 23.830 1.00 22.04 47 HIS W N 1
ATOM 1344 C CA . HIS B 2 51 ? 5.318 20.891 22.478 1.00 21.93 47 HIS W CA 1
ATOM 1345 C C . HIS B 2 51 ? 4.607 22.137 21.984 1.00 20.71 47 HIS W C 1
ATOM 1346 O O . HIS B 2 51 ? 4.480 22.365 20.779 1.00 26.34 47 HIS W O 1
ATOM 1353 N N . PHE B 2 52 ? 4.150 22.954 22.922 1.00 17.39 48 PHE W N 1
ATOM 1354 C CA . PHE B 2 52 ? 3.344 24.102 22.563 1.00 15.65 48 PHE W CA 1
ATOM 1355 C C . PHE B 2 52 ? 4.159 25.384 22.418 1.00 20.79 48 PHE W C 1
ATOM 1356 O O . PHE B 2 52 ? 3.618 26.399 21.960 1.00 21.81 48 PHE W O 1
ATOM 1364 N N . VAL B 2 53 ? 5.433 25.375 22.835 1.00 19.98 49 VAL W N 1
ATOM 1365 C CA . VAL B 2 53 ? 6.282 26.545 22.578 1.00 17.43 49 VAL W CA 1
ATOM 1366 C C . VAL B 2 53 ? 6.806 26.470 21.160 1.00 16.61 49 VAL W C 1
ATOM 1367 O O . VAL B 2 53 ? 7.161 25.395 20.670 1.00 15.49 49 VAL W O 1
ATOM 1371 N N . GLU B 2 54 ? 6.799 27.613 20.485 1.00 13.56 50 GLU W N 1
ATOM 1372 C CA . GLU B 2 54 ? 7.268 27.658 19.118 1.00 15.71 50 GLU W CA 1
ATOM 1373 C C . GLU B 2 54 ? 8.749 28.014 19.145 1.00 20.81 50 GLU W C 1
ATOM 1374 O O . GLU B 2 54 ? 9.554 27.417 18.413 1.00 15.45 50 GLU W O 1
ATOM 1380 N N . GLY B 2 55 ? 9.107 28.944 20.034 1.00 17.75 51 GLY W N 1
ATOM 1381 C CA . GLY B 2 55 ? 10.496 29.296 20.257 1.00 12.60 51 GLY W CA 1
ATOM 1382 C C . GLY B 2 55 ? 10.692 30.645 20.917 1.00 12.78 51 GLY W C 1
ATOM 1383 O O . GLY B 2 55 ? 9.889 31.071 21.741 1.00 11.96 51 GLY W O 1
ATOM 1384 N N . VAL B 2 56 ? 11.784 31.315 20.567 1.00 13.04 52 VAL W N 1
ATOM 1385 C CA . VAL B 2 56 ? 12.009 32.672 21.036 1.00 11.57 52 VAL W CA 1
ATOM 1386 C C . VAL B 2 56 ? 12.133 33.623 19.861 1.00 15.10 52 VAL W C 1
ATOM 1387 O O . VAL B 2 56 ? 12.549 33.219 18.762 1.00 12.56 52 VAL W O 1
ATOM 1391 N N . ILE B 2 57 ? 11.739 34.879 20.094 1.00 15.66 53 ILE W N 1
ATOM 1392 C CA . ILE B 2 57 ? 11.977 35.955 19.139 1.00 15.90 53 ILE W CA 1
ATOM 1393 C C . ILE B 2 57 ? 12.792 37.056 19.783 1.00 21.36 53 ILE W C 1
ATOM 1394 O O . ILE B 2 57 ? 12.817 37.180 21.013 1.00 21.68 53 ILE W O 1
ATOM 1399 N N . ASN B 2 58 ? 13.468 37.843 18.948 1.00 22.98 54 ASN W N 1
ATOM 1400 C CA . ASN B 2 58 ? 14.139 39.052 19.408 1.00 24.11 54 ASN W CA 1
ATOM 1401 C C . ASN B 2 58 ? 13.251 40.253 19.177 1.00 23.76 54 ASN W C 1
ATOM 1402 O O . ASN B 2 58 ? 13.006 40.629 18.032 1.00 27.59 54 ASN W O 1
ATOM 1407 N N . LEU B 2 59 ? 12.778 40.864 20.256 1.00 23.27 55 LEU W N 1
ATOM 1408 C CA . LEU B 2 59 ? 11.859 41.991 20.133 1.00 30.80 55 LEU W CA 1
ATOM 1409 C C . LEU B 2 59 ? 12.298 43.141 21.006 1.00 38.88 55 LEU W C 1
ATOM 1410 O O . LEU B 2 59 ? 12.229 43.037 22.242 1.00 34.92 55 LEU W O 1
ATOM 1415 N N . ARG B 2 60 ? 12.725 44.232 20.360 1.00 41.25 56 ARG W N 1
ATOM 1416 C CA . ARG B 2 60 ? 13.215 45.408 21.069 1.00 39.76 56 ARG W CA 1
ATOM 1417 C C . ARG B 2 60 ? 14.402 44.962 21.934 1.00 40.89 56 ARG W C 1
ATOM 1418 O O . ARG B 2 60 ? 14.519 45.306 23.118 1.00 38.24 56 ARG W O 1
ATOM 1426 N N . GLY B 2 61 ? 15.261 44.148 21.325 1.00 30.31 57 GLY W N 1
ATOM 1427 C CA . GLY B 2 61 ? 16.472 43.687 21.971 1.00 29.76 57 GLY W CA 1
ATOM 1428 C C . GLY B 2 61 ? 16.278 42.811 23.194 1.00 28.51 57 GLY W C 1
ATOM 1429 O O . GLY B 2 61 ? 17.214 42.596 23.966 1.00 31.03 57 GLY W O 1
ATOM 1430 N N . ARG B 2 62 ? 15.075 42.294 23.389 1.00 30.69 58 ARG W N 1
ATOM 1431 C CA . ARG B 2 62 ? 14.901 41.291 24.435 1.00 34.24 58 ARG W CA 1
ATOM 1432 C C . ARG B 2 62 ? 14.327 39.963 23.917 1.00 29.73 58 ARG W C 1
ATOM 1433 O O . ARG B 2 62 ? 13.657 39.921 22.878 1.00 27.33 58 ARG W O 1
ATOM 1441 N N . ILE B 2 63 ? 14.646 38.887 24.634 1.00 24.35 59 ILE W N 1
ATOM 1442 C CA . ILE B 2 63 ? 14.177 37.549 24.313 1.00 20.68 59 ILE W CA 1
ATOM 1443 C C . ILE B 2 63 ? 12.759 37.321 24.821 1.00 25.39 59 ILE W C 1
ATOM 1444 O O . ILE B 2 63 ? 12.467 37.460 26.005 1.00 27.59 59 ILE W O 1
ATOM 1449 N N . ILE B 2 64 ? 11.870 36.946 23.923 1.00 22.83 60 ILE W N 1
ATOM 1450 C CA . ILE B 2 64 ? 10.516 36.673 24.331 1.00 18.19 60 ILE W CA 1
ATOM 1451 C C . ILE B 2 64 ? 10.124 35.325 23.778 1.00 20.94 60 ILE W C 1
ATOM 1452 O O . ILE B 2 64 ? 10.322 35.073 22.579 1.00 19.70 60 ILE W O 1
ATOM 1457 N N . PRO B 2 65 ? 9.606 34.432 24.649 1.00 19.33 61 PRO W N 1
ATOM 1458 C CA . PRO B 2 65 ? 9.151 33.135 24.143 1.00 13.35 61 PRO W CA 1
ATOM 1459 C C . PRO B 2 65 ? 7.810 33.317 23.431 1.00 16.57 61 PRO W C 1
ATOM 1460 O O . PRO B 2 65 ? 6.962 34.119 23.851 1.00 17.96 61 PRO W O 1
ATOM 1464 N N . VAL B 2 66 ? 7.648 32.608 22.324 1.00 15.84 62 VAL W N 1
ATOM 1465 C CA . VAL B 2 66 ? 6.403 32.615 21.575 1.00 14.65 62 VAL W CA 1
ATOM 1466 C C . VAL B 2 66 ? 5.744 31.230 21.695 1.00 15.31 62 VAL W C 1
ATOM 1467 O O . VAL B 2 66 ? 6.366 30.202 21.386 1.00 15.62 62 VAL W O 1
ATOM 1471 N N . VAL B 2 67 ? 4.500 31.185 22.165 1.00 15.80 63 VAL W N 1
ATOM 1472 C CA . VAL B 2 67 ? 3.803 29.901 22.271 1.00 14.11 63 VAL W CA 1
ATOM 1473 C C . VAL B 2 67 ? 2.581 29.809 21.358 1.00 12.74 63 VAL W C 1
ATOM 1474 O O . VAL B 2 67 ? 1.998 30.821 20.946 1.00 12.50 63 VAL W O 1
ATOM 1478 N N . ASN B 2 68 ? 2.214 28.585 21.023 1.00 12.78 64 ASN W N 1
ATOM 1479 C CA . ASN B 2 68 ? 1.030 28.347 20.206 1.00 17.80 64 ASN W CA 1
ATOM 1480 C C . ASN B 2 68 ? -0.228 28.273 21.066 1.00 15.20 64 ASN W C 1
ATOM 1481 O O . ASN B 2 68 ? -0.497 27.242 21.679 1.00 15.02 64 ASN W O 1
ATOM 1486 N N . LEU B 2 69 ? -1.013 29.342 21.092 1.00 14.18 65 LEU W N 1
ATOM 1487 C CA . LEU B 2 69 ? -2.144 29.403 22.010 1.00 13.69 65 LEU W CA 1
ATOM 1488 C C . LEU B 2 69 ? -3.141 28.258 21.778 1.00 14.06 65 LEU W C 1
ATOM 1489 O O . LEU B 2 69 ? -3.650 27.661 22.729 1.00 11.88 65 LEU W O 1
ATOM 1494 N N . ALA B 2 70 ? -3.398 27.950 20.512 1.00 14.64 66 ALA W N 1
ATOM 1495 C CA . ALA B 2 70 ? -4.248 26.825 20.170 1.00 13.10 66 ALA W CA 1
ATOM 1496 C C . ALA B 2 70 ? -3.769 25.545 20.861 1.00 13.78 66 ALA W C 1
ATOM 1497 O O . ALA B 2 70 ? -4.540 24.868 21.522 1.00 19.38 66 ALA W O 1
ATOM 1499 N N . LYS B 2 71 ? -2.494 25.220 20.734 1.00 14.58 67 LYS W N 1
ATOM 1500 C CA . LYS B 2 71 ? -1.982 24.015 21.372 1.00 15.91 67 LYS W CA 1
ATOM 1501 C C . LYS B 2 71 ? -2.147 24.054 22.904 1.00 13.90 67 LYS W C 1
ATOM 1502 O O . LYS B 2 71 ? -2.253 23.011 23.549 1.00 18.98 67 LYS W O 1
ATOM 1508 N N . ILE B 2 72 ? -2.173 25.244 23.488 1.00 12.43 68 ILE W N 1
ATOM 1509 C CA . ILE B 2 72 ? -2.239 25.340 24.940 1.00 13.52 68 ILE W CA 1
ATOM 1510 C C . ILE B 2 72 ? -3.656 25.119 25.412 1.00 16.17 68 ILE W C 1
ATOM 1511 O O . ILE B 2 72 ? -3.881 24.488 26.445 1.00 20.07 68 ILE W O 1
ATOM 1516 N N . LEU B 2 73 ? -4.603 25.668 24.654 1.00 15.41 69 LEU W N 1
ATOM 1517 C CA . LEU B 2 73 ? -6.029 25.543 24.945 1.00 15.81 69 LEU W CA 1
ATOM 1518 C C . LEU B 2 73 ? -6.555 24.186 24.514 1.00 19.06 69 LEU W C 1
ATOM 1519 O O . LEU B 2 73 ? -7.366 23.573 25.213 1.00 22.71 69 LEU W O 1
ATOM 1524 N N . GLY B 2 74 ? -6.097 23.727 23.352 1.00 17.54 70 GLY W N 1
ATOM 1525 C CA . GLY B 2 74 ? -6.485 22.428 22.850 1.00 19.87 70 GLY W CA 1
ATOM 1526 C C . GLY B 2 74 ? -7.493 22.517 21.730 1.00 17.19 70 GLY W C 1
ATOM 1527 O O . GLY B 2 74 ? -8.114 21.518 21.375 1.00 19.58 70 GLY W O 1
ATOM 1528 N N . ILE B 2 75 ? -7.659 23.710 21.175 1.00 14.05 71 ILE W N 1
ATOM 1529 C CA . ILE B 2 75 ? -8.524 23.871 20.019 1.00 19.03 71 ILE W CA 1
ATOM 1530 C C . ILE B 2 75 ? -7.717 23.703 18.737 1.00 17.72 71 ILE W C 1
ATOM 1531 O O . ILE B 2 75 ? -6.490 23.668 18.772 1.00 17.98 71 ILE W O 1
ATOM 1536 N N . SER B 2 76 ? -8.410 23.591 17.610 1.00 20.49 72 SER W N 1
ATOM 1537 C CA . SER B 2 76 ? -7.749 23.324 16.338 1.00 25.90 72 SER W CA 1
ATOM 1538 C C . SER B 2 76 ? -7.204 24.606 15.735 1.00 25.87 72 SER W C 1
ATOM 1539 O O . SER B 2 76 ? -7.681 25.695 16.050 1.00 28.52 72 SER W O 1
ATOM 1542 N N . PHE B 2 77 ? -6.210 24.473 14.863 1.00 26.33 73 PHE W N 1
ATOM 1543 C CA . PHE B 2 77 ? -5.623 25.622 14.177 1.00 29.50 73 PHE W CA 1
ATOM 1544 C C . PHE B 2 77 ? -4.993 25.189 12.856 1.00 31.15 73 PHE W C 1
ATOM 1545 O O . PHE B 2 77 ? -4.619 24.022 12.679 1.00 29.99 73 PHE W O 1
ATOM 1553 N N . ASP B 2 78 ? -4.856 26.146 11.943 1.00 37.98 74 ASP W N 1
ATOM 1554 C CA . ASP B 2 78 ? -4.117 25.934 10.701 1.00 41.39 74 ASP W CA 1
ATOM 1555 C C . ASP B 2 78 ? -2.875 26.827 10.652 1.00 47.48 74 ASP W C 1
ATOM 1556 O O . ASP B 2 78 ? -2.973 28.063 10.717 1.00 42.26 74 ASP W O 1
ATOM 1561 N N . GLU B 2 79 ? -1.718 26.177 10.515 1.00 45.61 75 GLU W N 1
ATOM 1562 C CA . GLU B 2 79 ? -0.409 26.828 10.570 1.00 45.55 75 GLU W CA 1
ATOM 1563 C C . GLU B 2 79 ? -0.235 27.980 9.573 1.00 47.70 75 GLU W C 1
ATOM 1564 O O . GLU B 2 79 ? 0.415 28.993 9.867 1.00 33.00 75 GLU W O 1
ATOM 1570 N N . GLN B 2 80 ? -0.819 27.801 8.390 1.00 52.02 76 GLN W N 1
ATOM 1571 C CA . GLN B 2 80 ? -0.777 28.791 7.320 1.00 47.30 76 GLN W CA 1
ATOM 1572 C C . GLN B 2 80 ? -1.357 30.118 7.776 1.00 52.95 76 GLN W C 1
ATOM 1573 O O . GLN B 2 80 ? -1.033 31.171 7.225 1.00 55.95 76 GLN W O 1
ATOM 1579 N N . LYS B 2 81 ? -2.227 30.061 8.779 1.00 47.97 77 LYS W N 1
ATOM 1580 C CA . LYS B 2 81 ? -2.971 31.235 9.204 1.00 45.33 77 LYS W CA 1
ATOM 1581 C C . LYS B 2 81 ? -2.451 31.921 10.480 1.00 44.15 77 LYS W C 1
ATOM 1582 O O . LYS B 2 81 ? -2.809 33.072 10.739 1.00 42.75 77 LYS W O 1
ATOM 1588 N N . MET B 2 82 ? -1.630 31.224 11.273 1.00 42.18 78 MET W N 1
ATOM 1589 C CA . MET B 2 82 ? -1.003 31.827 12.454 1.00 32.32 78 MET W CA 1
ATOM 1590 C C . MET B 2 82 ? -0.122 32.970 11.995 1.00 28.08 78 MET W C 1
ATOM 1591 O O . MET B 2 82 ? 1.034 32.758 11.665 1.00 35.14 78 MET W O 1
ATOM 1596 N N . LYS B 2 83 ? -0.663 34.181 11.974 1.00 26.61 79 LYS W N 1
ATOM 1597 C CA . LYS B 2 83 ? 0.043 35.314 11.396 1.00 27.88 79 LYS W CA 1
ATOM 1598 C C . LYS B 2 83 ? 0.378 36.421 12.398 1.00 30.05 79 LYS W C 1
ATOM 1599 O O . LYS B 2 83 ? 1.188 37.300 12.102 1.00 33.09 79 LYS W O 1
ATOM 1605 N N . SER B 2 84 ? -0.233 36.381 13.578 1.00 25.62 80 SER W N 1
ATOM 1606 C CA . SER B 2 84 ? -0.040 37.447 14.559 1.00 23.73 80 SER W CA 1
ATOM 1607 C C . SER B 2 84 ? 0.549 36.929 15.852 1.00 19.59 80 SER W C 1
ATOM 1608 O O . SER B 2 84 ? 0.393 35.759 16.195 1.00 19.96 80 SER W O 1
ATOM 1611 N N . ILE B 2 85 ? 1.216 37.815 16.580 1.00 20.53 81 ILE W N 1
ATOM 1612 C CA . ILE B 2 85 ? 1.708 37.483 17.910 1.00 17.93 81 ILE W CA 1
ATOM 1613 C C . ILE B 2 85 ? 1.244 38.527 18.898 1.00 17.48 81 ILE W C 1
ATOM 1614 O O . ILE B 2 85 ? 1.617 39.691 18.797 1.00 18.31 81 ILE W O 1
ATOM 1619 N N . ILE B 2 86 ? 0.424 38.121 19.852 1.00 14.66 82 ILE W N 1
ATOM 1620 C CA . ILE B 2 86 ? 0.068 39.031 20.918 1.00 13.82 82 ILE W CA 1
ATOM 1621 C C . ILE B 2 86 ? 1.089 38.853 22.018 1.00 16.53 82 ILE W C 1
ATOM 1622 O O . ILE B 2 86 ? 1.252 37.762 22.563 1.00 17.39 82 ILE W O 1
ATOM 1627 N N . VAL B 2 87 ? 1.807 39.924 22.319 1.00 18.44 83 VAL W N 1
ATOM 1628 C CA . VAL B 2 87 ? 2.804 39.893 23.371 1.00 21.40 83 VAL W CA 1
ATOM 1629 C C . VAL B 2 87 ? 2.193 40.473 24.625 1.00 23.95 83 VAL W C 1
ATOM 1630 O O . VAL B 2 87 ? 1.908 41.662 24.682 1.00 28.44 83 VAL W O 1
ATOM 1634 N N . ALA B 2 88 ? 1.982 39.631 25.629 1.00 26.40 84 ALA W N 1
ATOM 1635 C CA . ALA B 2 88 ? 1.382 40.078 26.880 1.00 24.57 84 ALA W CA 1
ATOM 1636 C C . ALA B 2 88 ? 2.348 39.765 28.012 1.00 29.02 84 ALA W C 1
ATOM 1637 O O . ALA B 2 88 ? 3.320 39.036 27.840 1.00 33.79 84 ALA W O 1
ATOM 1639 N N . ARG B 2 89 ? 2.084 40.330 29.179 1.00 34.82 85 ARG W N 1
ATOM 1640 C CA . ARG B 2 89 ? 2.874 40.028 30.370 1.00 47.47 85 ARG W CA 1
ATOM 1641 C C . ARG B 2 89 ? 2.015 40.086 31.639 1.00 43.87 85 ARG W C 1
ATOM 1642 O O . ARG B 2 89 ? 1.065 40.863 31.697 1.00 45.26 85 ARG W O 1
ATOM 1650 N N . THR B 2 90 ? 2.364 39.247 32.619 1.00 40.64 86 THR W N 1
ATOM 1651 C CA . THR B 2 90 ? 1.813 39.274 33.963 1.00 47.94 86 THR W CA 1
ATOM 1652 C C . THR B 2 90 ? 2.993 39.279 34.928 1.00 50.88 86 THR W C 1
ATOM 1653 O O . THR B 2 90 ? 3.861 38.414 34.834 1.00 50.52 86 THR W O 1
ATOM 1657 N N . LYS B 2 91 ? 2.989 40.221 35.876 1.00 53.03 87 LYS W N 1
ATOM 1658 C CA . LYS B 2 91 ? 4.124 40.425 36.777 1.00 61.98 87 LYS W CA 1
ATOM 1659 C C . LYS B 2 91 ? 5.423 40.537 35.971 1.00 58.37 87 LYS W C 1
ATOM 1660 O O . LYS B 2 91 ? 5.558 41.377 35.081 1.00 49.11 87 LYS W O 1
ATOM 1666 N N . ASP B 2 92 ? 6.370 39.670 36.305 1.00 54.23 88 ASP W N 1
ATOM 1667 C CA . ASP B 2 92 ? 7.685 39.633 35.683 1.00 54.50 88 ASP W CA 1
ATOM 1668 C C . ASP B 2 92 ? 7.689 38.886 34.346 1.00 55.02 88 ASP W C 1
ATOM 1669 O O . ASP B 2 92 ? 8.491 39.196 33.460 1.00 54.62 88 ASP W O 1
ATOM 1674 N N . VAL B 2 93 ? 6.795 37.909 34.197 1.00 42.99 89 VAL W N 1
ATOM 1675 C CA . VAL B 2 93 ? 6.821 37.030 33.024 1.00 32.81 89 VAL W CA 1
ATOM 1676 C C . VAL B 2 93 ? 6.158 37.622 31.791 1.00 35.77 89 VAL W C 1
ATOM 1677 O O . VAL B 2 93 ? 5.032 38.113 31.867 1.00 39.74 89 VAL W O 1
ATOM 1681 N N . GLU B 2 94 ? 6.859 37.554 30.659 1.00 34.23 90 GLU W N 1
ATOM 1682 C CA . GLU B 2 94 ? 6.387 38.107 29.394 1.00 31.83 90 GLU W CA 1
ATOM 1683 C C . GLU B 2 94 ? 6.352 37.018 28.333 1.00 28.49 90 GLU W C 1
ATOM 1684 O O . GLU B 2 94 ? 7.269 36.211 28.247 1.00 30.42 90 GLU W O 1
ATOM 1690 N N . VAL B 2 95 ? 5.298 36.985 27.524 1.00 28.51 91 VAL W N 1
ATOM 1691 C CA . VAL B 2 95 ? 5.074 35.863 26.602 1.00 23.78 91 VAL W CA 1
ATOM 1692 C C . VAL B 2 95 ? 4.376 36.313 25.302 1.00 26.53 91 VAL W C 1
ATOM 1693 O O . VAL B 2 95 ? 3.488 37.176 25.323 1.00 25.44 91 VAL W O 1
ATOM 1697 N N . GLY B 2 96 ? 4.777 35.729 24.173 1.00 24.39 92 GLY W N 1
ATOM 1698 C CA . GLY B 2 96 ? 4.108 35.985 22.908 1.00 18.49 92 GLY W CA 1
ATOM 1699 C C . GLY B 2 96 ? 3.176 34.842 22.526 1.00 21.79 92 GLY W C 1
ATOM 1700 O O . GLY B 2 96 ? 3.609 33.687 22.333 1.00 15.87 92 GLY W O 1
ATOM 1701 N N . PHE B 2 97 ? 1.887 35.162 22.426 1.00 20.38 93 PHE W N 1
ATOM 1702 C CA . PHE B 2 97 ? 0.898 34.185 22.002 1.00 13.51 93 PHE W CA 1
ATOM 1703 C C . PHE B 2 97 ? 0.608 34.301 20.514 1.00 17.10 93 PHE W C 1
ATOM 1704 O O . PHE B 2 97 ? 0.234 35.366 20.008 1.00 17.80 93 PHE W O 1
ATOM 1712 N N . LEU B 2 98 ? 0.789 33.190 19.819 1.00 15.01 94 LEU W N 1
ATOM 1713 C CA . LEU B 2 98 ? 0.641 33.147 18.387 1.00 13.06 94 LEU W CA 1
ATOM 1714 C C . LEU B 2 98 ? -0.833 32.926 18.070 1.00 17.01 94 LEU W C 1
ATOM 1715 O O . LEU B 2 98 ? -1.417 31.934 18.508 1.00 25.85 94 LEU W O 1
ATOM 1720 N N . VAL B 2 99 ? -1.449 33.834 17.325 1.00 17.94 95 VAL W N 1
ATOM 1721 C CA . VAL B 2 99 ? -2.853 33.654 16.934 1.00 20.50 95 VAL W CA 1
ATOM 1722 C C . VAL B 2 99 ? -3.039 33.907 15.435 1.00 25.93 95 VAL W C 1
ATOM 1723 O O . VAL B 2 99 ? -2.087 34.301 14.759 1.00 29.47 95 VAL W O 1
ATOM 1727 N N . ASP B 2 100 ? -4.250 33.689 14.916 1.00 30.55 96 ASP W N 1
ATOM 1728 C CA . ASP B 2 100 ? -4.510 33.856 13.479 1.00 27.76 96 ASP W CA 1
ATOM 1729 C C . ASP B 2 100 ? -4.547 35.323 13.114 1.00 29.83 96 ASP W C 1
ATOM 1730 O O . ASP B 2 100 ? -3.678 35.807 12.392 1.00 38.19 96 ASP W O 1
ATOM 1735 N N . ARG B 2 101 ? -5.559 36.029 13.612 1.00 34.46 97 ARG W N 1
ATOM 1736 C CA . ARG B 2 101 ? -5.735 37.457 13.324 1.00 35.85 97 ARG W CA 1
ATOM 1737 C C . ARG B 2 101 ? -6.341 38.204 14.498 1.00 29.60 97 ARG W C 1
ATOM 1738 O O . ARG B 2 101 ? -7.228 37.700 15.189 1.00 26.02 97 ARG W O 1
ATOM 1746 N N . VAL B 2 102 ? -5.848 39.410 14.730 1.00 28.71 98 VAL W N 1
ATOM 1747 C CA . VAL B 2 102 ? -6.489 40.290 15.694 1.00 35.17 98 VAL W CA 1
ATOM 1748 C C . VAL B 2 102 ? -7.760 40.915 15.064 1.00 31.64 98 VAL W C 1
ATOM 1749 O O . VAL B 2 102 ? -7.807 41.169 13.858 1.00 37.11 98 VAL W O 1
ATOM 1753 N N . LEU B 2 103 ? -8.796 41.123 15.869 1.00 24.80 99 LEU W N 1
ATOM 1754 C CA . LEU B 2 103 ? -10.074 41.575 15.342 1.00 25.52 99 LEU W CA 1
ATOM 1755 C C . LEU B 2 103 ? -10.371 42.981 15.777 1.00 30.63 99 LEU W C 1
ATOM 1756 O O . LEU B 2 103 ? -11.123 43.690 15.113 1.00 40.59 99 LEU W O 1
ATOM 1761 N N . GLY B 2 104 ? -9.797 43.375 16.908 1.00 29.16 100 GLY W N 1
ATOM 1762 C CA . GLY B 2 104 ? -10.014 44.708 17.439 1.00 38.81 100 GLY W CA 1
ATOM 1763 C C . GLY B 2 104 ? -10.247 44.751 18.941 1.00 36.92 100 GLY W C 1
ATOM 1764 O O . GLY B 2 104 ? -10.259 43.713 19.617 1.00 28.58 100 GLY W O 1
ATOM 1765 N N . VAL B 2 105 ? -10.425 45.961 19.468 1.00 36.79 101 VAL W N 1
ATOM 1766 C CA . VAL B 2 105 ? -10.698 46.126 20.887 1.00 31.26 101 VAL W CA 1
ATOM 1767 C C . VAL B 2 105 ? -12.205 46.157 21.121 1.00 30.92 101 VAL W C 1
ATOM 1768 O O . VAL B 2 105 ? -12.969 46.571 20.251 1.00 32.60 101 VAL W O 1
ATOM 1772 N N . LEU B 2 106 ? -12.628 45.664 22.278 1.00 30.70 102 LEU W N 1
ATOM 1773 C CA . LEU B 2 106 ? -14.024 45.676 22.669 1.00 29.97 102 LEU W CA 1
ATOM 1774 C C . LEU B 2 106 ? -14.122 46.310 24.048 1.00 44.25 102 LEU W C 1
ATOM 1775 O O . LEU B 2 106 ? -13.292 46.051 24.922 1.00 44.30 102 LEU W O 1
ATOM 1780 N N . ARG B 2 107 ? -15.123 47.166 24.226 1.00 49.54 103 ARG W N 1
ATOM 1781 C CA . ARG B 2 107 ? -15.382 47.798 25.510 1.00 50.34 103 ARG W CA 1
ATOM 1782 C C . ARG B 2 107 ? -16.532 47.009 26.121 1.00 46.80 103 ARG W C 1
ATOM 1783 O O . ARG B 2 107 ? -17.577 46.872 25.494 1.00 51.03 103 ARG W O 1
ATOM 1791 N N . ILE B 2 108 ? -16.338 46.429 27.303 1.00 45.04 104 ILE W N 1
ATOM 1792 C CA . ILE B 2 108 ? -17.390 45.572 27.869 1.00 59.86 104 ILE W CA 1
ATOM 1793 C C . ILE B 2 108 ? -17.666 45.768 29.358 1.00 73.55 104 ILE W C 1
ATOM 1794 O O . ILE B 2 108 ? -16.932 46.464 30.062 1.00 73.39 104 ILE W O 1
ATOM 1799 N N . THR B 2 109 ? -18.732 45.115 29.819 1.00 77.39 105 THR W N 1
ATOM 1800 C CA . THR B 2 109 ? -19.254 45.270 31.171 1.00 78.06 105 THR W CA 1
ATOM 1801 C C . THR B 2 109 ? -19.703 43.916 31.712 1.00 80.64 105 THR W C 1
ATOM 1802 O O . THR B 2 109 ? -20.492 43.223 31.057 1.00 76.05 105 THR W O 1
ATOM 1806 N N . GLU B 2 110 ? -19.237 43.549 32.910 1.00 78.55 106 GLU W N 1
ATOM 1807 C CA . GLU B 2 110 ? -19.477 42.204 33.480 1.00 85.06 106 GLU W CA 1
ATOM 1808 C C . GLU B 2 110 ? -20.939 41.716 33.560 1.00 77.08 106 GLU W C 1
ATOM 1809 O O . GLU B 2 110 ? -21.261 40.804 34.326 1.00 65.24 106 GLU W O 1
ATOM 1815 N N . ASN B 2 111 ? -21.810 42.327 32.765 1.00 76.43 107 ASN W N 1
ATOM 1816 C CA . ASN B 2 111 ? -23.222 41.986 32.736 1.00 90.60 107 ASN W CA 1
ATOM 1817 C C . ASN B 2 111 ? -23.640 41.611 31.319 1.00 85.27 107 ASN W C 1
ATOM 1818 O O . ASN B 2 111 ? -24.735 41.086 31.106 1.00 94.17 107 ASN W O 1
ATOM 1823 N N . GLN B 2 112 ? -22.778 41.895 30.347 1.00 73.20 108 GLN W N 1
ATOM 1824 C CA . GLN B 2 112 ? -22.930 41.269 29.038 1.00 80.15 108 GLN W CA 1
ATOM 1825 C C . GLN B 2 112 ? -22.014 40.054 29.006 1.00 74.27 108 GLN W C 1
ATOM 1826 O O . GLN B 2 112 ? -21.704 39.513 27.935 1.00 61.09 108 GLN W O 1
ATOM 1832 N N . LEU B 2 113 ? -21.610 39.636 30.208 1.00 65.20 109 LEU W N 1
ATOM 1833 C CA . LEU B 2 113 ? -20.697 38.520 30.408 1.00 50.39 109 LEU W CA 1
ATOM 1834 C C . LEU B 2 113 ? -21.439 37.247 30.820 1.00 52.54 109 LEU W C 1
ATOM 1835 O O . LEU B 2 113 ? -21.579 36.959 32.009 1.00 56.56 109 LEU W O 1
ATOM 1840 N N . ASP B 2 114 ? -21.897 36.489 29.824 1.00 50.96 110 ASP W N 1
ATOM 1841 C CA . ASP B 2 114 ? -22.630 35.234 30.018 1.00 42.34 110 ASP W CA 1
ATOM 1842 C C . ASP B 2 114 ? -21.767 34.124 30.644 1.00 40.72 110 ASP W C 1
ATOM 1843 O O . ASP B 2 114 ? -20.713 33.766 30.108 1.00 43.72 110 ASP W O 1
ATOM 1848 N N . LEU B 2 115 ? -22.222 33.557 31.760 1.00 39.70 111 LEU W N 1
ATOM 1849 C CA . LEU B 2 115 ? -21.428 32.535 32.446 1.00 36.16 111 LEU W CA 1
ATOM 1850 C C . LEU B 2 115 ? -21.979 31.112 32.319 1.00 33.47 111 LEU W C 1
ATOM 1851 O O . LEU B 2 115 ? -21.693 30.272 33.171 1.00 35.10 111 LEU W O 1
ATOM 1856 N N . THR B 2 116 ? -22.761 30.844 31.272 1.00 30.47 112 THR W N 1
ATOM 1857 C CA . THR B 2 116 ? -23.296 29.499 31.012 1.00 32.75 112 THR W CA 1
ATOM 1858 C C . THR B 2 116 ? -22.148 28.496 31.008 1.00 40.56 112 THR W C 1
ATOM 1859 O O . THR B 2 116 ? -21.085 28.791 30.457 1.00 49.58 112 THR W O 1
ATOM 1863 N N . ASN B 2 117 ? -22.338 27.328 31.622 1.00 32.26 113 ASN W N 1
ATOM 1864 C CA . ASN B 2 117 ? -21.278 26.311 31.666 1.00 35.43 113 ASN W CA 1
ATOM 1865 C C . ASN B 2 117 ? -21.266 25.372 30.446 1.00 33.30 113 ASN W C 1
ATOM 1866 O O . ASN B 2 117 ? -21.542 24.184 30.571 1.00 36.86 113 ASN W O 1
ATOM 1871 N N . VAL B 2 118 ? -20.921 25.904 29.278 1.00 31.13 114 VAL W N 1
ATOM 1872 C CA . VAL B 2 118 ? -20.971 25.153 28.023 1.00 23.94 114 VAL W CA 1
ATOM 1873 C C . VAL B 2 118 ? -19.986 23.996 27.966 1.00 31.12 114 VAL W C 1
ATOM 1874 O O . VAL B 2 118 ? -20.231 22.989 27.286 1.00 28.80 114 VAL W O 1
ATOM 1878 N N . SER B 2 119 ? -18.854 24.161 28.651 1.00 32.87 115 SER W N 1
ATOM 1879 C CA . SER B 2 119 ? -17.824 23.120 28.712 1.00 35.82 115 SER W CA 1
ATOM 1880 C C . SER B 2 119 ? -16.832 23.344 29.846 1.00 36.98 115 SER W C 1
ATOM 1881 O O . SER B 2 119 ? -16.765 24.430 30.441 1.00 36.93 115 SER W O 1
ATOM 1884 N N . ASP B 2 120 ? -16.058 22.304 30.134 1.00 33.90 116 ASP W N 1
ATOM 1885 C CA . ASP B 2 120 ? -15.142 22.338 31.257 1.00 39.08 116 ASP W CA 1
ATOM 1886 C C . ASP B 2 120 ? -13.690 22.262 30.786 1.00 36.78 116 ASP W C 1
ATOM 1887 O O . ASP B 2 120 ? -12.756 22.336 31.596 1.00 41.02 116 ASP W O 1
ATOM 1892 N N . LYS B 2 121 ? -13.521 22.150 29.469 1.00 31.13 117 LYS W N 1
ATOM 1893 C CA . LYS B 2 121 ? -12.212 22.026 28.831 1.00 18.84 117 LYS W CA 1
ATOM 1894 C C . LYS B 2 121 ? -11.160 23.069 29.234 1.00 25.88 117 LYS W C 1
ATOM 1895 O O . LYS B 2 121 ? -10.033 22.716 29.586 1.00 33.56 117 LYS W O 1
ATOM 1901 N N . PHE B 2 122 ? -11.511 24.347 29.187 1.00 23.18 118 PHE W N 1
ATOM 1902 C CA . PHE B 2 122 ? -10.523 25.387 29.434 1.00 21.21 118 PHE W CA 1
ATOM 1903 C C . PHE B 2 122 ? -10.268 25.687 30.907 1.00 28.64 118 PHE W C 1
ATOM 1904 O O . PHE B 2 122 ? -9.712 26.740 31.200 1.00 35.38 118 PHE W O 1
ATOM 1912 N N . GLY B 2 123 ? -10.678 24.819 31.832 1.00 29.68 119 GLY W N 1
ATOM 1913 C CA . GLY B 2 123 ? -10.483 25.096 33.257 1.00 45.01 119 GLY W CA 1
ATOM 1914 C C . GLY B 2 123 ? -10.702 26.546 33.719 1.00 41.74 119 GLY W C 1
ATOM 1915 O O . GLY B 2 123 ? -11.649 27.219 33.291 1.00 32.90 119 GLY W O 1
ATOM 1916 N N . LYS B 2 124 ? -9.812 27.044 34.572 1.00 40.66 120 LYS W N 1
ATOM 1917 C CA . LYS B 2 124 ? -9.892 28.443 34.975 1.00 44.30 120 LYS W CA 1
ATOM 1918 C C . LYS B 2 124 ? -9.361 29.405 33.904 1.00 38.71 120 LYS W C 1
ATOM 1919 O O . LYS B 2 124 ? -9.327 30.617 34.128 1.00 39.75 120 LYS W O 1
ATOM 1925 N N . LYS B 2 125 ? -8.939 28.871 32.755 1.00 35.31 121 LYS W N 1
ATOM 1926 C CA . LYS B 2 125 ? -8.476 29.706 31.642 1.00 29.94 121 LYS W CA 1
ATOM 1927 C C . LYS B 2 125 ? -9.623 30.518 31.050 1.00 29.45 121 LYS W C 1
ATOM 1928 O O . LYS B 2 125 ? -9.402 31.587 30.481 1.00 29.52 121 LYS W O 1
ATOM 1934 N N . SER B 2 126 ? -10.847 30.011 31.181 1.00 28.38 122 SER W N 1
ATOM 1935 C CA . SER B 2 126 ? -12.020 30.745 30.716 1.00 27.71 122 SER W CA 1
ATOM 1936 C C . SER B 2 126 ? -12.583 31.659 31.808 1.00 35.95 122 SER W C 1
ATOM 1937 O O . SER B 2 126 ? -12.588 31.304 32.988 1.00 43.06 122 SER W O 1
ATOM 1940 N N . LYS B 2 127 ? -13.050 32.839 31.404 1.00 34.33 123 LYS W N 1
ATOM 1941 C CA . LYS B 2 127 ? -13.660 33.797 32.316 1.00 25.64 123 LYS W CA 1
ATOM 1942 C C . LYS B 2 127 ? -15.149 33.925 32.026 1.00 31.57 123 LYS W C 1
ATOM 1943 O O . LYS B 2 127 ? -15.905 34.406 32.865 1.00 42.51 123 LYS W O 1
ATOM 1949 N N . GLY B 2 128 ? -15.571 33.501 30.836 1.00 29.76 124 GLY W N 1
ATOM 1950 C CA . GLY B 2 128 ? -16.974 33.568 30.454 1.00 31.08 124 GLY W CA 1
ATOM 1951 C C . GLY B 2 128 ? -17.156 33.878 28.979 1.00 31.68 124 GLY W C 1
ATOM 1952 O O . GLY B 2 128 ? -16.171 34.054 28.262 1.00 33.02 124 GLY W O 1
ATOM 1953 N N . LEU B 2 129 ? -18.401 33.922 28.513 1.00 27.74 125 LEU W N 1
ATOM 1954 C CA . LEU B 2 129 ? -18.679 34.311 27.135 1.00 27.16 125 LEU W CA 1
ATOM 1955 C C . LEU B 2 129 ? -18.956 35.793 27.117 1.00 30.14 125 LEU W C 1
ATOM 1956 O O . LEU B 2 129 ? -19.443 36.333 28.098 1.00 39.64 125 LEU W O 1
ATOM 1961 N N . VAL B 2 130 ? -18.669 36.460 26.008 1.00 29.54 126 VAL W N 1
ATOM 1962 C CA . VAL B 2 130 ? -19.210 37.801 25.818 1.00 35.03 126 VAL W CA 1
ATOM 1963 C C . VAL B 2 130 ? -20.084 37.801 24.569 1.00 44.28 126 VAL W C 1
ATOM 1964 O O . VAL B 2 130 ? -19.640 37.430 23.473 1.00 36.05 126 VAL W O 1
ATOM 1968 N N . LYS B 2 131 ? -21.357 38.144 24.763 1.00 51.20 127 LYS W N 1
ATOM 1969 C CA . LYS B 2 131 ? -22.300 38.161 23.659 1.00 41.38 127 LYS W CA 1
ATOM 1970 C C . LYS B 2 131 ? -22.281 39.552 23.077 1.00 54.45 127 LYS W C 1
ATOM 1971 O O . LYS B 2 131 ? -22.447 40.546 23.795 1.00 60.96 127 LYS W O 1
ATOM 1977 N N . THR B 2 132 ? -22.022 39.623 21.781 1.00 56.64 128 THR W N 1
ATOM 1978 C CA . THR B 2 132 ? -22.043 40.888 21.069 1.00 67.25 128 THR W CA 1
ATOM 1979 C C . THR B 2 132 ? -22.840 40.654 19.796 1.00 70.82 128 THR W C 1
ATOM 1980 O O . THR B 2 132 ? -22.432 39.861 18.954 1.00 70.86 128 THR W O 1
ATOM 1984 N N . ASP B 2 133 ? -23.993 41.321 19.692 1.00 83.13 129 ASP W N 1
ATOM 1985 C CA . ASP B 2 133 ? -24.991 41.095 18.630 1.00 88.85 129 ASP W CA 1
ATOM 1986 C C . ASP B 2 133 ? -25.443 39.629 18.491 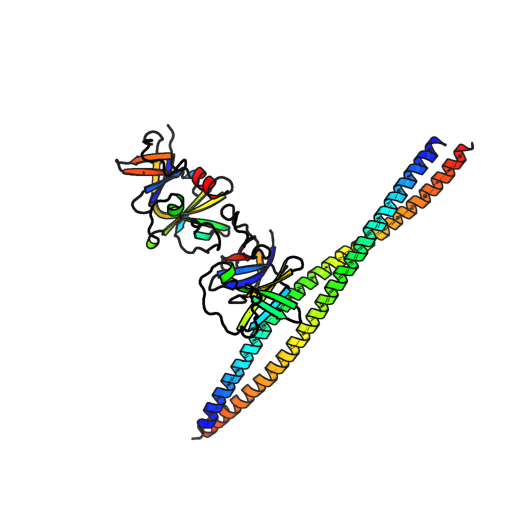1.00 87.92 129 ASP W C 1
ATOM 1987 O O . ASP B 2 133 ? -25.925 39.220 17.429 1.00 75.31 129 ASP W O 1
ATOM 1992 N N . GLY B 2 134 ? -25.302 38.854 19.571 1.00 93.49 130 GLY W N 1
ATOM 1993 C CA . GLY B 2 134 ? -25.563 37.419 19.544 1.00 87.55 130 GLY W CA 1
ATOM 1994 C C . GLY B 2 134 ? -24.429 36.605 18.921 1.00 83.47 130 GLY W C 1
ATOM 1995 O O . GLY B 2 134 ? -24.653 35.510 18.378 1.00 56.01 130 GLY W O 1
ATOM 1996 N N . ARG B 2 135 ? -23.212 37.152 19.009 1.00 90.69 131 ARG W N 1
ATOM 1997 C CA . ARG B 2 135 ? -22.004 36.573 18.409 1.00 68.39 131 ARG W CA 1
ATOM 1998 C C . ARG B 2 135 ? -20.920 36.364 19.478 1.00 55.22 131 ARG W C 1
ATOM 1999 O O . ARG B 2 135 ? -20.326 37.325 19.970 1.00 48.34 131 ARG W O 1
ATOM 2007 N N . LEU B 2 136 ? -20.652 35.100 19.801 1.00 49.60 132 LEU W N 1
ATOM 2008 C CA . LEU B 2 136 ? -19.872 34.760 20.987 1.00 36.32 132 LEU W CA 1
ATOM 2009 C C . LEU B 2 136 ? -18.368 34.933 20.837 1.00 29.38 132 LEU W C 1
ATOM 2010 O O . LEU B 2 136 ? -17.797 34.736 19.765 1.00 25.78 132 LEU W O 1
ATOM 2015 N N . ILE B 2 137 ? -17.752 35.286 21.961 1.00 29.02 133 ILE W N 1
ATOM 2016 C CA . ILE B 2 137 ? -16.319 35.504 22.100 1.00 25.93 133 ILE W CA 1
ATOM 2017 C C . ILE B 2 137 ? -15.914 34.974 23.476 1.00 25.23 133 ILE W C 1
ATOM 2018 O O . ILE B 2 137 ? -16.520 35.334 24.482 1.00 28.40 133 ILE W O 1
ATOM 2023 N N . ILE B 2 138 ? -14.910 34.110 23.540 1.00 18.03 134 ILE W N 1
ATOM 2024 C CA . ILE B 2 138 ? -14.517 33.593 24.831 1.00 16.18 134 ILE W CA 1
ATOM 2025 C C . ILE B 2 138 ? -13.565 34.548 25.503 1.00 23.36 134 ILE W C 1
ATOM 2026 O O . ILE B 2 138 ? -12.575 34.985 24.919 1.00 27.23 134 ILE W O 1
ATOM 2031 N N . TYR B 2 139 ? -13.872 34.880 26.744 1.00 27.28 135 TYR W N 1
ATOM 2032 C CA . TYR B 2 139 ? -13.048 35.798 27.503 1.00 26.53 135 TYR W CA 1
ATOM 2033 C C . TYR B 2 139 ? -12.066 34.925 28.262 1.00 24.04 135 TYR W C 1
ATOM 2034 O O . TYR B 2 139 ? -12.471 34.018 28.980 1.00 25.77 135 TYR W O 1
ATOM 2043 N N . LEU B 2 140 ? -10.778 35.170 28.055 1.00 21.25 136 LEU W N 1
ATOM 2044 C CA . LEU B 2 140 ? -9.736 34.352 28.648 1.00 19.33 136 LEU W CA 1
ATOM 2045 C C . LEU B 2 140 ? -9.090 35.032 29.841 1.00 29.59 136 LEU W C 1
ATOM 2046 O O . LEU B 2 140 ? -8.881 36.252 29.838 1.00 33.26 136 LEU W O 1
ATOM 2051 N N . ASP B 2 141 ? -8.753 34.243 30.857 1.00 29.02 137 ASP W N 1
ATOM 2052 C CA . ASP B 2 141 ? -7.977 34.759 31.974 1.00 32.29 137 ASP W CA 1
ATOM 2053 C C . ASP B 2 141 ? -6.498 34.701 31.617 1.00 32.68 137 ASP W C 1
ATOM 2054 O O . ASP B 2 141 ? -5.867 33.659 31.769 1.00 34.24 137 ASP W O 1
ATOM 2059 N N . ILE B 2 142 ? -5.942 35.814 31.144 1.00 34.91 138 ILE W N 1
ATOM 2060 C CA . ILE B 2 142 ? -4.570 35.800 30.634 1.00 28.88 138 ILE W CA 1
ATOM 2061 C C . ILE B 2 142 ? -3.553 35.400 31.699 1.00 28.99 138 ILE W C 1
ATOM 2062 O O . ILE B 2 142 ? -2.607 34.676 31.401 1.00 29.88 138 ILE W O 1
ATOM 2067 N N . ASP B 2 143 ? -3.760 35.850 32.935 1.00 31.80 139 ASP W N 1
ATOM 2068 C CA . ASP B 2 143 ? -2.861 35.515 34.036 1.00 32.47 139 ASP W CA 1
ATOM 2069 C C . ASP B 2 143 ? -2.820 34.016 34.248 1.00 32.97 139 ASP W C 1
ATOM 2070 O O . ASP B 2 143 ? -1.749 33.428 34.353 1.00 34.83 139 ASP W O 1
ATOM 2075 N N . LYS B 2 144 ? -3.992 33.399 34.300 1.00 29.50 140 LYS W N 1
ATOM 2076 C CA . LYS B 2 144 ? -4.068 31.980 34.579 1.00 27.26 140 LYS W CA 1
ATOM 2077 C C . LYS B 2 144 ? -3.435 31.161 33.458 1.00 28.14 140 LYS W C 1
ATOM 2078 O O . LYS B 2 144 ? -2.855 30.103 33.712 1.00 32.82 140 LYS W O 1
ATOM 2084 N N . ILE B 2 145 ? -3.507 31.656 32.224 1.00 24.91 141 ILE W N 1
ATOM 2085 C CA . ILE B 2 145 ? -2.788 31.004 31.123 1.00 25.14 141 ILE W CA 1
ATOM 2086 C C . ILE B 2 145 ? -1.270 31.063 31.306 1.00 28.18 141 ILE W C 1
ATOM 2087 O O . ILE B 2 145 ? -0.581 30.050 31.184 1.00 27.32 141 ILE W O 1
ATOM 2092 N N . ILE B 2 146 ? -0.753 32.250 31.605 1.00 25.12 142 ILE W N 1
ATOM 2093 C CA . ILE B 2 146 ? 0.661 32.395 31.909 1.00 22.51 142 ILE W CA 1
ATOM 2094 C C . ILE B 2 146 ? 1.075 31.583 33.143 1.00 30.69 142 ILE W C 1
ATOM 2095 O O . ILE B 2 146 ? 2.098 30.912 33.109 1.00 31.10 142 ILE W O 1
ATOM 2100 N N . GLU B 2 147 ? 0.293 31.636 34.225 1.00 33.41 143 GLU W N 1
ATOM 2101 C CA . GLU B 2 147 ? 0.610 30.855 35.425 1.00 27.89 143 GLU W CA 1
ATOM 2102 C C . GLU B 2 147 ? 0.763 29.390 35.055 1.00 30.83 143 GLU W C 1
ATOM 2103 O O . GLU B 2 147 ? 1.698 28.721 35.494 1.00 36.38 143 GLU W O 1
ATOM 2109 N N . GLU B 2 148 ? -0.159 28.897 34.235 1.00 27.87 144 GLU W N 1
ATOM 2110 C CA . GLU B 2 148 ? -0.163 27.490 33.857 1.00 32.97 144 GLU W CA 1
ATOM 2111 C C . GLU B 2 148 ? 1.093 27.097 33.094 1.00 34.17 144 GLU W C 1
ATOM 2112 O O . GLU B 2 148 ? 1.632 26.004 33.248 1.00 38.43 144 GLU W O 1
ATOM 2118 N N . ILE B 2 149 ? 1.564 28.036 32.294 1.00 35.27 145 ILE W N 1
ATOM 2119 C CA . ILE B 2 149 ? 2.559 27.790 31.278 1.00 25.00 145 ILE W CA 1
ATOM 2120 C C . ILE B 2 149 ? 3.984 27.879 31.841 1.00 32.36 145 ILE W C 1
ATOM 2121 O O . ILE B 2 149 ? 4.924 27.459 31.175 1.00 34.73 145 ILE W O 1
ATOM 2126 N N . THR B 2 150 ? 4.155 28.417 33.054 1.00 35.40 146 THR W N 1
ATOM 2127 C CA . THR B 2 150 ? 5.502 28.645 33.603 1.00 38.20 146 THR W CA 1
ATOM 2128 C C . THR B 2 150 ? 6.048 27.416 34.351 1.00 63.29 146 THR W C 1
ATOM 2129 O O . THR B 2 150 ? 6.667 26.542 33.729 1.00 81.76 146 THR W O 1
ATOM 2133 N N . VAL B 2 151 ? 5.869 27.338 35.670 1.00 54.24 147 VAL W N 1
ATOM 2134 C CA . VAL B 2 151 ? 6.102 26.045 36.322 1.00 73.97 147 VAL W CA 1
ATOM 2135 C C . VAL B 2 151 ? 4.741 25.493 36.696 1.00 61.75 147 VAL W C 1
ATOM 2136 O O . VAL B 2 151 ? 4.571 24.275 36.741 1.00 60.21 147 VAL W O 1
ATOM 2141 N N . GLN C 3 6 ? 49.118 21.845 -28.768 1.00 86.04 108 GLN B N 1
ATOM 2142 C CA . GLN C 3 6 ? 49.456 21.757 -27.350 1.00 88.06 108 GLN B CA 1
ATOM 2143 C C . GLN C 3 6 ? 48.436 22.471 -26.447 1.00 79.64 108 GLN B C 1
ATOM 2144 O O . GLN C 3 6 ? 48.803 23.105 -25.450 1.00 65.48 108 GLN B O 1
ATOM 2150 N N . ILE C 3 7 ? 47.155 22.365 -26.797 1.00 74.24 109 ILE B N 1
ATOM 2151 C CA . ILE C 3 7 ? 46.092 22.744 -25.872 1.00 66.59 109 ILE B CA 1
ATOM 2152 C C . ILE C 3 7 ? 46.117 21.688 -24.770 1.00 53.58 109 ILE B C 1
ATOM 2153 O O . ILE C 3 7 ? 45.686 21.929 -23.645 1.00 49.93 109 ILE B O 1
ATOM 2158 N N . GLY C 3 8 ? 46.659 20.521 -25.110 1.00 54.55 110 GLY B N 1
ATOM 2159 C CA . GLY C 3 8 ? 46.810 19.428 -24.172 1.00 51.54 110 GLY B CA 1
ATOM 2160 C C . GLY C 3 8 ? 47.519 19.835 -22.896 1.00 53.16 110 GLY B C 1
ATOM 2161 O O . GLY C 3 8 ? 46.934 19.797 -21.809 1.00 46.47 110 GLY B O 1
ATOM 2162 N N . GLU C 3 9 ? 48.777 20.244 -23.029 1.00 60.41 111 GLU B N 1
ATOM 2163 C CA . GLU C 3 9 ? 49.580 20.612 -21.868 1.00 53.64 111 GLU B CA 1
ATOM 2164 C C . GLU C 3 9 ? 48.945 21.768 -21.093 1.00 44.28 111 GLU B C 1
ATOM 2165 O O . GLU C 3 9 ? 49.166 21.911 -19.900 1.00 44.54 111 GLU B O 1
ATOM 2171 N N . THR C 3 10 ? 48.142 22.577 -21.772 1.00 38.57 112 THR B N 1
ATOM 2172 C CA . THR C 3 10 ? 47.458 23.690 -21.129 1.00 44.09 112 THR B CA 1
ATOM 2173 C C . THR C 3 10 ? 46.328 23.225 -20.207 1.00 44.41 112 THR B C 1
ATOM 2174 O O . THR C 3 10 ? 46.257 23.614 -19.033 1.00 35.19 112 THR B O 1
ATOM 2178 N N . LEU C 3 11 ? 45.443 22.395 -20.749 1.00 49.74 113 LEU B N 1
ATOM 2179 C CA . LEU C 3 11 ? 44.371 21.798 -19.964 1.00 45.84 113 LEU B CA 1
ATOM 2180 C C . LEU C 3 11 ? 44.959 21.113 -18.753 1.00 45.75 113 LEU B C 1
ATOM 2181 O O . LEU C 3 11 ? 44.433 21.225 -17.644 1.00 52.66 113 LEU B O 1
ATOM 2186 N N . GLU C 3 12 ? 46.063 20.411 -18.973 1.00 36.44 114 GLU B N 1
ATOM 2187 C CA . GLU C 3 12 ? 46.675 19.653 -17.910 1.00 38.01 114 GLU B CA 1
ATOM 2188 C C . GLU C 3 12 ? 47.203 20.607 -16.845 1.00 39.90 114 GLU B C 1
ATOM 2189 O O . GLU C 3 12 ? 47.254 20.267 -15.667 1.00 41.72 114 GLU B O 1
ATOM 2195 N N . ASN C 3 13 ? 47.561 21.819 -17.258 1.00 41.25 115 ASN B N 1
ATOM 2196 C CA . ASN C 3 13 ? 48.119 22.803 -16.331 1.00 42.35 115 ASN B CA 1
ATOM 2197 C C . ASN C 3 13 ? 47.046 23.525 -15.541 1.00 34.78 115 ASN B C 1
ATOM 2198 O O . ASN C 3 13 ? 47.173 23.707 -14.329 1.00 31.15 115 ASN B O 1
ATOM 2203 N N . ILE C 3 14 ? 45.990 23.941 -16.230 1.00 34.68 116 ILE B N 1
ATOM 2204 C CA . ILE C 3 14 ? 44.849 24.547 -15.557 1.00 33.15 116 ILE B CA 1
ATOM 2205 C C . ILE C 3 14 ? 44.221 23.589 -14.539 1.00 32.83 116 ILE B C 1
ATOM 2206 O O . ILE C 3 14 ? 43.632 24.015 -13.547 1.00 28.96 116 ILE B O 1
ATOM 2211 N N . ARG C 3 15 ? 44.363 22.291 -14.782 1.00 30.95 117 ARG B N 1
ATOM 2212 C CA . ARG C 3 15 ? 43.883 21.293 -13.842 1.00 26.63 11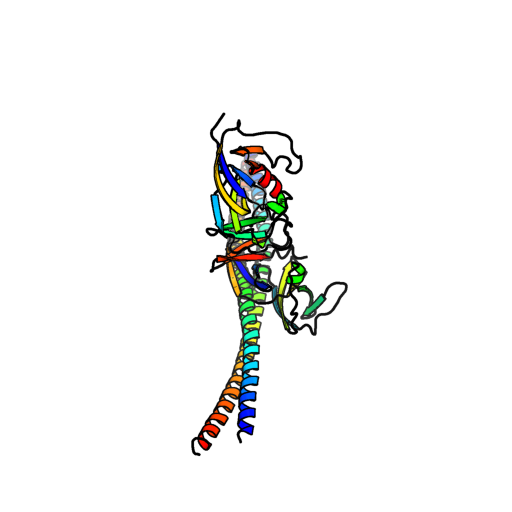7 ARG B CA 1
ATOM 2213 C C . ARG C 3 15 ? 44.789 21.268 -12.639 1.00 25.86 117 ARG B C 1
ATOM 2214 O O . ARG C 3 15 ? 44.329 21.183 -11.507 1.00 22.03 117 ARG B O 1
ATOM 2222 N N . SER C 3 16 ? 46.091 21.341 -12.901 1.00 33.58 118 SER B N 1
ATOM 2223 C CA . SER C 3 16 ? 47.098 21.281 -11.848 1.00 27.38 118 SER B CA 1
ATOM 2224 C C . SER C 3 16 ? 46.970 22.472 -10.918 1.00 26.34 118 SER B C 1
ATOM 2225 O O . SER C 3 16 ? 47.017 22.313 -9.693 1.00 22.96 118 SER B O 1
ATOM 2228 N N . ILE C 3 17 ? 46.813 23.661 -11.503 1.00 23.44 119 ILE B N 1
ATOM 2229 C CA . ILE C 3 17 ? 46.609 24.863 -10.714 1.00 19.37 119 ILE B CA 1
ATOM 2230 C C . ILE C 3 17 ? 45.402 24.621 -9.857 1.00 22.78 119 ILE B C 1
ATOM 2231 O O . ILE C 3 17 ? 45.499 24.685 -8.636 1.00 23.67 119 ILE B O 1
ATOM 2236 N N . GLU C 3 18 ? 44.285 24.286 -10.504 1.00 28.13 120 GLU B N 1
ATOM 2237 C CA . GLU C 3 18 ? 43.014 24.015 -9.819 1.00 25.32 120 GLU B CA 1
ATOM 2238 C C . GLU C 3 18 ? 43.173 23.047 -8.643 1.00 20.66 120 GLU B C 1
ATOM 2239 O O . GLU C 3 18 ? 42.696 23.314 -7.544 1.00 18.00 120 GLU B O 1
ATOM 2245 N N . LYS C 3 19 ? 43.877 21.944 -8.880 1.00 21.94 121 LYS B N 1
ATOM 2246 C CA . LYS C 3 19 ? 44.123 20.940 -7.851 1.00 21.61 121 LYS B CA 1
ATOM 2247 C C . LYS C 3 19 ? 45.030 21.475 -6.741 1.00 26.50 121 LYS B C 1
ATOM 2248 O O . LYS C 3 19 ? 44.885 21.097 -5.573 1.00 25.53 121 LYS B O 1
ATOM 2254 N N . LEU C 3 20 ? 45.967 22.347 -7.116 1.00 25.47 122 LEU B N 1
ATOM 2255 C CA . LEU C 3 20 ? 46.819 23.044 -6.154 1.00 21.99 122 LEU B CA 1
ATOM 2256 C C . LEU C 3 20 ? 46.031 24.038 -5.298 1.00 23.37 122 LEU B C 1
ATOM 2257 O O . LEU C 3 20 ? 46.211 24.088 -4.085 1.00 24.73 122 LEU B O 1
ATOM 2262 N N . ILE C 3 21 ? 45.158 24.832 -5.909 1.00 18.37 123 ILE B N 1
ATOM 2263 C CA . ILE C 3 21 ? 44.397 25.783 -5.108 1.00 20.02 123 ILE B CA 1
ATOM 2264 C C . ILE C 3 21 ? 43.370 25.081 -4.192 1.00 25.37 123 ILE B C 1
ATOM 2265 O O . ILE C 3 21 ? 42.934 25.625 -3.176 1.00 20.46 123 ILE B O 1
ATOM 2270 N N . GLN C 3 22 ? 43.044 23.834 -4.528 1.00 29.98 124 GLN B N 1
ATOM 2271 C CA . GLN C 3 22 ? 42.345 22.942 -3.594 1.00 33.33 124 GLN B CA 1
ATOM 2272 C C . GLN C 3 22 ? 43.186 22.796 -2.321 1.00 32.77 124 GLN B C 1
ATOM 2273 O O . GLN C 3 22 ? 42.725 23.092 -1.209 1.00 30.03 124 GLN B O 1
ATOM 2279 N N . ASN C 3 23 ? 44.427 22.348 -2.516 1.00 30.87 125 ASN B N 1
ATOM 2280 C CA . ASN C 3 23 ? 45.431 22.241 -1.461 1.00 23.62 125 ASN B CA 1
ATOM 2281 C C . ASN C 3 23 ? 45.546 23.477 -0.563 1.00 21.80 125 ASN B C 1
ATOM 2282 O O . ASN C 3 23 ? 45.701 23.357 0.647 1.00 20.34 125 ASN B O 1
ATOM 2287 N N . ILE C 3 24 ? 45.454 24.669 -1.135 1.00 20.49 126 ILE B N 1
ATOM 2288 C CA . ILE C 3 24 ? 45.558 25.861 -0.301 1.00 22.81 126 ILE B CA 1
ATOM 2289 C C . ILE C 3 24 ? 44.347 26.032 0.601 1.00 24.53 126 ILE B C 1
ATOM 2290 O O . ILE C 3 24 ? 44.499 26.376 1.778 1.00 22.59 126 ILE B O 1
ATOM 2295 N N . MET C 3 25 ? 43.153 25.789 0.050 1.00 27.53 127 MET B N 1
ATOM 2296 C CA . MET C 3 25 ? 41.909 25.918 0.814 1.00 22.39 127 MET B CA 1
ATOM 2297 C C . MET C 3 25 ? 41.919 24.957 1.996 1.00 19.89 127 MET B C 1
ATOM 2298 O O . MET C 3 25 ? 41.418 25.276 3.080 1.00 16.59 127 MET B O 1
ATOM 2303 N N . ARG C 3 26 ? 42.475 23.770 1.760 1.00 15.91 128 ARG B N 1
ATOM 2304 C CA . ARG C 3 26 ? 42.649 22.784 2.802 1.00 16.25 128 ARG B CA 1
ATOM 2305 C C . ARG C 3 26 ? 43.490 23.404 3.901 1.00 21.50 128 ARG B C 1
ATOM 2306 O O . ARG C 3 26 ? 43.131 23.337 5.077 1.00 22.87 128 ARG B O 1
ATOM 2321 N N . ILE C 3 27 ? 44.610 24.017 3.512 1.00 23.65 129 ILE B N 1
ATOM 2322 C CA . ILE C 3 27 ? 45.492 24.676 4.475 1.00 22.70 129 ILE B CA 1
ATOM 2323 C C . ILE C 3 27 ? 44.705 25.741 5.209 1.00 18.06 129 ILE B C 1
ATOM 2324 O O . ILE C 3 27 ? 44.649 25.746 6.443 1.00 16.74 129 ILE B O 1
ATOM 2329 N N . ALA C 3 28 ? 44.061 26.601 4.428 1.00 15.77 130 ALA B N 1
ATOM 2330 C CA . ALA C 3 28 ? 43.218 27.654 4.952 1.00 15.51 130 ALA B CA 1
ATOM 2331 C C . ALA C 3 28 ? 42.217 27.143 5.992 1.00 17.77 130 ALA B C 1
ATOM 2332 O O . ALA C 3 28 ? 41.843 27.886 6.909 1.00 15.23 130 ALA B O 1
ATOM 2334 N N . ARG C 3 29 ? 41.799 25.881 5.860 1.00 18.41 131 ARG B N 1
ATOM 2335 C CA . ARG C 3 29 ? 40.927 25.271 6.864 1.00 19.05 131 ARG B CA 1
ATOM 2336 C C . ARG C 3 29 ? 41.668 25.048 8.183 1.00 19.97 131 ARG B C 1
ATOM 2337 O O . ARG C 3 29 ? 41.192 25.462 9.246 1.00 18.11 131 ARG B O 1
ATOM 2352 N N . GLU C 3 30 ? 42.841 24.417 8.096 1.00 23.61 132 GLU B N 1
ATOM 2353 C CA . GLU C 3 30 ? 43.657 24.063 9.264 1.00 22.36 132 GLU B CA 1
ATOM 2354 C C . GLU C 3 30 ? 44.069 25.295 10.036 1.00 18.92 132 GLU B C 1
ATOM 2355 O O . GLU C 3 30 ? 44.232 25.274 11.262 1.00 16.51 132 GLU B O 1
ATOM 2361 N N . THR C 3 31 ? 44.232 26.367 9.278 1.00 18.22 133 THR B N 1
ATOM 2362 C CA . THR C 3 31 ? 44.606 27.669 9.780 1.00 16.20 133 THR B CA 1
ATOM 2363 C C . THR C 3 31 ? 43.518 28.299 10.631 1.00 22.05 133 THR B C 1
ATOM 2364 O O . THR C 3 31 ? 43.782 28.728 11.757 1.00 20.66 133 THR B O 1
ATOM 2368 N N . ASN C 3 32 ? 42.296 28.350 10.093 1.00 26.38 134 ASN B N 1
ATOM 2369 C CA . ASN C 3 32 ? 41.151 28.901 10.825 1.00 22.73 134 ASN B CA 1
ATOM 2370 C C . ASN C 3 32 ? 40.870 28.148 12.129 1.00 17.67 134 ASN B C 1
ATOM 2371 O O . ASN C 3 32 ? 40.527 28.739 13.155 1.00 15.02 134 ASN B O 1
ATOM 2376 N N . ILE C 3 33 ? 41.019 26.836 12.083 1.00 15.04 135 ILE B N 1
ATOM 2377 C CA . ILE C 3 33 ? 40.875 26.049 13.285 1.00 13.72 135 ILE B CA 1
ATOM 2378 C C . ILE C 3 33 ? 41.962 26.442 14.287 1.00 18.46 135 ILE B C 1
ATOM 2379 O O . ILE C 3 33 ? 41.674 26.666 15.468 1.00 15.49 135 ILE B O 1
ATOM 2384 N N . LEU C 3 34 ? 43.201 26.547 13.792 1.00 24.39 136 LEU B N 1
ATOM 2385 C CA . LEU C 3 34 ? 44.374 26.965 14.579 1.00 19.61 136 LEU B CA 1
ATOM 2386 C C . LEU C 3 34 ? 44.167 28.300 15.277 1.00 13.40 136 LEU B C 1
ATOM 2387 O O . LEU C 3 34 ? 44.306 28.406 16.497 1.00 11.10 136 LEU B O 1
ATOM 2392 N N . ALA C 3 35 ? 43.830 29.308 14.484 1.00 12.72 137 ALA B N 1
ATOM 2393 C CA . ALA C 3 35 ? 43.480 30.623 15.003 1.00 17.43 137 ALA B CA 1
ATOM 2394 C C . ALA C 3 35 ? 42.497 30.527 16.170 1.00 18.67 137 ALA B C 1
ATOM 2395 O O . ALA C 3 35 ? 42.566 31.302 17.132 1.00 19.75 137 ALA B O 1
ATOM 2397 N N . LEU C 3 36 ? 41.591 29.559 16.090 1.00 16.47 138 LEU B N 1
ATOM 2398 C CA . LEU C 3 36 ? 40.574 29.429 17.113 1.00 15.70 138 LEU B CA 1
ATOM 2399 C C . LEU C 3 36 ? 41.177 28.887 18.399 1.00 18.18 138 LEU B C 1
ATOM 2400 O O . LEU C 3 36 ? 41.047 29.510 19.455 1.00 20.70 138 LEU B O 1
ATOM 2405 N N . ASN C 3 37 ? 41.867 27.757 18.312 1.00 14.52 139 ASN B N 1
ATOM 2406 C CA . ASN C 3 37 ? 42.513 27.223 19.490 1.00 13.97 139 ASN B CA 1
ATOM 2407 C C . ASN C 3 37 ? 43.427 28.228 20.134 1.00 17.82 139 ASN B C 1
ATOM 2408 O O . ASN C 3 37 ? 43.350 28.424 21.348 1.00 21.05 139 ASN B O 1
ATOM 2413 N N . ALA C 3 38 ? 44.280 28.852 19.312 1.00 17.69 140 ALA B N 1
ATOM 2414 C CA . ALA C 3 38 ? 45.197 29.916 19.743 1.00 13.99 140 ALA B CA 1
ATOM 2415 C C . ALA C 3 38 ? 44.494 30.865 20.681 1.00 16.05 140 ALA B C 1
ATOM 2416 O O . ALA C 3 38 ? 44.938 31.078 21.809 1.00 15.26 140 ALA B O 1
ATOM 2418 N N . THR C 3 39 ? 43.368 31.394 20.216 1.00 12.93 141 THR B N 1
ATOM 2419 C CA . THR C 3 39 ? 42.567 32.313 21.004 1.00 17.00 141 THR B CA 1
ATOM 2420 C C . THR C 3 39 ? 42.002 31.694 22.279 1.00 16.93 141 THR B C 1
ATOM 2421 O O . THR C 3 39 ? 41.814 32.370 23.293 1.00 18.40 141 THR B O 1
ATOM 2425 N N . ILE C 3 40 ? 41.715 30.408 22.231 1.00 16.58 142 ILE B N 1
ATOM 2426 C CA . ILE C 3 40 ? 41.215 29.747 23.418 1.00 21.88 142 ILE B CA 1
ATOM 2427 C C . ILE C 3 40 ? 42.349 29.669 24.424 1.00 21.13 142 ILE B C 1
ATOM 2428 O O . ILE C 3 40 ? 42.215 30.129 25.567 1.00 21.28 142 ILE B O 1
ATOM 2433 N N . GLU C 3 41 ? 43.463 29.096 23.970 1.00 20.73 143 GLU B N 1
ATOM 2434 C CA . GLU C 3 41 ? 44.711 29.048 24.723 1.00 19.71 143 GLU B CA 1
ATOM 2435 C C . GLU C 3 41 ? 45.094 30.390 25.322 1.00 16.90 143 GLU B C 1
ATOM 2436 O O . GLU C 3 41 ? 45.413 30.472 26.505 1.00 16.06 143 GLU B O 1
ATOM 2442 N N . ALA C 3 42 ? 45.074 31.430 24.493 1.00 11.65 144 ALA B N 1
ATOM 2443 C CA . ALA C 3 42 ? 45.297 32.787 24.964 1.00 11.87 144 ALA B CA 1
ATOM 2444 C C . ALA C 3 42 ? 44.443 33.088 26.180 1.00 14.68 144 ALA B C 1
ATOM 2445 O O . ALA C 3 42 ? 44.942 33.526 27.213 1.00 15.53 144 ALA B O 1
ATOM 2447 N N . ALA C 3 43 ? 43.148 32.840 26.053 1.00 17.38 145 ALA B N 1
ATOM 2448 C CA . ALA C 3 43 ? 42.209 33.183 27.104 1.00 18.27 145 ALA B CA 1
ATOM 2449 C C . ALA C 3 43 ? 42.491 32.380 28.369 1.00 16.35 145 ALA B C 1
ATOM 2450 O O . ALA C 3 43 ? 42.324 32.858 29.491 1.00 14.99 145 ALA B O 1
ATOM 2452 N N . ARG C 3 44 ? 42.926 31.149 28.171 1.00 17.00 146 ARG B N 1
ATOM 2453 C CA . ARG C 3 44 ? 43.261 30.282 29.276 1.00 18.49 146 ARG B CA 1
ATOM 2454 C C . ARG C 3 44 ? 44.499 30.826 29.988 1.00 20.38 146 ARG B C 1
ATOM 2455 O O . ARG C 3 44 ? 44.572 30.813 31.222 1.00 19.91 146 ARG B O 1
ATOM 2463 N N . ALA C 3 45 ? 45.460 31.308 29.194 1.00 18.83 147 ALA B N 1
ATOM 2464 C CA . ALA C 3 45 ? 46.690 31.927 29.700 1.00 16.48 147 ALA B CA 1
ATOM 2465 C C . ALA C 3 45 ? 46.363 33.173 30.481 1.00 15.97 147 ALA B C 1
ATOM 2466 O O . ALA C 3 45 ? 46.791 33.328 31.618 1.00 18.37 147 ALA B O 1
ATOM 2468 N N . GLY C 3 46 ? 45.603 34.062 29.854 1.00 11.99 148 GLY B N 1
ATOM 2469 C CA . GLY C 3 46 ? 45.099 35.237 30.527 1.00 13.57 148 GLY B CA 1
ATOM 2470 C C . GLY C 3 46 ? 44.501 34.927 31.890 1.00 18.85 148 GLY B C 1
ATOM 2471 O O . GLY C 3 46 ? 44.587 35.724 32.811 1.00 22.66 148 GLY B O 1
ATOM 2472 N N . GLU C 3 47 ? 43.892 33.762 32.038 1.00 21.50 149 GLU B N 1
ATOM 2473 C CA . GLU C 3 47 ? 43.291 33.431 33.315 1.00 22.28 149 GLU B CA 1
ATOM 2474 C C . GLU C 3 47 ? 44.374 33.081 34.299 1.00 21.80 149 GLU B C 1
ATOM 2475 O O . GLU C 3 47 ? 44.366 33.563 35.426 1.00 24.79 149 GLU B O 1
ATOM 2481 N N . ALA C 3 48 ? 45.297 32.227 33.865 1.00 23.65 150 ALA B N 1
ATOM 2482 C CA . ALA C 3 48 ? 46.389 31.772 34.720 1.00 23.87 150 ALA B CA 1
ATOM 2483 C C . ALA C 3 48 ? 47.177 32.972 35.211 1.00 23.94 150 ALA B C 1
ATOM 2484 O O . ALA C 3 48 ? 47.429 33.105 36.412 1.00 22.41 150 ALA B O 1
ATOM 2486 N N . GLY C 3 49 ? 47.551 33.837 34.266 1.00 21.66 151 GLY B N 1
ATOM 2487 C CA . GLY C 3 49 ? 48.260 35.062 34.559 1.00 18.01 151 GLY B CA 1
ATOM 2488 C C . GLY C 3 49 ? 47.594 35.827 35.683 1.00 19.60 151 GLY B C 1
ATOM 2489 O O . GLY C 3 49 ? 48.108 35.860 36.800 1.00 21.82 151 GLY B O 1
ATOM 2490 N N . LYS C 3 50 ? 46.442 36.421 35.394 1.00 19.05 152 LYS B N 1
ATOM 2491 C CA . LYS C 3 50 ? 45.673 37.174 36.382 1.00 22.05 152 LYS B CA 1
ATOM 2492 C C . LYS C 3 50 ? 45.424 36.388 37.689 1.00 20.76 152 LYS B C 1
ATOM 2493 O O . LYS C 3 50 ? 45.226 36.973 38.757 1.00 18.02 152 LYS B O 1
ATOM 2499 N N . GLY C 3 51 ? 45.454 35.063 37.611 1.00 18.97 153 GLY B N 1
ATOM 2500 C CA . GLY C 3 51 ? 45.203 34.253 38.788 1.00 20.92 153 GLY B CA 1
ATOM 2501 C C . GLY C 3 51 ? 46.416 34.233 39.679 1.00 20.46 153 GLY B C 1
ATOM 2502 O O . GLY C 3 51 ? 46.325 34.359 40.902 1.00 17.31 153 GLY B O 1
ATOM 2503 N N . PHE C 3 52 ? 47.560 34.074 39.020 1.00 29.16 154 PHE B N 1
ATOM 2504 C CA . PHE C 3 52 ? 48.888 34.095 39.630 1.00 23.61 154 PHE B CA 1
ATOM 2505 C C . PHE C 3 52 ? 49.207 35.408 40.315 1.00 18.71 154 PHE B C 1
ATOM 2506 O O . PHE C 3 52 ? 49.610 35.430 41.474 1.00 15.83 154 PHE B O 1
ATOM 2514 N N . MET C 3 53 ? 49.047 36.498 39.573 1.00 15.33 155 MET B N 1
ATOM 2515 C CA . MET C 3 53 ? 49.269 37.821 40.112 1.00 13.91 155 MET B CA 1
ATOM 2516 C C . MET C 3 53 ? 48.446 38.056 41.363 1.00 17.69 155 MET B C 1
ATOM 2517 O O . MET C 3 53 ? 48.947 38.573 42.357 1.00 24.95 155 MET B O 1
ATOM 2522 N N . ILE C 3 54 ? 47.186 37.654 41.317 1.00 22.02 156 ILE B N 1
ATOM 2523 C CA . ILE C 3 54 ? 46.273 37.874 42.434 1.00 24.65 156 ILE B CA 1
ATOM 2524 C C . ILE C 3 54 ? 46.686 37.076 43.670 1.00 22.26 156 ILE B C 1
ATOM 2525 O O . ILE C 3 54 ? 46.696 37.615 44.782 1.00 25.01 156 ILE B O 1
ATOM 2530 N N . VAL C 3 55 ? 47.045 35.808 43.475 1.00 18.75 157 VAL B N 1
ATOM 2531 C CA . VAL C 3 55 ? 47.537 35.006 44.586 1.00 22.12 157 VAL B CA 1
ATOM 2532 C C . VAL C 3 55 ? 48.928 35.486 45.025 1.00 26.75 157 VAL B C 1
ATOM 2533 O O . VAL C 3 55 ? 49.233 35.484 46.222 1.00 31.63 157 VAL B O 1
ATOM 2537 N N . ALA C 3 56 ? 49.757 35.922 44.075 1.00 20.95 158 ALA B N 1
ATOM 2538 C CA . ALA C 3 56 ? 51.102 36.392 44.420 1.00 20.81 158 ALA B CA 1
ATOM 2539 C C . ALA C 3 56 ? 51.027 37.514 45.436 1.00 22.20 158 ALA B C 1
ATOM 2540 O O . ALA C 3 56 ? 51.520 37.375 46.558 1.00 21.79 158 ALA B O 1
ATOM 2542 N N . ASN C 3 57 ? 50.383 38.610 45.045 1.00 20.21 159 ASN B N 1
ATOM 2543 C CA . ASN C 3 57 ? 50.215 39.752 45.925 1.00 23.06 159 ASN B CA 1
ATOM 2544 C C . ASN C 3 57 ? 49.613 39.384 47.286 1.00 26.87 159 ASN B C 1
ATOM 2545 O O . ASN C 3 57 ? 49.783 40.096 48.267 1.00 33.80 159 ASN B O 1
ATOM 2550 N N . GLU C 3 58 ? 48.939 38.250 47.366 1.00 29.19 160 GLU B N 1
ATOM 2551 C CA . GLU C 3 58 ? 48.308 37.878 48.624 1.00 36.33 160 GLU B CA 1
ATOM 2552 C C . GLU C 3 58 ? 49.240 37.120 49.570 1.00 28.92 160 GLU B C 1
ATOM 2553 O O . GLU C 3 58 ? 49.086 37.191 50.793 1.00 27.50 160 GLU B O 1
ATOM 2559 N N . VAL C 3 59 ? 50.198 36.394 49.003 1.00 26.20 161 VAL B N 1
ATOM 2560 C CA . VAL C 3 59 ? 51.259 35.792 49.804 1.00 25.23 161 VAL B CA 1
ATOM 2561 C C . VAL C 3 59 ? 52.110 36.891 50.408 1.00 25.81 161 VAL B C 1
ATOM 2562 O O . VAL C 3 59 ? 52.488 36.827 51.576 1.00 23.65 161 VAL B O 1
ATOM 2566 N N . GLN C 3 60 ? 52.414 37.898 49.596 1.00 24.39 162 GLN B N 1
ATOM 2567 C CA . GLN C 3 60 ? 53.080 39.085 50.091 1.00 21.97 162 GLN B CA 1
ATOM 2568 C C . GLN C 3 60 ? 52.369 39.632 51.326 1.00 29.62 162 GLN B C 1
ATOM 2569 O O . GLN C 3 60 ? 52.977 39.753 52.392 1.00 32.09 162 GLN B O 1
ATOM 2575 N N . ASN C 3 61 ? 51.079 39.933 51.191 1.00 27.82 163 ASN B N 1
ATOM 2576 C CA . ASN C 3 61 ? 50.342 40.594 52.265 1.00 29.86 163 ASN B CA 1
ATOM 2577 C C . ASN C 3 61 ? 50.251 39.725 53.508 1.00 27.08 163 ASN B C 1
ATOM 2578 O O . ASN C 3 61 ? 50.185 40.233 54.623 1.00 30.84 163 ASN B O 1
ATOM 2583 N N . LEU C 3 62 ? 50.264 38.413 53.323 1.00 22.79 164 LEU B N 1
ATOM 2584 C CA . LEU C 3 62 ? 50.208 37.525 54.472 1.00 26.84 164 LEU B CA 1
ATOM 2585 C C . LEU C 3 62 ? 51.517 37.550 55.248 1.00 28.41 164 LEU B C 1
ATOM 2586 O O . LEU C 3 62 ? 51.513 37.619 56.475 1.00 29.86 164 LEU B O 1
ATOM 2591 N N . SER C 3 63 ? 52.629 37.484 54.518 1.00 29.54 165 SER B N 1
ATOM 2592 C CA . SER C 3 63 ? 53.970 37.557 55.086 1.00 21.15 165 SER B CA 1
ATOM 2593 C C . SER C 3 63 ? 54.171 38.774 55.953 1.00 24.64 165 SER B C 1
ATOM 2594 O O . SER C 3 63 ? 54.581 38.664 57.109 1.00 23.62 165 SER B O 1
ATOM 2597 N N . ASN C 3 64 ? 53.898 39.940 55.382 1.00 20.26 166 ASN B N 1
ATOM 2598 C CA . ASN C 3 64 ? 53.919 41.163 56.161 1.00 23.91 166 ASN B CA 1
ATOM 2599 C C . ASN C 3 64 ? 53.077 41.054 57.439 1.00 32.40 166 ASN B C 1
ATOM 2600 O O . ASN C 3 64 ? 53.423 41.644 58.464 1.00 40.38 166 ASN B O 1
ATOM 2605 N N . GLU C 3 65 ? 51.998 40.272 57.390 1.00 33.80 167 GLU B N 1
ATOM 2606 C CA . GLU C 3 65 ? 51.121 40.094 58.549 1.00 29.72 167 GLU B CA 1
ATOM 2607 C C . GLU C 3 65 ? 51.700 39.128 59.593 1.00 27.50 167 GLU B C 1
ATOM 2608 O O . GLU C 3 65 ? 51.620 39.395 60.790 1.00 24.51 167 GLU B O 1
ATOM 2614 N N . THR C 3 66 ? 52.294 38.018 59.145 1.00 27.79 168 THR B N 1
ATOM 2615 C CA . THR C 3 66 ? 52.970 37.090 60.063 1.00 29.23 168 THR B CA 1
ATOM 2616 C C . THR C 3 66 ? 54.150 37.795 60.684 1.00 27.24 168 THR B C 1
ATOM 2617 O O . THR C 3 66 ? 54.657 37.373 61.714 1.00 26.69 168 THR B O 1
ATOM 2621 N N . ASN C 3 67 ? 54.591 38.870 60.037 1.00 30.95 169 ASN B N 1
ATOM 2622 C CA . ASN C 3 67 ? 55.646 39.724 60.583 1.00 37.27 169 ASN B CA 1
ATOM 2623 C C . ASN C 3 67 ? 55.120 40.591 61.719 1.00 33.60 169 ASN B C 1
ATOM 2624 O O . ASN C 3 67 ? 55.549 40.454 62.873 1.00 33.91 169 ASN B O 1
ATOM 2629 N N . GLU C 3 68 ? 54.178 41.464 61.384 1.00 28.10 170 GLU B N 1
ATOM 2630 C CA . GLU C 3 68 ? 53.611 42.376 62.350 1.00 28.22 170 GLU B CA 1
ATOM 2631 C C . GLU C 3 68 ? 53.084 41.648 63.585 1.00 28.38 170 GLU B C 1
ATOM 2632 O O . GLU C 3 68 ? 53.089 42.194 64.684 1.00 31.92 170 GLU B O 1
ATOM 2638 N N . VAL C 3 69 ? 52.647 40.410 63.418 1.00 24.03 171 VAL B N 1
ATOM 2639 C CA . VAL C 3 69 ? 52.167 39.663 64.567 1.00 32.00 171 VAL B CA 1
ATOM 2640 C C . VAL C 3 69 ? 53.329 39.150 65.435 1.00 34.49 171 VAL B C 1
ATOM 2641 O O . VAL C 3 69 ? 53.260 39.204 66.671 1.00 36.26 171 VAL B O 1
ATOM 2645 N N . THR C 3 70 ? 54.401 38.678 64.805 1.00 26.39 172 THR B N 1
ATOM 2646 C CA . THR C 3 70 ? 55.532 38.188 65.576 1.00 23.24 172 THR B CA 1
ATOM 2647 C C . THR C 3 70 ? 56.125 39.329 66.384 1.00 26.64 172 THR B C 1
ATOM 2648 O O . THR C 3 70 ? 56.546 39.135 67.523 1.00 27.54 172 THR B O 1
ATOM 2652 N N . LYS C 3 71 ? 56.128 40.526 65.804 1.00 27.50 173 LYS B N 1
ATOM 2653 C CA . LYS C 3 71 ? 56.557 41.721 66.531 1.00 28.89 173 LYS B CA 1
ATOM 2654 C C . LYS C 3 71 ? 55.698 41.959 67.772 1.00 31.62 173 LYS B C 1
ATOM 2655 O O . LYS C 3 71 ? 56.221 42.271 68.843 1.00 36.66 173 LYS B O 1
ATOM 2661 N N . GLN C 3 72 ? 54.387 41.784 67.629 1.00 30.45 174 GLN B N 1
ATOM 2662 C CA . GLN C 3 72 ? 53.465 41.955 68.747 1.00 32.29 174 GLN B CA 1
ATOM 2663 C C . GLN C 3 72 ? 53.685 40.929 69.835 1.00 31.52 174 GLN B C 1
ATOM 2664 O O . GLN C 3 72 ? 53.578 41.247 71.019 1.00 35.09 174 GLN B O 1
ATOM 2670 N N . ILE C 3 73 ? 53.973 39.697 69.433 1.00 24.38 175 ILE B N 1
ATOM 2671 C CA . ILE C 3 73 ? 54.246 38.650 70.395 1.00 26.19 175 ILE B CA 1
ATOM 2672 C C . ILE C 3 73 ? 55.453 39.042 71.225 1.00 29.31 175 ILE B C 1
ATOM 2673 O O . ILE C 3 73 ? 55.447 38.913 72.451 1.00 30.07 175 ILE B O 1
ATOM 2678 N N . VAL C 3 74 ? 56.485 39.536 70.547 1.00 31.28 176 VAL B N 1
ATOM 2679 C CA . VAL C 3 74 ? 57.709 39.954 71.222 1.00 30.60 176 VAL B CA 1
ATOM 2680 C C . VAL C 3 74 ? 57.374 40.970 72.304 1.00 32.00 176 VAL B C 1
ATOM 2681 O O . VAL C 3 74 ? 57.836 40.859 73.440 1.00 28.06 176 VAL B O 1
ATOM 2685 N N . GLU C 3 75 ? 56.524 41.929 71.960 1.00 30.94 177 GLU B N 1
ATOM 2686 C CA . GLU C 3 75 ? 56.177 42.960 72.905 1.00 32.08 177 GLU B CA 1
ATOM 2687 C C . GLU C 3 75 ? 55.296 42.419 74.042 1.00 34.32 177 GLU B C 1
ATOM 2688 O O . GLU C 3 75 ? 55.431 42.847 75.182 1.00 39.14 177 GLU B O 1
ATOM 2694 N N . LYS C 3 76 ? 54.409 41.473 73.759 1.00 27.90 178 LYS B N 1
ATOM 2695 C CA . LYS C 3 76 ? 53.612 40.914 74.843 1.00 30.34 178 LYS B CA 1
ATOM 2696 C C . LYS C 3 76 ? 54.490 40.084 75.754 1.00 32.40 178 LYS B C 1
ATOM 2697 O O . LYS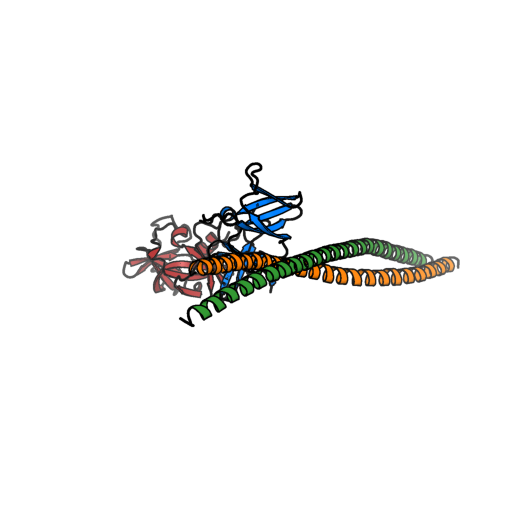 C 3 76 ? 54.388 40.182 76.969 1.00 39.61 178 LYS B O 1
ATOM 2703 N N . ALA C 3 77 ? 55.361 39.269 75.176 1.00 28.56 179 ALA B N 1
ATOM 2704 C CA . ALA C 3 77 ? 56.235 38.434 75.994 1.00 31.81 179 ALA B CA 1
ATOM 2705 C C . ALA C 3 77 ? 57.134 39.269 76.922 1.00 39.10 179 ALA B C 1
ATOM 2706 O O . ALA C 3 77 ? 57.589 38.795 77.954 1.00 40.78 179 ALA B O 1
ATOM 2708 N N . ARG C 3 78 ? 57.395 40.516 76.552 1.00 35.43 180 ARG B N 1
ATOM 2709 C CA . ARG C 3 78 ? 58.021 41.440 77.486 1.00 33.28 180 ARG B CA 1
ATOM 2710 C C . ARG C 3 78 ? 57.044 41.726 78.613 1.00 37.24 180 ARG B C 1
ATOM 2711 O O . ARG C 3 78 ? 57.347 41.510 79.792 1.00 37.55 180 ARG B O 1
ATOM 2719 N N . GLU C 3 79 ? 55.867 42.214 78.226 1.00 38.61 181 GLU B N 1
ATOM 2720 C CA . GLU C 3 79 ? 54.828 42.608 79.171 1.00 39.24 181 GLU B CA 1
ATOM 2721 C C . GLU C 3 79 ? 54.458 41.497 80.135 1.00 38.81 181 GLU B C 1
ATOM 2722 O O . GLU C 3 79 ? 54.087 41.757 81.270 1.00 44.31 181 GLU B O 1
ATOM 2728 N N . ILE C 3 80 ? 54.569 40.256 79.684 1.00 35.15 182 ILE B N 1
ATOM 2729 C CA . ILE C 3 80 ? 54.370 39.126 80.578 1.00 38.27 182 ILE B CA 1
ATOM 2730 C C . ILE C 3 80 ? 55.452 39.141 81.633 1.00 44.84 182 ILE B C 1
ATOM 2731 O O . ILE C 3 80 ? 55.179 39.020 82.820 1.00 47.93 182 ILE B O 1
ATOM 2736 N N . LEU C 3 81 ? 56.685 39.350 81.190 1.00 44.65 183 LEU B N 1
ATOM 2737 C CA . LEU C 3 81 ? 57.828 39.309 82.087 1.00 40.31 183 LEU B CA 1
ATOM 2738 C C . LEU C 3 81 ? 57.765 40.414 83.131 1.00 42.83 183 LEU B C 1
ATOM 2739 O O . LEU C 3 81 ? 58.067 40.191 84.300 1.00 48.23 183 LEU B O 1
ATOM 2744 N N . GLU C 3 82 ? 57.362 41.605 82.719 1.00 38.63 184 GLU B N 1
ATOM 2745 C CA . GLU C 3 82 ? 57.252 42.676 83.687 1.00 44.20 184 GLU B CA 1
ATOM 2746 C C . GLU C 3 82 ? 56.139 42.389 84.686 1.00 53.14 184 GLU B C 1
ATOM 2747 O O . GLU C 3 82 ? 56.347 42.464 85.895 1.00 60.86 184 GLU B O 1
ATOM 2753 N N . SER C 3 83 ? 54.970 42.026 84.174 1.00 54.25 185 SER B N 1
ATOM 2754 C CA . SER C 3 83 ? 53.832 41.659 85.011 1.00 55.01 185 SER B CA 1
ATOM 2755 C C . SER C 3 83 ? 54.129 40.493 85.937 1.00 52.80 185 SER B C 1
ATOM 2756 O O . SER C 3 83 ? 53.684 40.479 87.076 1.00 62.82 185 SER B O 1
ATOM 2759 N N . SER C 3 84 ? 54.875 39.514 85.442 1.00 49.61 186 SER B N 1
ATOM 2760 C CA . SER C 3 84 ? 55.271 38.372 86.259 1.00 51.91 186 SER B CA 1
ATOM 2761 C C . SER C 3 84 ? 56.090 38.791 87.466 1.00 55.19 186 SER B C 1
ATOM 2762 O O . SER C 3 84 ? 56.059 38.131 88.500 1.00 58.87 186 SER B O 1
ATOM 2765 N N . GLN C 3 85 ? 56.839 39.879 87.320 1.00 56.00 187 GLN B N 1
ATOM 2766 C CA . GLN C 3 85 ? 57.768 40.304 88.359 1.00 54.69 187 GLN B CA 1
ATOM 2767 C C . GLN C 3 85 ? 57.116 41.221 89.380 1.00 60.13 187 GLN B C 1
ATOM 2768 O O . GLN C 3 85 ? 57.317 41.056 90.580 1.00 65.64 187 GLN B O 1
ATOM 2774 N N . ARG C 3 86 ? 56.331 42.182 88.904 1.00 57.32 188 ARG B N 1
ATOM 2775 C CA . ARG C 3 86 ? 55.612 43.085 89.793 1.00 59.87 188 ARG B CA 1
ATOM 2776 C C . ARG C 3 86 ? 54.655 42.339 90.730 1.00 69.56 188 ARG B C 1
ATOM 2777 O O . ARG C 3 86 ? 54.192 42.892 91.730 1.00 75.48 188 ARG B O 1
ATOM 2785 N N . SER C 3 87 ? 54.346 41.089 90.402 1.00 62.51 189 SER B N 1
ATOM 2786 C CA . SER C 3 87 ? 53.531 40.273 91.285 1.00 67.41 189 SER B CA 1
ATOM 2787 C C . SER C 3 87 ? 54.329 39.929 92.540 1.00 75.35 189 SER B C 1
ATOM 2788 O O . SER C 3 87 ? 53.768 39.854 93.639 1.00 84.33 189 SER B O 1
ATOM 2791 N N . LEU C 3 88 ? 55.639 39.732 92.365 1.00 70.49 190 LEU B N 1
ATOM 2792 C CA . LEU C 3 88 ? 56.551 39.403 93.467 1.00 70.31 190 LEU B CA 1
ATOM 2793 C C . LEU C 3 88 ? 56.645 40.498 94.537 1.00 75.65 190 LEU B C 1
ATOM 2794 O O . LEU C 3 88 ? 56.997 40.223 95.685 1.00 79.82 190 LEU B O 1
ATOM 2799 N N . GLU C 3 89 ? 56.340 41.734 94.154 1.00 67.70 191 GLU B N 1
ATOM 2800 C CA . GLU C 3 89 ? 56.308 42.847 95.092 1.00 64.45 191 GLU B CA 1
ATOM 2801 C C . GLU C 3 89 ? 55.065 42.779 95.977 1.00 77.62 191 GLU B C 1
ATOM 2802 O O . GLU C 3 89 ? 55.035 42.064 96.981 1.00 83.39 191 GLU B O 1
ATOM 2808 N N . GLN D 3 6 ? 50.240 42.337 90.675 1.00 82.57 108 GLN C N 1
ATOM 2809 C CA . GLN D 3 6 ? 50.158 42.363 89.225 1.00 68.25 108 GLN C CA 1
ATOM 2810 C C . GLN D 3 6 ? 49.664 41.021 88.694 1.00 73.32 108 GLN C C 1
ATOM 2811 O O . GLN D 3 6 ? 49.693 40.786 87.488 1.00 75.20 108 GLN C O 1
ATOM 2817 N N . ILE D 3 7 ? 49.196 40.154 89.595 1.00 80.84 109 ILE C N 1
ATOM 2818 C CA . ILE D 3 7 ? 48.758 38.795 89.233 1.00 82.01 109 ILE C CA 1
ATOM 2819 C C . ILE D 3 7 ? 47.516 38.750 88.326 1.00 68.24 109 ILE C C 1
ATOM 2820 O O . ILE D 3 7 ? 47.389 37.870 87.467 1.00 54.34 109 ILE C O 1
ATOM 2825 N N . GLY D 3 8 ? 46.605 39.697 88.519 1.00 67.38 110 GLY C N 1
ATOM 2826 C CA . GLY D 3 8 ? 45.470 39.824 87.626 1.00 72.45 110 GLY C CA 1
ATOM 2827 C C . GLY D 3 8 ? 45.930 40.152 86.216 1.00 76.73 110 GLY C C 1
ATOM 2828 O O . GLY D 3 8 ? 45.517 39.507 85.245 1.00 75.59 110 GLY C O 1
ATOM 2829 N N . GLU D 3 9 ? 46.808 41.148 86.113 1.00 77.80 111 GLU C N 1
ATOM 2830 C CA . GLU D 3 9 ? 47.280 41.648 84.824 1.00 71.92 111 GLU C CA 1
ATOM 2831 C C . GLU D 3 9 ? 48.115 40.644 84.024 1.00 72.54 111 GLU C C 1
ATOM 2832 O O . GLU D 3 9 ? 47.893 40.479 82.826 1.00 81.88 111 GLU C O 1
ATOM 2838 N N . THR D 3 10 ? 49.074 39.985 84.669 1.00 61.19 112 THR C N 1
ATOM 2839 C CA . THR D 3 10 ? 49.889 38.984 83.985 1.00 64.04 112 THR C CA 1
ATOM 2840 C C . THR D 3 10 ? 49.004 37.907 83.333 1.00 66.92 112 THR C C 1
ATOM 2841 O O . THR D 3 10 ? 49.242 37.504 82.192 1.00 65.24 112 THR C O 1
ATOM 2845 N N . LEU D 3 11 ? 47.961 37.480 84.042 1.00 67.50 113 LEU C N 1
ATOM 2846 C CA . LEU D 3 11 ? 47.038 36.469 83.523 1.00 65.21 113 LEU C CA 1
ATOM 2847 C C . LEU D 3 11 ? 46.313 36.922 82.250 1.00 64.68 113 LEU C C 1
ATOM 2848 O O . LEU D 3 11 ? 46.074 36.120 81.346 1.00 55.94 113 LEU C O 1
ATOM 2853 N N . GLU D 3 12 ? 45.970 38.206 82.185 1.00 66.58 114 GLU C N 1
ATOM 2854 C CA . GLU D 3 12 ? 45.380 38.782 80.977 1.00 73.08 114 GLU C CA 1
ATOM 2855 C C . GLU D 3 12 ? 46.405 38.854 79.848 1.00 66.70 114 GLU C C 1
ATOM 2856 O O . GLU D 3 12 ? 46.084 38.656 78.671 1.00 64.08 114 GLU C O 1
ATOM 2862 N N . ASN D 3 13 ? 47.644 39.143 80.220 1.00 68.02 115 ASN C N 1
ATOM 2863 C CA . ASN D 3 13 ? 48.729 39.162 79.262 1.00 56.69 115 ASN C CA 1
ATOM 2864 C C . ASN D 3 13 ? 48.969 37.775 78.699 1.00 51.82 115 ASN C C 1
ATOM 2865 O O . ASN D 3 13 ? 49.133 37.622 77.492 1.00 55.14 115 ASN C O 1
ATOM 2870 N N . ILE D 3 14 ? 48.957 36.769 79.569 1.00 49.34 116 ILE C N 1
ATOM 2871 C CA . ILE D 3 14 ? 49.069 35.378 79.143 1.00 47.60 116 ILE C CA 1
ATOM 2872 C C . ILE D 3 14 ? 47.987 35.025 78.128 1.00 55.33 116 ILE C C 1
ATOM 2873 O O . ILE D 3 14 ? 48.247 34.328 77.141 1.00 56.21 116 ILE C O 1
ATOM 2878 N N . ARG D 3 15 ? 46.774 35.515 78.371 1.00 57.35 117 ARG C N 1
ATOM 2879 C CA . ARG D 3 15 ? 45.680 35.323 77.427 1.00 56.36 117 ARG C CA 1
ATOM 2880 C C . ARG D 3 15 ? 46.008 35.976 76.098 1.00 49.85 117 ARG C C 1
ATOM 2881 O O . ARG D 3 15 ? 46.111 35.294 75.075 1.00 45.96 117 ARG C O 1
ATOM 2889 N N . SER D 3 16 ? 46.194 37.294 76.137 1.00 44.71 118 SER C N 1
ATOM 2890 C CA . SER D 3 16 ? 46.482 38.092 74.950 1.00 42.66 118 SER C CA 1
ATOM 2891 C C . SER D 3 16 ? 47.565 37.470 74.068 1.00 44.57 118 SER C C 1
ATOM 2892 O O . SER D 3 16 ? 47.489 37.522 72.836 1.00 42.83 118 SER C O 1
ATOM 2895 N N . ILE D 3 17 ? 48.567 36.881 74.716 1.00 43.74 119 ILE C N 1
ATOM 2896 C CA . ILE D 3 17 ? 49.637 36.166 74.025 1.00 41.57 119 ILE C CA 1
ATOM 2897 C C . ILE D 3 17 ? 49.079 34.963 73.287 1.00 41.62 119 ILE C C 1
ATOM 2898 O O . ILE D 3 17 ? 49.251 34.853 72.071 1.00 41.66 119 ILE C O 1
ATOM 2903 N N . GLU D 3 18 ? 48.377 34.088 74.003 1.00 42.04 120 GLU C N 1
ATOM 2904 C CA . GLU D 3 18 ? 47.943 32.835 73.415 1.00 40.42 120 GLU C CA 1
ATOM 2905 C C . GLU D 3 18 ? 46.965 33.083 72.262 1.00 37.62 120 GLU C C 1
ATOM 2906 O O . GLU D 3 18 ? 46.853 32.274 71.334 1.00 32.93 120 GLU C O 1
ATOM 2912 N N . LYS D 3 19 ? 46.287 34.227 72.316 1.00 33.89 121 LYS C N 1
ATOM 2913 C CA . LYS D 3 19 ? 45.418 34.663 71.233 1.00 34.58 121 LYS C CA 1
ATOM 2914 C C . LYS D 3 19 ? 46.249 34.974 69.990 1.00 39.84 121 LYS C C 1
ATOM 2915 O O . LYS D 3 19 ? 45.980 34.457 68.897 1.00 34.70 121 LYS C O 1
ATOM 2921 N N . LEU D 3 20 ? 47.261 35.823 70.176 1.00 45.03 122 LEU C N 1
ATOM 2922 C CA . LEU D 3 20 ? 48.213 36.182 69.130 1.00 34.18 122 LEU C CA 1
ATOM 2923 C C . LEU D 3 20 ? 48.844 34.955 68.486 1.00 31.37 122 LEU C C 1
ATOM 2924 O O . LEU D 3 20 ? 48.940 34.849 67.267 1.00 32.62 122 LEU C O 1
ATOM 2929 N N . ILE D 3 21 ? 49.270 34.023 69.319 1.00 26.92 123 ILE C N 1
ATOM 2930 C CA . ILE D 3 21 ? 49.933 32.830 68.842 1.00 28.89 123 ILE C CA 1
ATOM 2931 C C . ILE D 3 21 ? 48.972 31.957 68.042 1.00 36.01 123 ILE C C 1
ATOM 2932 O O . ILE D 3 21 ? 49.380 31.044 67.309 1.00 35.13 123 ILE C O 1
ATOM 2937 N N . GLN D 3 22 ? 47.681 32.232 68.211 1.00 42.86 124 GLN C N 1
ATOM 2938 C CA . GLN D 3 22 ? 46.647 31.495 67.500 1.00 45.18 124 GLN C CA 1
ATOM 2939 C C . GLN D 3 22 ? 46.486 32.174 66.158 1.00 35.12 124 GLN C C 1
ATOM 2940 O O . GLN D 3 22 ? 46.539 31.534 65.102 1.00 29.70 124 GLN C O 1
ATOM 2946 N N . ASN D 3 23 ? 46.328 33.489 66.218 1.00 31.73 125 ASN C N 1
ATOM 2947 C CA . ASN D 3 23 ? 46.394 34.321 65.038 1.00 31.22 125 ASN C CA 1
ATOM 2948 C C . ASN D 3 23 ? 47.611 33.969 64.149 1.00 32.10 125 ASN C C 1
ATOM 2949 O O . ASN D 3 23 ? 47.553 34.063 62.934 1.00 29.49 125 ASN C O 1
ATOM 2954 N N . ILE D 3 24 ? 48.706 33.520 64.742 1.00 31.13 126 ILE C N 1
ATOM 2955 C CA . ILE D 3 24 ? 49.883 33.211 63.933 1.00 33.89 126 ILE C CA 1
ATOM 2956 C C . ILE D 3 24 ? 49.782 31.866 63.216 1.00 35.79 126 ILE C C 1
ATOM 2957 O O . ILE D 3 24 ? 50.009 31.781 62.001 1.00 32.17 126 ILE C O 1
ATOM 2962 N N . MET D 3 25 ? 49.428 30.833 63.980 1.00 39.83 127 MET C N 1
ATOM 2963 C CA . MET D 3 25 ? 49.227 29.480 63.484 1.00 33.04 127 MET C CA 1
ATOM 2964 C C . MET D 3 25 ? 48.235 29.501 62.310 1.00 29.89 127 MET C C 1
ATOM 2965 O O . MET D 3 25 ? 48.347 28.713 61.368 1.00 22.62 127 MET C O 1
ATOM 2970 N N . ARG D 3 26 ? 47.280 30.431 62.392 1.00 29.48 128 ARG C N 1
ATOM 2971 C CA . ARG D 3 26 ? 46.259 30.666 61.371 1.00 26.18 128 ARG C CA 1
ATOM 2972 C C . ARG D 3 26 ? 46.879 31.085 60.045 1.00 31.13 128 ARG C C 1
ATOM 2973 O O . ARG D 3 26 ? 46.815 30.349 59.050 1.00 29.43 128 ARG C O 1
ATOM 2981 N N . ILE D 3 27 ? 47.483 32.274 60.040 1.00 33.37 129 ILE C N 1
ATOM 2982 C CA . ILE D 3 27 ? 48.154 32.792 58.850 1.00 31.67 129 ILE C CA 1
ATOM 2983 C C . ILE D 3 27 ? 49.189 31.812 58.285 1.00 29.10 129 ILE C C 1
ATOM 2984 O O . ILE D 3 27 ? 49.428 31.778 57.080 1.00 26.80 129 ILE C O 1
ATOM 2989 N N . ALA D 3 28 ? 49.799 31.020 59.158 1.00 23.34 130 ALA C N 1
ATOM 2990 C CA . ALA D 3 28 ? 50.672 29.958 58.704 1.00 28.86 130 ALA C CA 1
ATOM 2991 C C . ALA D 3 28 ? 49.926 29.098 57.704 1.00 36.43 130 ALA C C 1
ATOM 2992 O O . ALA D 3 28 ? 50.366 28.975 56.563 1.00 34.01 130 ALA C O 1
ATOM 2994 N N . ARG D 3 29 ? 48.786 28.542 58.132 1.00 43.16 131 ARG C N 1
ATOM 2995 C CA . ARG D 3 29 ? 47.968 27.652 57.294 1.00 41.34 131 ARG C CA 1
ATOM 2996 C C . ARG D 3 29 ? 47.467 28.366 56.048 1.00 29.39 131 ARG C C 1
ATOM 2997 O O . ARG D 3 29 ? 47.731 27.931 54.920 1.00 27.70 131 ARG C O 1
ATOM 3005 N N . GLU D 3 30 ? 46.761 29.472 56.266 1.00 19.04 132 GLU C N 1
ATOM 3006 C CA . GLU D 3 30 ? 46.206 30.274 55.184 1.00 24.88 132 GLU C CA 1
ATOM 3007 C C . GLU D 3 30 ? 47.228 30.507 54.052 1.00 32.75 132 GLU C C 1
ATOM 3008 O O . GLU D 3 30 ? 46.873 30.692 52.887 1.00 32.25 132 GLU C O 1
ATOM 3014 N N . THR D 3 31 ? 48.504 30.449 54.410 1.00 36.17 133 THR C N 1
ATOM 3015 C CA . THR D 3 31 ? 49.600 30.692 53.485 1.00 30.19 133 THR C CA 1
ATOM 3016 C C . THR D 3 31 ? 50.001 29.463 52.659 1.00 30.99 133 THR C C 1
ATOM 3017 O O . THR D 3 31 ? 50.288 29.585 51.453 1.00 23.76 133 THR C O 1
ATOM 3021 N N . ASN D 3 32 ? 50.019 28.288 53.300 1.00 32.68 134 ASN C N 1
ATOM 3022 C CA . ASN D 3 32 ? 50.410 27.054 52.612 1.00 30.10 134 ASN C CA 1
ATOM 3023 C C . ASN D 3 32 ? 49.430 26.786 51.490 1.00 28.23 134 ASN C C 1
ATOM 3024 O O . ASN D 3 32 ? 49.763 26.145 50.497 1.00 29.59 134 ASN C O 1
ATOM 3029 N N . ILE D 3 33 ? 48.225 27.325 51.645 1.00 27.76 135 ILE C N 1
ATOM 3030 C CA . ILE D 3 33 ? 47.214 27.280 50.594 1.00 29.82 135 ILE C CA 1
ATOM 3031 C C . ILE D 3 33 ? 47.607 28.152 49.403 1.00 30.75 135 ILE C C 1
ATOM 3032 O O . ILE D 3 33 ? 47.779 27.639 48.287 1.00 25.13 135 ILE C O 1
ATOM 3037 N N . LEU D 3 34 ? 47.735 29.461 49.649 1.00 25.85 136 LEU C N 1
ATOM 3038 C CA . LEU D 3 34 ? 48.178 30.413 48.635 1.00 19.45 136 LEU C CA 1
ATOM 3039 C C . LEU D 3 34 ? 49.442 29.950 47.903 1.00 18.91 136 LEU C C 1
ATOM 3040 O O . LEU D 3 34 ? 49.524 30.028 46.678 1.00 14.94 136 LEU C O 1
ATOM 3045 N N . ALA D 3 35 ? 50.424 29.476 48.662 1.00 18.33 137 ALA C N 1
ATOM 3046 C CA . ALA D 3 35 ? 51.619 28.877 48.082 1.00 17.32 137 ALA C CA 1
ATOM 3047 C C . ALA D 3 35 ? 51.255 27.825 47.043 1.00 23.89 137 ALA C C 1
ATOM 3048 O O . ALA D 3 35 ? 51.745 27.853 45.903 1.00 16.89 137 ALA C O 1
ATOM 3050 N N . LEU D 3 36 ? 50.380 26.904 47.459 1.00 28.04 138 LEU C N 1
ATOM 3051 C CA . LEU D 3 36 ? 49.852 25.853 46.593 1.00 21.65 138 LEU C CA 1
ATOM 3052 C C . LEU D 3 36 ? 49.144 26.388 45.348 1.00 17.25 138 LEU C C 1
ATOM 3053 O O . LEU D 3 36 ? 49.507 26.028 44.229 1.00 16.94 138 LEU C O 1
ATOM 3058 N N . ASN D 3 37 ? 48.144 27.240 45.536 1.00 13.67 139 ASN C N 1
ATOM 3059 C CA . ASN D 3 37 ? 47.482 27.860 44.392 1.00 17.51 139 ASN C CA 1
ATOM 3060 C C . ASN D 3 37 ? 48.477 28.510 43.448 1.00 19.48 139 ASN C C 1
ATOM 3061 O O . ASN D 3 37 ? 48.462 28.257 42.239 1.00 18.82 139 ASN C O 1
ATOM 3066 N N . ALA D 3 38 ? 49.330 29.363 44.009 1.00 20.40 140 ALA C N 1
ATOM 3067 C CA . ALA D 3 38 ? 50.359 30.035 43.234 1.00 17.64 140 ALA C CA 1
ATOM 3068 C C . ALA D 3 38 ? 51.125 29.003 42.437 1.00 17.93 140 ALA C C 1
ATOM 3069 O O . ALA D 3 38 ? 51.342 29.155 41.235 1.00 15.12 140 ALA C O 1
ATOM 3071 N N . THR D 3 39 ? 51.495 27.927 43.114 1.00 15.01 141 THR C N 1
ATOM 3072 C CA . THR D 3 39 ? 52.204 26.857 42.455 1.00 17.45 141 THR C CA 1
ATOM 3073 C C . THR D 3 39 ? 51.402 26.275 41.277 1.00 17.49 141 THR C C 1
ATOM 3074 O O . THR D 3 39 ? 51.976 25.876 40.251 1.00 17.62 141 THR C O 1
ATOM 3078 N N . ILE D 3 40 ? 50.079 26.286 41.403 1.00 15.43 142 ILE C N 1
ATOM 3079 C CA . ILE D 3 40 ? 49.216 25.707 40.371 1.00 22.18 142 ILE C CA 1
ATOM 3080 C C . ILE D 3 40 ? 49.058 26.621 39.164 1.00 17.75 142 ILE C C 1
ATOM 3081 O O . ILE D 3 40 ? 49.487 26.270 38.064 1.00 16.66 142 ILE C O 1
ATOM 3086 N N . GLU D 3 41 ? 48.443 27.782 39.385 1.00 15.13 143 GLU C N 1
ATOM 3087 C CA . GLU D 3 41 ? 48.247 28.790 38.350 1.00 18.93 143 GLU C CA 1
ATOM 3088 C C . GLU D 3 41 ? 49.498 28.965 37.486 1.00 21.53 143 GLU C C 1
ATOM 3089 O O . GLU D 3 41 ? 49.413 29.199 36.270 1.00 19.52 143 GLU C O 1
ATOM 3095 N N . ALA D 3 42 ? 50.655 28.839 38.135 1.00 18.73 144 ALA C N 1
ATOM 3096 C CA . ALA D 3 42 ? 51.948 28.917 37.485 1.00 11.86 144 ALA C CA 1
ATOM 3097 C C . ALA D 3 42 ? 52.048 27.828 36.450 1.00 13.49 144 ALA C C 1
ATOM 3098 O O . ALA D 3 42 ? 52.185 28.089 35.250 1.00 8.30 144 ALA C O 1
ATOM 3100 N N . ALA D 3 43 ? 51.970 26.596 36.957 1.00 19.72 145 ALA C N 1
ATOM 3101 C CA . ALA D 3 43 ? 52.020 25.372 36.159 1.00 15.04 145 ALA C CA 1
ATOM 3102 C C . ALA D 3 43 ? 51.020 25.379 35.017 1.00 12.65 145 ALA C C 1
ATOM 3103 O O . ALA D 3 43 ? 51.317 24.910 33.916 1.00 11.33 145 ALA C O 1
ATOM 3105 N N . ARG D 3 44 ? 49.841 25.924 35.307 1.00 14.76 146 ARG C N 1
ATOM 3106 C CA . ARG D 3 44 ? 48.793 26.156 34.324 1.00 13.48 146 ARG C CA 1
ATOM 3107 C C . ARG D 3 44 ? 49.298 27.073 33.197 1.00 13.79 146 ARG C C 1
ATOM 3108 O O . ARG D 3 44 ? 49.220 26.716 32.019 1.00 13.07 146 ARG C O 1
ATOM 3116 N N . ALA D 3 45 ? 49.846 28.232 33.565 1.00 14.12 147 ALA C N 1
ATOM 3117 C CA . ALA D 3 45 ? 50.536 29.119 32.615 1.00 14.06 147 ALA C CA 1
ATOM 3118 C C . ALA D 3 45 ? 51.631 28.404 31.842 1.00 11.76 147 ALA C C 1
ATOM 3119 O O . ALA D 3 45 ? 51.837 28.626 30.648 1.00 10.00 147 ALA C O 1
ATOM 3121 N N . GLY D 3 46 ? 52.360 27.565 32.552 1.00 10.19 148 GLY C N 1
ATOM 3122 C CA . GLY D 3 46 ? 53.366 26.749 31.914 1.00 15.94 148 GLY C CA 1
ATOM 3123 C C . GLY D 3 46 ? 52.797 26.000 30.729 1.00 16.86 148 GLY C C 1
ATOM 3124 O O . GLY D 3 46 ? 53.335 26.080 29.613 1.00 13.98 148 GLY C O 1
ATOM 3125 N N . GLU D 3 47 ? 51.689 25.299 30.982 1.00 19.97 149 GLU C N 1
ATOM 3126 C CA . GLU D 3 47 ? 50.989 24.519 29.968 1.00 15.58 149 GLU C CA 1
ATOM 3127 C C . GLU D 3 47 ? 50.550 25.396 28.825 1.00 12.99 149 GLU C C 1
ATOM 3128 O O . GLU D 3 47 ? 50.768 25.057 27.662 1.00 10.85 149 GLU C O 1
ATOM 3134 N N . ALA D 3 48 ? 49.942 26.531 29.165 1.00 11.32 150 ALA C N 1
ATOM 3135 C CA . ALA D 3 48 ? 49.443 27.445 28.151 1.00 12.14 150 ALA C CA 1
ATOM 3136 C C . ALA D 3 48 ? 50.561 27.819 27.195 1.00 17.14 150 ALA C C 1
ATOM 3137 O O . ALA D 3 48 ? 50.327 27.898 25.980 1.00 16.09 150 ALA C O 1
ATOM 3139 N N . GLY D 3 49 ? 51.769 28.021 27.751 1.00 20.45 151 GLY C N 1
ATOM 3140 C CA . GLY D 3 49 ? 52.972 28.331 26.984 1.00 13.77 151 GLY C CA 1
ATOM 3141 C C . GLY D 3 49 ? 53.374 27.202 26.050 1.00 15.63 151 GLY C C 1
ATOM 3142 O O . GLY D 3 49 ? 53.660 27.441 24.868 1.00 10.82 151 GLY C O 1
ATOM 3143 N N . LYS D 3 50 ? 53.381 25.974 26.585 1.00 17.67 152 LYS C N 1
ATOM 3144 C CA . LYS D 3 50 ? 53.525 24.758 25.780 1.00 14.54 152 LYS C CA 1
ATOM 3145 C C . LYS D 3 50 ? 52.566 24.792 24.609 1.00 13.12 152 LYS C C 1
ATOM 3146 O O . LYS D 3 50 ? 52.912 24.360 23.505 1.00 12.57 152 LYS C O 1
ATOM 3152 N N . GLY D 3 51 ? 51.357 25.291 24.875 1.00 10.22 153 GLY C N 1
ATOM 3153 C CA . GLY D 3 51 ? 50.329 25.426 23.862 1.00 11.03 153 GLY C CA 1
ATOM 3154 C C . GLY D 3 51 ? 50.831 26.260 22.708 1.00 15.08 153 GLY C C 1
ATOM 3155 O O . GLY D 3 51 ? 50.980 25.755 21.588 1.00 12.51 153 GLY C O 1
ATOM 3156 N N . PHE D 3 52 ? 51.112 27.534 23.003 1.00 16.96 154 PHE C N 1
ATOM 3157 C CA . PHE D 3 52 ? 51.684 28.493 22.053 1.00 13.65 154 PHE C CA 1
ATOM 3158 C C . PHE D 3 52 ? 52.879 27.966 21.256 1.00 16.08 154 PHE C C 1
ATOM 3159 O O . PHE D 3 52 ? 53.025 28.275 20.066 1.00 12.71 154 PHE C O 1
ATOM 3167 N N . MET D 3 53 ? 53.749 27.203 21.913 1.00 13.49 155 MET C N 1
ATOM 3168 C CA . MET D 3 53 ? 54.809 26.544 21.178 1.00 15.32 155 MET C CA 1
ATOM 3169 C C . MET D 3 53 ? 54.214 25.715 20.038 1.00 15.63 155 MET C C 1
ATOM 3170 O O . MET D 3 53 ? 54.620 25.869 18.883 1.00 17.15 155 MET C O 1
ATOM 3175 N N . ILE D 3 54 ? 53.217 24.884 20.332 1.00 16.02 156 ILE C N 1
ATOM 3176 C CA . ILE D 3 54 ? 52.601 24.093 19.252 1.00 21.76 156 ILE C CA 1
ATOM 3177 C C . ILE D 3 54 ? 51.948 24.947 18.176 1.00 16.33 156 ILE C C 1
ATOM 3178 O O . ILE D 3 54 ? 52.090 24.644 16.990 1.00 17.83 156 ILE C O 1
ATOM 3183 N N . VAL D 3 55 ? 51.247 26.001 18.587 1.00 10.04 157 VAL C N 1
ATOM 3184 C CA . VAL D 3 55 ? 50.681 26.930 17.625 1.00 10.57 157 VAL C CA 1
ATOM 3185 C C . VAL D 3 55 ? 51.767 27.440 16.720 1.00 16.38 157 VAL C C 1
ATOM 3186 O O . VAL D 3 55 ? 51.627 27.425 15.503 1.00 15.74 157 VAL C O 1
ATOM 3190 N N . ALA D 3 56 ? 52.864 27.880 17.328 1.00 18.64 158 ALA C N 1
ATOM 3191 C CA . ALA D 3 56 ? 53.973 28.466 16.581 1.00 19.33 158 ALA C CA 1
ATOM 3192 C C . ALA D 3 56 ? 54.575 27.485 15.602 1.00 19.61 158 ALA C C 1
ATOM 3193 O O . ALA D 3 56 ? 54.873 27.837 14.459 1.00 19.62 158 ALA C O 1
ATOM 3195 N N . ASN D 3 57 ? 54.757 26.254 16.060 1.00 18.33 159 ASN C N 1
ATOM 3196 C CA . ASN D 3 57 ? 55.285 25.226 15.190 1.00 24.94 159 ASN C CA 1
ATOM 3197 C C . ASN D 3 57 ? 54.327 24.911 14.038 1.00 28.74 159 ASN C C 1
ATOM 3198 O O . ASN D 3 57 ? 54.750 24.749 12.888 1.00 28.51 159 ASN C O 1
ATOM 3203 N N . GLU D 3 58 ? 53.035 24.841 14.345 1.00 23.13 160 GLU C N 1
ATOM 3204 C CA . GLU D 3 58 ? 52.048 24.536 13.324 1.00 22.68 160 GLU C CA 1
ATOM 3205 C C . GLU D 3 58 ? 51.942 25.636 12.277 1.00 22.06 160 GLU C C 1
ATOM 3206 O O . GLU D 3 58 ? 51.888 25.339 11.081 1.00 23.14 160 GLU C O 1
ATOM 3212 N N . VAL D 3 59 ? 51.923 26.896 12.717 1.00 18.94 161 VAL C N 1
ATOM 3213 C CA . VAL D 3 59 ? 51.862 28.022 11.781 1.00 16.96 161 VAL C CA 1
ATOM 3214 C C . VAL D 3 59 ? 53.053 27.994 10.851 1.00 24.27 161 VAL C C 1
ATOM 3215 O O . VAL D 3 59 ? 52.927 28.333 9.675 1.00 24.76 161 VAL C O 1
ATOM 3219 N N . GLN D 3 60 ? 54.205 27.587 11.389 1.00 25.49 162 GLN C N 1
ATOM 3220 C CA . GLN D 3 60 ? 55.421 27.425 10.594 1.00 30.43 162 GLN C CA 1
ATOM 3221 C C . GLN D 3 60 ? 55.172 26.455 9.443 1.00 28.95 162 GLN C C 1
ATOM 3222 O O . GLN D 3 60 ? 55.157 26.867 8.276 1.00 28.36 162 GLN C O 1
ATOM 3228 N N . ASN D 3 61 ? 54.957 25.185 9.782 1.00 24.69 163 ASN C N 1
ATOM 3229 C CA . ASN D 3 61 ? 54.764 24.134 8.791 1.00 25.86 163 ASN C CA 1
ATOM 3230 C C . ASN D 3 61 ? 53.726 24.505 7.763 1.00 26.77 163 ASN C C 1
ATOM 3231 O O . ASN D 3 61 ? 53.928 24.347 6.553 1.00 26.21 163 ASN C O 1
ATOM 3236 N N . LEU D 3 62 ? 52.609 25.005 8.268 1.00 23.36 164 LEU C N 1
ATOM 3237 C CA . LEU D 3 62 ? 51.555 25.533 7.425 1.00 25.92 164 LEU C CA 1
ATOM 3238 C C . LEU D 3 62 ? 52.092 26.583 6.443 1.00 26.70 164 LEU C C 1
ATOM 3239 O O . LEU D 3 62 ? 51.850 26.512 5.235 1.00 24.33 164 LEU C O 1
ATOM 3244 N N . SER D 3 63 ? 52.841 27.547 6.961 1.00 29.04 165 SER C N 1
ATOM 3245 C CA . SER D 3 63 ? 53.403 28.593 6.115 1.00 30.04 165 SER C CA 1
ATOM 3246 C C . SER D 3 63 ? 54.426 28.048 5.127 1.00 26.33 165 SER C C 1
ATOM 3247 O O . SER D 3 63 ? 54.509 28.502 3.987 1.00 21.40 165 SER C O 1
ATOM 3250 N N . ASN D 3 64 ? 55.185 27.052 5.552 1.00 26.43 166 ASN C N 1
ATOM 3251 C CA . ASN D 3 64 ? 56.058 26.364 4.619 1.00 33.55 166 ASN C CA 1
ATOM 3252 C C . ASN D 3 64 ? 55.247 25.731 3.504 1.00 31.90 166 ASN C C 1
ATOM 3253 O O . ASN D 3 64 ? 55.557 25.913 2.320 1.00 29.45 166 ASN C O 1
ATOM 3258 N N . GLU D 3 65 ? 54.200 24.999 3.880 1.00 32.15 167 GLU C N 1
ATOM 3259 C CA . GLU D 3 65 ? 53.400 24.313 2.874 1.00 29.88 167 GLU C CA 1
ATOM 3260 C C . GLU D 3 65 ? 52.683 25.279 1.931 1.00 26.69 167 GLU C C 1
ATOM 3261 O O . GLU D 3 65 ? 52.646 25.043 0.719 1.00 24.03 167 GLU C O 1
ATOM 3267 N N . THR D 3 66 ? 52.130 26.361 2.483 1.00 19.73 168 THR C N 1
ATOM 3268 C CA . THR D 3 66 ? 51.519 27.392 1.660 1.00 17.48 168 THR C CA 1
ATOM 3269 C C . THR D 3 66 ? 52.511 27.789 0.605 1.00 25.44 168 THR C C 1
ATOM 3270 O O . THR D 3 66 ? 52.210 27.766 -0.584 1.00 26.28 168 THR C O 1
ATOM 3274 N N . ASN D 3 67 ? 53.718 28.116 1.054 1.00 31.37 169 ASN C N 1
ATOM 3275 C CA . ASN D 3 67 ? 54.783 28.538 0.152 1.00 32.92 169 ASN C CA 1
ATOM 3276 C C . ASN D 3 67 ? 55.109 27.547 -0.958 1.00 35.15 169 ASN C C 1
ATOM 3277 O O . ASN D 3 67 ? 55.068 27.904 -2.133 1.00 35.86 169 ASN C O 1
ATOM 3282 N N . GLU D 3 68 ? 55.418 26.305 -0.592 1.00 34.90 170 GLU C N 1
ATOM 3283 C CA . GLU D 3 68 ? 55.745 25.292 -1.595 1.00 43.07 170 GLU C CA 1
ATOM 3284 C C . GLU D 3 68 ? 54.641 25.144 -2.639 1.00 40.37 170 GLU C C 1
ATOM 3285 O O . GLU D 3 68 ? 54.901 24.790 -3.785 1.00 45.52 170 GLU C O 1
ATOM 3291 N N . VAL D 3 69 ? 53.411 25.440 -2.241 1.00 34.38 171 VAL C N 1
ATOM 3292 C CA . VAL D 3 69 ? 52.284 25.348 -3.154 1.00 33.06 171 VAL C CA 1
ATOM 3293 C C . VAL D 3 69 ? 52.154 26.578 -4.050 1.00 31.82 171 VAL C C 1
ATOM 3294 O O . VAL D 3 69 ? 52.124 26.455 -5.268 1.00 32.45 171 VAL C O 1
ATOM 3298 N N . THR D 3 70 ? 52.086 27.763 -3.453 1.00 30.48 172 THR C N 1
ATOM 3299 C CA . THR D 3 70 ? 51.887 28.987 -4.230 1.00 28.09 172 THR C CA 1
ATOM 3300 C C . THR D 3 70 ? 53.011 29.230 -5.219 1.00 32.33 172 THR C C 1
ATOM 3301 O O . THR D 3 70 ? 52.814 29.862 -6.259 1.00 27.13 172 THR C O 1
ATOM 3305 N N . LYS D 3 71 ? 54.196 28.728 -4.886 1.00 37.95 173 LYS C N 1
ATOM 3306 C CA . LYS D 3 71 ? 55.298 28.723 -5.835 1.00 35.50 173 LYS C CA 1
ATOM 3307 C C . LYS D 3 71 ? 54.872 27.924 -7.057 1.00 34.26 173 LYS C C 1
ATOM 3308 O O . LYS D 3 71 ? 54.822 28.464 -8.172 1.00 32.79 173 LYS C O 1
ATOM 3314 N N . GLN D 3 72 ? 54.516 26.659 -6.822 1.00 32.86 174 GLN C N 1
ATOM 3315 C CA . GLN D 3 72 ? 54.027 25.748 -7.861 1.00 28.15 174 GLN C CA 1
ATOM 3316 C C . GLN D 3 72 ? 52.913 26.313 -8.738 1.00 32.62 174 GLN C C 1
ATOM 3317 O O . GLN D 3 72 ? 52.856 26.018 -9.934 1.00 32.04 174 GLN C O 1
ATOM 3323 N N . ILE D 3 73 ? 52.003 27.076 -8.132 1.00 28.93 175 ILE C N 1
ATOM 3324 C CA . ILE D 3 73 ? 50.903 27.677 -8.871 1.00 26.33 175 ILE C CA 1
ATOM 3325 C C . ILE D 3 73 ? 51.484 28.663 -9.838 1.00 34.78 175 ILE C C 1
ATOM 3326 O O . ILE D 3 73 ? 51.215 28.602 -11.037 1.00 39.55 175 ILE C O 1
ATOM 3331 N N . VAL D 3 74 ? 52.297 29.569 -9.296 1.00 37.84 176 VAL C N 1
ATOM 3332 C CA . VAL D 3 74 ? 52.903 30.654 -10.063 1.00 39.39 176 VAL C CA 1
ATOM 3333 C C . VAL D 3 74 ? 53.827 30.102 -11.145 1.00 38.85 176 VAL C C 1
ATOM 3334 O O . VAL D 3 74 ? 53.945 30.668 -12.241 1.00 33.90 176 VAL C O 1
ATOM 3338 N N . GLU D 3 75 ? 54.454 28.975 -10.822 1.00 33.79 177 GLU C N 1
ATOM 3339 C CA . GLU D 3 75 ? 55.280 28.237 -11.759 1.00 38.57 177 GLU C CA 1
ATOM 3340 C C . GLU D 3 75 ? 54.453 27.889 -13.002 1.00 46.92 177 GLU C C 1
ATOM 3341 O O . GLU D 3 75 ? 54.797 28.272 -14.125 1.00 47.59 177 GLU C O 1
ATOM 3347 N N . LYS D 3 76 ? 53.343 27.187 -12.787 1.00 50.18 178 LYS C N 1
ATOM 3348 C CA . LYS D 3 76 ? 52.490 26.752 -13.883 1.00 43.24 178 LYS C CA 1
ATOM 3349 C C . LYS D 3 76 ? 51.739 27.892 -14.560 1.00 36.55 178 LYS C C 1
ATOM 3350 O O . LYS D 3 76 ? 51.570 27.882 -15.770 1.00 44.44 178 LYS C O 1
ATOM 3356 N N . ALA D 3 77 ? 51.303 28.881 -13.795 1.00 32.69 179 ALA C N 1
ATOM 3357 C CA . ALA D 3 77 ? 50.581 30.002 -14.387 1.00 38.66 179 ALA C CA 1
ATOM 3358 C C . ALA D 3 77 ? 51.443 30.668 -15.439 1.00 49.53 179 ALA C C 1
ATOM 3359 O O . ALA D 3 77 ? 50.932 31.172 -16.437 1.00 47.82 179 ALA C O 1
ATOM 3361 N N . ARG D 3 78 ? 52.757 30.651 -15.211 1.00 57.97 180 ARG C N 1
ATOM 3362 C CA . ARG D 3 78 ? 53.706 31.208 -16.170 1.00 56.38 180 ARG C CA 1
ATOM 3363 C C . ARG D 3 78 ? 53.765 30.354 -17.433 1.00 53.85 180 ARG C C 1
ATOM 3364 O O . ARG D 3 78 ? 53.739 30.889 -18.541 1.00 62.16 180 ARG C O 1
ATOM 3372 N N . GLU D 3 79 ? 53.818 29.034 -17.267 1.00 43.09 181 GLU C N 1
ATOM 3373 C CA . GLU D 3 79 ? 53.915 28.137 -18.412 1.00 46.27 181 GLU C CA 1
ATOM 3374 C C . GLU D 3 79 ? 52.779 28.319 -19.400 1.00 51.55 181 GLU C C 1
ATOM 3375 O O . GLU D 3 79 ? 52.937 28.031 -20.583 1.00 59.18 181 GLU C O 1
ATOM 3381 N N . ILE D 3 80 ? 51.629 28.776 -18.919 1.00 49.93 182 ILE C N 1
ATOM 3382 C CA . ILE D 3 80 ? 50.471 28.933 -19.795 1.00 59.66 182 ILE C CA 1
ATOM 3383 C C . ILE D 3 80 ? 50.318 30.385 -20.191 1.00 56.26 182 ILE C C 1
ATOM 3384 O O . ILE D 3 80 ? 49.394 30.751 -20.913 1.00 60.12 182 ILE C O 1
ATOM 3389 N N . LEU D 3 81 ? 51.242 31.205 -19.711 1.00 58.81 183 LEU C N 1
ATOM 3390 C CA . LEU D 3 81 ? 51.317 32.592 -20.130 1.00 58.35 183 LEU C CA 1
ATOM 3391 C C . LEU D 3 81 ? 52.221 32.687 -21.333 1.00 62.22 183 LEU C C 1
ATOM 3392 O O . LEU D 3 81 ? 52.087 33.588 -22.157 1.00 62.98 183 LEU C O 1
ATOM 3397 N N . GLU D 3 82 ? 53.141 31.735 -21.425 1.00 65.05 184 GLU C N 1
ATOM 3398 C CA . GLU D 3 82 ? 54.087 31.684 -22.526 1.00 78.60 184 GLU C CA 1
ATOM 3399 C C . GLU D 3 82 ? 53.536 30.846 -23.678 1.00 84.57 184 GLU C C 1
ATOM 3400 O O . GLU D 3 82 ? 53.945 31.013 -24.828 1.00 98.07 184 GLU C O 1
ATOM 3406 N N . SER D 3 83 ? 52.603 29.951 -23.377 1.00 77.10 185 SER C N 1
ATOM 3407 C CA . SER D 3 83 ? 51.914 29.238 -24.441 1.00 81.84 185 SER C CA 1
ATOM 3408 C C . SER D 3 83 ? 50.841 30.135 -25.030 1.00 83.45 185 SER C C 1
ATOM 3409 O O . SER D 3 83 ? 50.399 29.941 -26.160 1.00 90.03 185 SER C O 1
ATOM 3412 N N . SER D 3 84 ? 50.441 31.133 -24.255 1.00 77.73 186 SER C N 1
ATOM 3413 C CA . SER D 3 84 ? 49.546 32.169 -24.744 1.00 84.23 186 SER C CA 1
ATOM 3414 C C . SER D 3 84 ? 50.284 33.133 -25.661 1.00 97.24 186 SER C C 1
ATOM 3415 O O . SER D 3 84 ? 49.658 33.875 -26.406 1.00 105.43 186 SER C O 1
ATOM 3418 N N 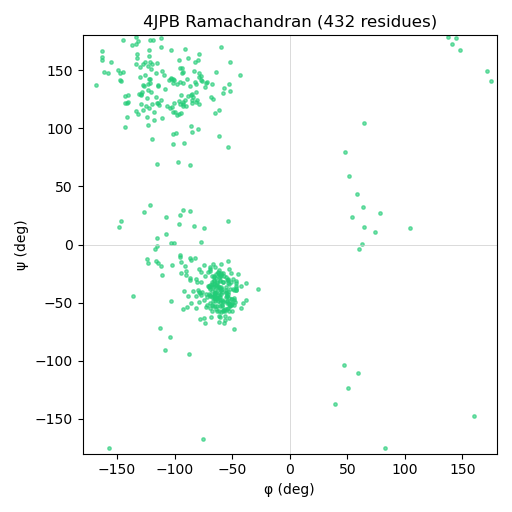. GLN D 3 85 ? 51.613 33.136 -25.597 1.00 101.25 187 GLN C N 1
ATOM 3419 C CA . GLN D 3 85 ? 52.404 34.013 -26.459 1.00 103.68 187 GLN C CA 1
ATOM 3420 C C . GLN D 3 85 ? 52.701 33.386 -27.818 1.00 113.40 187 GLN C C 1
ATOM 3421 O O . GLN D 3 85 ? 52.822 34.098 -28.814 1.00 121.47 187 GLN C O 1
ATOM 3427 N N . ARG D 3 86 ? 52.814 32.060 -27.860 1.00 112.75 188 ARG C N 1
ATOM 3428 C CA . ARG D 3 86 ? 53.072 31.360 -29.118 1.00 114.16 188 ARG C CA 1
ATOM 3429 C C . ARG D 3 86 ? 51.808 31.246 -29.977 1.00 123.07 188 ARG C C 1
ATOM 3430 O O . ARG D 3 86 ? 51.895 31.104 -31.200 1.00 122.90 188 ARG C O 1
ATOM 3438 N N . SER D 3 87 ? 50.641 31.312 -29.333 1.00 128.35 189 SER C N 1
ATOM 3439 C CA . SER D 3 87 ? 49.356 31.309 -30.044 1.00 134.95 189 SER C CA 1
ATOM 3440 C C . SER D 3 87 ? 48.838 32.737 -30.303 1.00 140.33 189 SER C C 1
ATOM 3441 O O . SER D 3 87 ? 48.056 32.960 -31.234 1.00 136.19 189 SER C O 1
ATOM 3444 N N . LEU D 3 88 ? 49.272 33.691 -29.474 1.00 141.77 190 LEU C N 1
ATOM 3445 C CA . LEU D 3 88 ? 49.083 35.122 -29.753 1.00 135.65 190 LEU C CA 1
ATOM 3446 C C . LEU D 3 88 ? 50.323 35.657 -30.486 1.00 133.53 190 LEU C C 1
ATOM 3447 O O . LEU D 3 88 ? 50.708 36.823 -30.343 1.00 125.13 190 LEU C O 1
ATOM 3452 N N . GLU D 3 89 ? 50.950 34.756 -31.243 1.00 139.18 191 GLU C N 1
ATOM 3453 C CA . GLU D 3 89 ? 51.947 35.082 -32.259 1.00 140.16 191 GLU C CA 1
ATOM 3454 C C . GLU D 3 89 ? 51.441 34.481 -33.571 1.00 139.50 191 GLU C C 1
ATOM 3455 O O . GLU D 3 89 ? 51.908 34.829 -34.659 1.00 130.90 191 GLU C O 1
ATOM 3461 N N . ASN D 3 90 ? 50.476 33.570 -33.443 1.00 146.17 192 ASN C N 1
ATOM 3462 C CA . ASN D 3 90 ? 49.805 32.948 -34.584 1.00 145.91 192 ASN C CA 1
ATOM 3463 C C . ASN D 3 90 ? 48.437 33.576 -34.859 1.00 135.55 192 ASN C C 1
ATOM 3464 O O . ASN D 3 90 ? 48.224 34.765 -34.613 1.00 122.21 192 ASN C O 1
#